Protein AF-A0A833YGB7-F1 (afdb_monomer_lite)

Radius of gyration: 32.44 Å; chains: 1; bounding box: 72×74×82 Å

Structure (mmCIF, N/CA/C/O backbone):
data_AF-A0A833YGB7-F1
#
_entry.id   AF-A0A833YGB7-F1
#
loop_
_atom_site.group_PDB
_atom_site.id
_atom_site.type_symbol
_atom_site.label_atom_id
_atom_site.label_alt_id
_atom_site.label_comp_id
_atom_site.label_asym_id
_atom_site.label_entity_id
_atom_site.label_seq_id
_atom_site.pdbx_PDB_ins_code
_atom_site.Cartn_x
_atom_site.Cartn_y
_atom_site.Cartn_z
_atom_site.occupancy
_atom_site.B_iso_or_equiv
_atom_site.auth_seq_id
_atom_site.auth_comp_id
_atom_site.auth_asym_id
_atom_site.auth_atom_id
_atom_site.pdbx_PDB_model_num
ATOM 1 N N . MET A 1 1 ? 35.677 1.170 -33.715 1.00 88.19 1 MET A N 1
ATOM 2 C CA . MET A 1 1 ? 34.571 0.664 -34.562 1.00 88.19 1 MET A CA 1
ATOM 3 C C . MET A 1 1 ? 34.203 1.699 -35.626 1.00 88.19 1 MET A C 1
ATOM 5 O O . MET A 1 1 ? 34.063 2.869 -35.282 1.00 88.19 1 MET A O 1
ATOM 9 N N . MET A 1 2 ? 34.052 1.288 -36.891 1.00 90.44 2 MET A N 1
ATOM 10 C CA . MET A 1 2 ? 33.703 2.171 -38.018 1.00 90.44 2 MET A CA 1
ATOM 11 C C . MET A 1 2 ? 32.276 1.904 -38.500 1.00 90.44 2 MET A C 1
ATOM 13 O O . MET A 1 2 ? 31.874 0.749 -38.634 1.00 90.44 2 MET A O 1
ATOM 17 N N . HIS A 1 3 ? 31.522 2.962 -38.796 1.00 90.81 3 HIS A N 1
ATOM 18 C CA . HIS A 1 3 ? 30.295 2.844 -39.571 1.00 90.81 3 HIS A CA 1
ATOM 19 C C . HIS A 1 3 ? 30.667 2.462 -41.005 1.00 90.81 3 HIS A C 1
ATOM 21 O O . HIS A 1 3 ? 31.604 3.021 -41.575 1.00 90.81 3 HIS A O 1
ATOM 27 N N . GLY A 1 4 ? 29.954 1.496 -41.583 1.00 90.81 4 GLY A N 1
ATOM 28 C CA . GLY A 1 4 ? 30.193 1.098 -42.967 1.00 90.81 4 GLY A CA 1
ATOM 29 C C . GLY A 1 4 ? 29.915 2.249 -43.943 1.00 90.81 4 GLY A C 1
ATOM 30 O O . GLY A 1 4 ? 29.100 3.120 -43.633 1.00 90.81 4 GLY A O 1
ATOM 31 N N . PRO A 1 5 ? 30.543 2.250 -45.133 1.00 91.88 5 PRO A N 1
ATOM 32 C CA . PRO A 1 5 ? 30.285 3.265 -46.149 1.00 91.88 5 PRO A CA 1
ATOM 33 C C . PRO A 1 5 ? 28.796 3.280 -46.513 1.00 91.88 5 PRO A C 1
ATOM 35 O O . PRO A 1 5 ? 28.200 2.228 -46.750 1.00 91.88 5 PRO A O 1
ATOM 38 N N . CYS A 1 6 ? 28.196 4.466 -46.537 1.00 93.31 6 CYS A N 1
ATOM 39 C CA . CYS A 1 6 ? 26.800 4.714 -46.897 1.00 93.31 6 CYS A CA 1
ATOM 40 C C . CYS A 1 6 ? 26.677 6.072 -47.603 1.00 93.31 6 CYS A C 1
ATOM 42 O O . CYS A 1 6 ? 27.679 6.750 -47.838 1.00 93.31 6 CYS A O 1
ATOM 44 N N . GLY A 1 7 ? 25.463 6.496 -47.945 1.00 89.06 7 GLY A N 1
ATOM 45 C CA . GLY A 1 7 ? 25.261 7.745 -48.676 1.00 89.06 7 GLY A CA 1
ATOM 46 C C . GLY A 1 7 ? 25.840 7.638 -50.079 1.00 89.06 7 GLY A C 1
ATOM 47 O O . GLY A 1 7 ? 25.690 6.614 -50.740 1.00 89.06 7 GLY A O 1
ATOM 48 N N . VAL A 1 8 ? 26.573 8.666 -50.496 1.00 87.62 8 VAL A N 1
ATOM 49 C CA . VAL A 1 8 ? 27.246 8.710 -51.804 1.00 87.62 8 VAL A CA 1
ATOM 50 C C . VAL A 1 8 ? 28.228 7.545 -51.987 1.00 87.62 8 VAL A C 1
ATOM 52 O O . VAL A 1 8 ? 28.394 7.043 -53.094 1.00 87.62 8 VAL A O 1
ATOM 55 N N . LEU A 1 9 ? 28.854 7.067 -50.904 1.00 89.50 9 LEU A N 1
ATOM 56 C CA . LEU A 1 9 ? 29.830 5.974 -50.976 1.00 89.50 9 LEU A CA 1
ATOM 57 C C . LEU A 1 9 ? 29.183 4.594 -51.160 1.00 89.50 9 LEU A C 1
ATOM 59 O O . LEU A 1 9 ? 29.862 3.676 -51.625 1.00 89.50 9 LEU A O 1
ATOM 63 N N . ASN A 1 10 ? 27.912 4.440 -50.769 1.00 90.44 10 ASN A N 1
ATOM 64 C CA . ASN A 1 10 ? 27.108 3.233 -50.976 1.00 90.44 10 ASN A CA 1
ATOM 65 C C . ASN A 1 10 ? 25.602 3.531 -50.764 1.00 90.44 10 ASN A C 1
ATOM 67 O O . ASN A 1 10 ? 25.117 3.452 -49.626 1.00 90.44 10 ASN A O 1
ATOM 71 N N . PRO A 1 11 ? 24.858 3.843 -51.840 1.00 89.75 11 PRO A N 1
ATOM 72 C CA . PRO A 1 11 ? 23.439 4.198 -51.761 1.00 89.75 11 PRO A CA 1
ATOM 73 C C . PRO A 1 11 ? 22.510 3.045 -51.355 1.00 89.75 11 PRO A C 1
ATOM 75 O O . PRO A 1 11 ? 21.409 3.293 -50.875 1.00 89.75 11 PRO A O 1
ATOM 78 N N . ASN A 1 12 ? 22.957 1.794 -51.498 1.00 89.19 12 ASN A N 1
ATOM 79 C CA . ASN A 1 12 ? 22.144 0.595 -51.255 1.00 89.19 12 ASN A CA 1
ATOM 80 C C . ASN A 1 12 ? 22.337 0.009 -49.845 1.00 89.19 12 ASN A C 1
ATOM 82 O O . ASN A 1 12 ? 21.929 -1.117 -49.569 1.00 89.19 12 ASN A O 1
ATOM 86 N N . ASN A 1 13 ? 23.015 0.726 -48.945 1.00 88.44 13 ASN A N 1
ATOM 87 C CA . ASN A 1 13 ? 23.265 0.229 -47.596 1.00 88.44 13 ASN A CA 1
ATOM 88 C C . ASN A 1 13 ? 21.974 0.227 -46.748 1.00 88.44 13 ASN A C 1
ATOM 90 O O . ASN A 1 13 ? 21.131 1.111 -46.872 1.00 88.44 13 ASN A O 1
ATOM 94 N N . VAL A 1 14 ? 21.846 -0.720 -45.816 1.00 90.50 14 VAL A N 1
ATOM 95 C CA . VAL A 1 14 ? 20.656 -0.911 -44.960 1.00 90.50 14 VAL A CA 1
ATOM 96 C C . VAL A 1 14 ? 20.320 0.297 -44.080 1.00 90.50 14 VAL A C 1
ATOM 98 O O . VAL A 1 14 ? 19.201 0.431 -43.594 1.00 90.50 14 VAL A O 1
ATOM 101 N N . CYS A 1 15 ? 21.291 1.181 -43.839 1.00 90.00 15 CYS A N 1
ATOM 102 C CA . CYS A 1 15 ? 21.087 2.395 -43.056 1.00 90.00 15 CYS A CA 1
ATOM 103 C C . CYS A 1 15 ? 20.484 3.555 -43.865 1.00 90.00 15 CYS A C 1
ATOM 105 O O . CYS A 1 15 ? 20.229 4.608 -43.282 1.00 90.00 15 CYS A O 1
ATOM 107 N N . MET A 1 16 ? 20.269 3.403 -45.172 1.00 94.44 16 MET A N 1
ATOM 108 C CA . MET A 1 16 ? 19.794 4.470 -46.050 1.00 94.44 16 MET A CA 1
ATOM 109 C C . MET A 1 16 ? 18.288 4.710 -45.904 1.00 94.44 16 MET A C 1
ATOM 111 O O . MET A 1 16 ? 17.487 3.780 -45.874 1.00 94.44 16 MET A O 1
ATOM 115 N N . LYS A 1 17 ? 17.897 5.982 -45.792 1.00 90.62 17 LYS A N 1
ATOM 116 C CA . LYS A 1 17 ? 16.502 6.435 -45.872 1.00 90.62 17 LYS A CA 1
ATOM 117 C C . LYS A 1 17 ? 16.114 6.656 -47.339 1.00 90.62 17 LYS A C 1
ATOM 119 O O . LYS A 1 17 ? 16.975 6.922 -48.173 1.00 90.62 17 LYS A O 1
ATOM 124 N N . ALA A 1 18 ? 14.810 6.654 -47.625 1.00 87.50 18 ALA A N 1
ATOM 125 C CA . ALA A 1 18 ? 14.269 6.895 -48.970 1.00 87.50 18 ALA A CA 1
ATOM 126 C C . ALA A 1 18 ? 14.705 8.242 -49.584 1.00 87.50 18 ALA A C 1
ATOM 128 O O . ALA A 1 18 ? 14.811 8.364 -50.796 1.00 87.50 18 ALA A O 1
ATOM 129 N N . ASN A 1 19 ? 15.016 9.241 -48.752 1.00 86.69 19 ASN A N 1
ATOM 130 C CA . ASN A 1 19 ? 15.526 10.542 -49.189 1.00 86.69 19 ASN A CA 1
ATOM 131 C C . ASN A 1 19 ? 17.044 10.561 -49.481 1.00 86.69 19 ASN A C 1
ATOM 133 O O . ASN A 1 19 ? 17.627 11.636 -49.580 1.00 86.69 19 ASN A O 1
ATOM 137 N N . GLY A 1 20 ? 17.710 9.402 -49.525 1.00 84.06 20 GLY A N 1
ATOM 138 C CA . GLY A 1 20 ? 19.146 9.297 -49.800 1.00 84.06 20 GLY A CA 1
ATOM 139 C C . GLY A 1 20 ? 20.061 9.701 -48.637 1.00 84.06 20 GLY A C 1
ATOM 140 O O . GLY A 1 20 ? 21.276 9.760 -48.812 1.00 84.06 20 GLY A O 1
ATOM 141 N N . SER A 1 21 ? 19.521 9.957 -47.440 1.00 88.75 21 SER A N 1
ATOM 142 C CA . SER A 1 21 ? 20.318 10.252 -46.239 1.00 88.75 21 SER A CA 1
ATOM 143 C C . SER A 1 21 ? 20.530 9.012 -45.366 1.00 88.75 21 SER A C 1
ATOM 145 O O . SER A 1 21 ? 19.670 8.135 -45.270 1.00 88.75 21 SER A O 1
ATOM 147 N N . CYS A 1 22 ? 21.667 8.935 -44.673 1.00 90.25 22 CYS A N 1
ATOM 148 C CA . CYS A 1 22 ? 21.886 7.891 -43.675 1.00 90.25 22 CYS A CA 1
ATOM 149 C C . CYS A 1 22 ? 20.963 8.114 -42.468 1.00 90.25 22 CYS A C 1
ATOM 151 O O . CYS A 1 22 ? 20.940 9.197 -41.879 1.00 90.25 22 CYS A O 1
ATOM 153 N N . LYS A 1 23 ? 20.254 7.069 -42.027 1.00 88.62 23 LYS A N 1
ATOM 154 C CA . LYS A 1 23 ? 19.398 7.081 -40.830 1.00 88.62 23 LYS A CA 1
ATOM 155 C C . LYS A 1 23 ? 20.138 7.559 -39.584 1.00 88.62 23 LYS A C 1
ATOM 157 O O . LYS A 1 23 ? 19.547 8.243 -38.752 1.00 88.62 23 LYS A O 1
ATOM 162 N N . ASN A 1 24 ? 21.428 7.245 -39.506 1.00 86.50 24 ASN A N 1
ATOM 163 C CA . ASN A 1 24 ? 22.303 7.582 -38.389 1.00 86.50 24 ASN A CA 1
ATOM 164 C C . ASN A 1 24 ? 23.132 8.854 -38.640 1.00 86.50 24 ASN A C 1
ATOM 166 O O . ASN A 1 24 ? 23.946 9.223 -37.793 1.00 86.50 24 ASN A O 1
ATOM 170 N N . HIS A 1 25 ? 22.890 9.556 -39.753 1.00 88.81 25 HIS A N 1
ATOM 171 C CA . HIS A 1 25 ? 23.523 10.826 -40.122 1.00 88.81 25 HIS A CA 1
ATOM 172 C C . HIS A 1 25 ? 25.053 10.719 -40.241 1.00 88.81 25 HIS A C 1
ATOM 174 O O . HIS A 1 25 ? 25.779 11.525 -39.663 1.00 88.81 25 HIS A O 1
ATOM 180 N N . PHE A 1 26 ? 25.532 9.677 -40.927 1.00 90.31 26 PHE A N 1
ATOM 181 C CA . PHE A 1 26 ? 26.933 9.541 -41.330 1.00 90.31 26 PHE A CA 1
ATOM 182 C C . PHE A 1 26 ? 27.140 10.010 -42.783 1.00 90.31 26 PHE A C 1
ATOM 184 O O . PHE A 1 26 ? 26.244 9.785 -43.604 1.00 90.31 26 PHE A O 1
ATOM 191 N N . PRO A 1 27 ? 28.302 10.610 -43.110 1.00 92.12 27 PRO A N 1
ATOM 192 C CA . PRO A 1 27 ? 29.375 11.005 -42.185 1.00 92.12 27 PRO A CA 1
ATOM 193 C C . PRO A 1 27 ? 28.942 12.125 -41.228 1.00 92.12 27 PRO A C 1
ATOM 195 O O . PRO A 1 27 ? 28.114 12.965 -41.573 1.00 92.12 27 PRO A O 1
ATOM 198 N N . LYS A 1 28 ? 29.494 12.133 -40.010 1.00 90.94 28 LYS A N 1
ATOM 199 C CA . LYS A 1 28 ? 29.284 13.229 -39.050 1.00 90.94 28 LYS A CA 1
ATOM 200 C C . LYS A 1 28 ? 30.093 14.466 -39.463 1.00 90.94 28 LYS A C 1
ATOM 202 O O . LYS A 1 28 ? 31.068 14.350 -40.194 1.00 90.94 28 LYS A O 1
ATOM 207 N N . GLY A 1 29 ? 29.722 15.648 -38.978 1.00 90.06 29 GLY A N 1
ATOM 208 C CA . GLY A 1 29 ? 30.554 16.846 -39.142 1.00 90.06 29 GLY A CA 1
ATOM 209 C C . GLY A 1 29 ? 31.844 16.766 -38.319 1.00 90.06 29 GLY A C 1
ATOM 210 O O . GLY A 1 29 ? 31.885 16.074 -37.298 1.00 90.06 29 GLY A O 1
ATOM 211 N N . PHE A 1 30 ? 32.885 17.483 -38.749 1.00 92.31 30 PHE A N 1
ATOM 212 C CA . PHE A 1 30 ? 34.040 17.753 -37.894 1.00 92.31 30 PHE A CA 1
ATOM 213 C C . PHE A 1 30 ? 33.643 18.742 -36.797 1.00 92.31 30 PHE A C 1
ATOM 215 O O . PHE A 1 30 ? 32.942 19.719 -37.055 1.00 92.31 30 PHE A O 1
ATOM 222 N N . VAL A 1 31 ? 34.080 18.472 -35.569 1.00 89.50 31 VAL A N 1
ATOM 223 C CA . VAL A 1 31 ? 33.765 19.287 -34.391 1.00 89.50 31 VAL A CA 1
ATOM 224 C C . VAL A 1 31 ? 35.025 19.391 -33.525 1.00 89.50 31 VAL A C 1
ATOM 226 O O . VAL A 1 31 ? 35.568 18.354 -33.136 1.00 89.50 31 VAL A O 1
ATOM 229 N N . PRO A 1 32 ? 35.521 20.598 -33.199 1.00 88.50 32 PRO A N 1
ATOM 230 C CA . PRO A 1 32 ? 36.794 20.760 -32.492 1.00 88.50 32 PRO A CA 1
ATOM 231 C C . PRO A 1 32 ? 36.740 20.333 -31.018 1.00 88.50 32 PRO A C 1
ATOM 233 O O . PRO A 1 32 ? 37.760 19.915 -30.473 1.00 88.50 32 PRO A O 1
ATOM 236 N N . ASN A 1 33 ? 35.566 20.393 -30.384 1.00 87.69 33 ASN A N 1
ATOM 237 C CA . ASN A 1 33 ? 35.345 20.035 -28.982 1.00 87.69 33 ASN A CA 1
ATOM 238 C C . ASN A 1 33 ? 34.055 19.227 -28.830 1.00 87.69 33 ASN A C 1
ATOM 240 O O . ASN A 1 33 ? 33.117 19.413 -29.599 1.00 87.69 33 ASN A O 1
ATOM 244 N N . THR A 1 34 ? 33.995 18.346 -27.830 1.00 87.00 34 THR A N 1
ATOM 245 C CA . THR A 1 34 ? 32.753 17.629 -27.519 1.00 87.00 34 THR A CA 1
ATOM 246 C C . THR A 1 34 ? 31.763 18.601 -26.889 1.00 87.00 34 THR A C 1
ATOM 248 O O . THR A 1 34 ? 32.078 19.202 -25.863 1.00 87.00 34 THR A O 1
ATOM 251 N N . THR A 1 35 ? 30.576 18.744 -27.472 1.00 83.25 35 THR A N 1
ATOM 252 C CA . THR A 1 35 ? 29.507 19.594 -26.935 1.00 83.25 35 THR A CA 1
ATOM 253 C C . THR A 1 35 ? 28.326 18.748 -26.474 1.00 83.25 35 THR A C 1
ATOM 255 O O . THR A 1 35 ? 27.944 17.754 -27.099 1.00 83.25 35 THR A O 1
ATOM 258 N N . VAL A 1 36 ? 27.754 19.144 -25.339 1.00 77.50 36 VAL A N 1
ATOM 259 C CA . VAL A 1 36 ? 26.569 18.528 -24.743 1.00 77.50 36 VAL A CA 1
ATOM 260 C C . VAL A 1 36 ? 25.547 19.643 -24.568 1.00 77.50 36 VAL A C 1
ATOM 262 O O . VAL A 1 36 ? 25.739 20.521 -23.733 1.00 77.50 36 VAL A O 1
ATOM 265 N N . GLY A 1 37 ? 24.507 19.662 -25.398 1.00 67.75 37 GLY A N 1
ATOM 266 C CA . GLY A 1 37 ? 23.430 20.643 -25.277 1.00 67.75 37 GLY A CA 1
ATOM 267 C C . GLY A 1 37 ? 22.274 20.132 -24.418 1.00 67.75 37 GLY A C 1
ATOM 268 O O . GLY A 1 37 ? 22.139 18.935 -24.156 1.00 67.75 37 GLY A O 1
ATOM 269 N N . ILE A 1 38 ? 21.419 21.060 -23.990 1.00 59.38 38 ILE A N 1
ATOM 270 C CA . ILE A 1 38 ? 20.152 20.746 -23.327 1.00 59.38 38 ILE A CA 1
ATOM 271 C C . ILE A 1 38 ? 19.228 20.131 -24.387 1.00 59.38 38 ILE A C 1
ATOM 273 O O . ILE A 1 38 ? 18.969 20.749 -25.415 1.00 59.38 38 ILE A O 1
ATOM 277 N N . ASP A 1 39 ? 18.761 18.903 -24.149 1.00 63.16 39 ASP A N 1
ATOM 278 C CA . ASP A 1 39 ? 17.855 18.153 -25.035 1.00 63.16 39 ASP A CA 1
ATOM 279 C C . ASP A 1 39 ? 18.395 17.761 -26.430 1.00 63.16 39 ASP A C 1
ATOM 281 O O . ASP A 1 39 ? 17.609 17.467 -27.333 1.00 63.16 39 ASP A O 1
ATOM 285 N N . CYS A 1 40 ? 19.716 17.659 -26.620 1.00 63.66 40 CYS A N 1
ATOM 286 C CA . CYS A 1 40 ? 20.298 17.124 -27.858 1.00 63.66 40 CYS A CA 1
ATOM 287 C C . CYS A 1 40 ? 21.265 15.953 -27.615 1.00 63.66 40 CYS A C 1
ATOM 289 O O . CYS A 1 40 ? 21.786 15.760 -26.516 1.00 63.66 40 CYS A O 1
ATOM 291 N N . PHE A 1 41 ? 21.490 15.139 -28.653 1.00 69.62 41 PHE A N 1
ATOM 292 C CA . PHE A 1 41 ? 22.539 14.117 -28.625 1.00 69.62 41 PHE A CA 1
ATOM 293 C C . PHE A 1 41 ? 23.918 14.787 -28.525 1.00 69.62 41 PHE A C 1
ATOM 295 O O . PHE A 1 41 ? 24.134 15.803 -29.194 1.00 69.62 41 PHE A O 1
ATOM 302 N N . PRO A 1 42 ? 24.866 14.222 -27.752 1.00 77.31 42 PRO A N 1
ATOM 303 C CA . PRO A 1 42 ? 26.208 14.780 -27.657 1.00 77.31 42 PRO A CA 1
ATOM 304 C C . PRO A 1 42 ? 26.881 14.790 -29.034 1.00 77.31 42 PRO A C 1
ATOM 306 O O . PRO A 1 42 ? 26.888 13.788 -29.757 1.00 77.31 42 PRO A O 1
ATOM 309 N N . GLN A 1 43 ? 27.480 15.922 -29.397 1.00 84.50 43 GLN A N 1
ATOM 310 C CA . GLN A 1 43 ? 28.332 16.013 -30.576 1.00 84.50 43 GLN A CA 1
ATOM 311 C C . GLN A 1 43 ? 29.772 15.788 -30.137 1.00 84.50 43 GLN A C 1
ATOM 313 O O . GLN A 1 43 ? 30.388 16.641 -29.508 1.00 84.50 43 GLN A O 1
ATOM 318 N N . TYR A 1 44 ? 30.302 14.606 -30.437 1.00 86.31 44 TYR A N 1
ATOM 319 C CA . TYR A 1 44 ? 31.672 14.249 -30.082 1.00 86.31 44 TYR A CA 1
ATOM 320 C C . TYR A 1 44 ? 32.699 15.019 -30.908 1.00 86.31 44 TYR A C 1
ATOM 322 O O . TYR A 1 44 ? 32.515 15.203 -32.113 1.00 86.31 44 TYR A O 1
ATOM 330 N N . LYS A 1 45 ? 33.817 15.373 -30.264 1.00 88.31 45 LYS A N 1
ATOM 331 C CA . LYS A 1 45 ? 35.007 15.907 -30.928 1.00 88.31 45 LYS A CA 1
ATOM 332 C C . LYS A 1 45 ? 35.447 14.990 -32.073 1.00 88.31 45 LYS A C 1
ATOM 334 O O . LYS A 1 45 ? 35.712 13.805 -31.872 1.00 88.31 45 LYS A O 1
ATOM 339 N N . ARG A 1 46 ? 35.554 15.565 -33.266 1.00 91.69 46 ARG A N 1
ATOM 340 C CA . ARG A 1 46 ? 36.056 14.951 -34.499 1.00 91.69 46 ARG A CA 1
ATOM 341 C C . ARG A 1 46 ? 36.951 15.981 -35.174 1.00 91.69 46 ARG A C 1
ATOM 343 O O . ARG A 1 46 ? 36.454 16.865 -35.862 1.00 91.69 46 ARG A O 1
ATOM 350 N N . CYS A 1 47 ? 38.252 15.919 -34.902 1.00 89.25 47 CYS A N 1
ATOM 351 C CA . CYS A 1 47 ? 39.228 16.825 -35.508 1.00 89.25 47 CYS A CA 1
ATOM 352 C C . CYS A 1 47 ? 39.534 16.398 -36.934 1.00 89.25 47 CYS A C 1
ATOM 354 O O . CYS A 1 47 ? 39.767 15.214 -37.164 1.00 89.25 47 CYS A O 1
ATOM 356 N N . ASP A 1 48 ? 39.612 17.344 -37.859 1.00 90.81 48 ASP A N 1
ATOM 357 C CA . ASP A 1 48 ? 40.208 17.049 -39.153 1.00 90.81 48 ASP A CA 1
ATOM 358 C C . ASP A 1 48 ? 41.724 16.911 -38.975 1.00 90.81 48 ASP A C 1
ATOM 360 O O . ASP A 1 48 ? 42.426 17.881 -38.699 1.00 90.81 48 ASP A O 1
ATOM 364 N N . ASN A 1 49 ? 42.206 15.672 -39.002 1.00 89.12 49 ASN A N 1
ATOM 365 C CA . ASN A 1 49 ? 43.614 15.325 -38.829 1.00 89.12 49 ASN A CA 1
ATOM 366 C C . ASN A 1 49 ? 44.201 14.661 -40.082 1.00 89.12 49 ASN A C 1
ATOM 368 O O . ASN A 1 49 ? 45.298 14.111 -40.013 1.00 89.12 49 ASN A O 1
ATOM 372 N N . GLY A 1 50 ? 43.459 14.653 -41.197 1.00 89.06 50 GLY A N 1
ATOM 373 C CA . GLY A 1 50 ? 43.869 14.035 -42.461 1.00 89.06 50 GLY A CA 1
ATOM 374 C C . GLY A 1 50 ? 44.010 12.506 -42.441 1.00 89.06 50 GLY A C 1
ATOM 375 O O . GLY A 1 50 ? 44.323 11.914 -43.472 1.00 89.06 50 GLY A O 1
ATOM 376 N N . MET A 1 51 ? 43.778 11.835 -41.306 1.00 91.00 51 MET A N 1
ATOM 377 C CA . MET A 1 51 ? 43.931 10.384 -41.207 1.00 91.00 51 MET A CA 1
ATOM 378 C C . MET A 1 51 ? 42.698 9.657 -41.746 1.00 91.00 51 MET A C 1
ATOM 380 O O . MET A 1 51 ? 41.565 9.928 -41.340 1.00 91.00 51 MET A O 1
ATOM 384 N N . THR A 1 52 ? 42.928 8.667 -42.607 1.00 92.88 52 THR A N 1
ATOM 385 C CA . THR A 1 52 ? 41.886 7.801 -43.170 1.00 92.88 52 THR A CA 1
ATOM 386 C C . THR A 1 52 ? 42.246 6.330 -42.996 1.00 92.88 52 THR A C 1
ATOM 388 O O . THR A 1 52 ? 43.414 5.964 -42.867 1.00 92.88 52 THR A O 1
ATOM 391 N N . VAL A 1 53 ? 41.230 5.469 -42.975 1.00 92.56 53 VAL A N 1
ATOM 392 C CA . VAL A 1 53 ? 41.392 4.015 -42.976 1.00 92.56 53 VAL A CA 1
ATOM 393 C C . VAL A 1 53 ? 40.511 3.405 -44.059 1.00 92.56 53 VAL A C 1
ATOM 395 O O . VAL A 1 53 ? 39.383 3.849 -44.287 1.00 92.56 53 VAL A O 1
ATOM 398 N N . LYS A 1 54 ? 41.008 2.361 -44.721 1.00 94.50 54 LYS A N 1
ATOM 399 C CA . LYS A 1 54 ? 40.270 1.683 -45.786 1.00 94.50 54 LYS A CA 1
ATOM 400 C C . LYS A 1 54 ? 39.275 0.689 -45.190 1.00 94.50 54 LYS A C 1
ATOM 402 O O . LYS A 1 54 ? 39.664 -0.320 -44.608 1.00 94.50 54 LYS A O 1
ATOM 407 N N . VAL A 1 55 ? 37.980 0.946 -45.358 1.00 91.38 55 VAL A N 1
ATOM 408 C CA . VAL A 1 55 ? 36.886 0.077 -44.903 1.00 91.38 55 VAL A CA 1
ATOM 409 C C . VAL A 1 55 ? 36.047 -0.324 -46.107 1.00 91.38 55 VAL A C 1
ATOM 411 O O . VAL A 1 55 ? 35.454 0.523 -46.771 1.00 91.38 55 VAL A O 1
ATOM 414 N N . ARG A 1 56 ? 35.982 -1.631 -46.395 1.00 90.50 56 ARG A N 1
ATOM 415 C CA . ARG A 1 56 ? 35.227 -2.183 -47.541 1.00 90.50 56 ARG A CA 1
ATOM 416 C C . ARG A 1 56 ? 35.563 -1.477 -48.869 1.00 90.50 56 ARG A C 1
ATOM 418 O O . ARG A 1 56 ? 34.675 -1.145 -49.648 1.00 90.50 56 ARG A O 1
ATOM 425 N N . GLY A 1 57 ? 36.851 -1.205 -49.093 1.00 90.31 57 GLY A N 1
ATOM 426 C CA . GLY A 1 57 ? 37.355 -0.569 -50.315 1.00 90.31 57 GLY A CA 1
ATOM 427 C C . GLY A 1 57 ? 37.108 0.940 -50.428 1.00 90.31 57 GLY A C 1
ATOM 428 O O . GLY A 1 57 ? 37.370 1.503 -51.487 1.00 90.31 57 GLY A O 1
ATOM 429 N N . LYS A 1 58 ? 36.612 1.600 -49.374 1.00 92.44 58 LYS A N 1
ATOM 430 C CA . LYS A 1 58 ? 36.428 3.057 -49.313 1.00 92.44 58 LYS A CA 1
ATOM 431 C C . LYS A 1 58 ? 37.288 3.650 -48.203 1.00 92.44 58 LYS A C 1
ATOM 433 O O . LYS A 1 58 ? 37.381 3.059 -47.128 1.00 92.44 58 LYS A O 1
ATOM 438 N N . ASP A 1 59 ? 37.880 4.811 -48.452 1.00 93.69 59 ASP A N 1
ATOM 439 C CA . ASP A 1 59 ? 38.689 5.512 -47.456 1.00 93.69 59 ASP A CA 1
ATOM 440 C C . ASP A 1 59 ? 37.778 6.351 -46.555 1.00 93.69 59 ASP A C 1
ATOM 442 O O . ASP A 1 59 ? 37.040 7.221 -47.022 1.00 93.69 59 ASP A O 1
ATOM 446 N N . LEU A 1 60 ? 37.784 6.035 -45.260 1.00 94.44 60 LEU A N 1
ATOM 447 C CA . LEU A 1 60 ? 36.939 6.664 -44.252 1.00 94.44 60 LEU A CA 1
ATOM 448 C C . LEU A 1 60 ? 37.808 7.362 -43.207 1.00 94.44 60 LEU A C 1
ATOM 450 O O . LEU A 1 60 ? 38.722 6.759 -42.648 1.00 94.44 60 LEU A O 1
ATOM 454 N N . ASP A 1 61 ? 37.494 8.616 -42.908 1.00 93.88 61 ASP A N 1
ATOM 455 C CA . ASP A 1 61 ? 38.110 9.372 -41.816 1.00 93.88 61 ASP A CA 1
ATOM 456 C C . ASP A 1 61 ? 37.333 9.215 -40.497 1.00 93.88 61 ASP A C 1
ATOM 458 O O . ASP A 1 61 ? 36.365 8.448 -40.370 1.00 93.88 61 ASP A O 1
ATOM 462 N N . ASN A 1 62 ? 37.732 9.982 -39.482 1.00 93.00 62 ASN A N 1
ATOM 463 C CA . ASN A 1 62 ? 37.106 9.918 -38.169 1.00 93.00 62 ASN A CA 1
ATOM 464 C C . ASN A 1 62 ? 35.630 10.363 -38.142 1.00 93.00 62 ASN A C 1
ATOM 466 O O . ASN A 1 62 ? 34.970 10.127 -37.131 1.00 93.00 62 ASN A O 1
ATOM 470 N N . ARG A 1 63 ? 35.058 10.925 -39.218 1.00 92.75 63 ARG A N 1
ATOM 471 C CA . ARG A 1 63 ? 33.621 11.249 -39.316 1.00 92.75 63 ARG A CA 1
ATOM 472 C C . ARG A 1 63 ? 32.741 10.007 -39.355 1.00 92.75 63 ARG A C 1
ATOM 474 O O . ARG A 1 63 ? 31.544 10.097 -39.079 1.00 92.75 63 ARG A O 1
ATOM 481 N N . TRP A 1 64 ? 33.339 8.853 -39.641 1.00 93.12 64 TRP A N 1
ATOM 482 C CA . TRP A 1 64 ? 32.686 7.547 -39.726 1.00 93.12 64 TRP A CA 1
ATOM 483 C C . TRP A 1 64 ? 32.836 6.704 -38.456 1.00 93.12 64 TRP A C 1
ATOM 485 O O . TRP A 1 64 ? 32.250 5.628 -38.360 1.00 93.12 64 TRP A O 1
ATOM 495 N N . VAL A 1 65 ? 33.581 7.176 -37.453 1.00 91.44 65 VAL A N 1
ATOM 496 C CA . VAL A 1 65 ? 33.778 6.438 -36.196 1.00 91.44 65 VAL A CA 1
ATOM 497 C C . VAL A 1 65 ? 32.482 6.408 -35.383 1.00 91.44 65 VAL A C 1
ATOM 499 O O . VAL A 1 65 ? 31.884 7.457 -35.108 1.00 91.44 65 VAL A O 1
ATOM 502 N N . VAL A 1 66 ? 32.071 5.208 -34.969 1.00 90.50 66 VAL A N 1
ATOM 503 C CA . VAL A 1 66 ? 30.951 4.992 -34.041 1.00 90.50 66 VAL A CA 1
ATOM 504 C C . VAL A 1 66 ? 31.478 5.121 -32.605 1.00 90.50 66 VAL A C 1
ATOM 506 O O . VAL A 1 66 ? 32.514 4.516 -32.305 1.00 90.50 66 VAL A O 1
ATOM 509 N N . PRO A 1 67 ? 30.827 5.897 -31.720 1.00 88.44 67 PRO A N 1
ATOM 510 C CA . PRO A 1 67 ? 31.174 5.945 -30.300 1.00 88.44 67 PRO A CA 1
ATOM 511 C C . PRO A 1 67 ? 31.190 4.543 -29.679 1.00 88.44 67 PRO A C 1
ATOM 513 O O . PRO A 1 67 ? 30.247 3.772 -29.823 1.00 88.44 67 PRO A O 1
ATOM 516 N N . HIS A 1 68 ? 32.283 4.168 -29.025 1.00 89.06 68 HIS A N 1
ATOM 517 C CA . HIS A 1 68 ? 32.426 2.842 -28.430 1.00 89.06 68 HIS A CA 1
ATOM 518 C C . HIS A 1 68 ? 33.390 2.886 -27.250 1.00 89.06 68 HIS A C 1
ATOM 520 O O . HIS A 1 68 ? 34.216 3.792 -27.139 1.00 89.06 68 HIS A O 1
ATOM 526 N N . ASN A 1 69 ? 33.301 1.875 -26.392 1.00 87.94 69 ASN A N 1
ATOM 527 C CA . ASN A 1 69 ? 34.258 1.639 -25.323 1.00 87.94 69 ASN A CA 1
ATOM 528 C C . ASN A 1 69 ? 35.052 0.358 -25.653 1.00 87.94 69 ASN A C 1
ATOM 530 O O . ASN A 1 69 ? 34.439 -0.712 -25.704 1.00 87.94 69 ASN A O 1
ATOM 534 N N . PRO A 1 70 ? 36.379 0.435 -25.876 1.00 88.56 70 PRO A N 1
ATOM 535 C CA . PRO A 1 70 ? 37.194 -0.730 -26.227 1.00 88.56 70 PRO A CA 1
ATOM 536 C C . PRO A 1 70 ? 37.106 -1.882 -25.218 1.00 88.56 70 PRO A C 1
ATOM 538 O O . PRO A 1 70 ? 37.034 -3.037 -25.626 1.00 88.56 70 PRO A O 1
ATOM 541 N N . TYR A 1 71 ? 37.039 -1.576 -23.918 1.00 90.88 71 TYR A N 1
ATOM 542 C CA . TYR A 1 71 ? 36.889 -2.587 -22.872 1.00 90.88 71 TYR A CA 1
ATOM 543 C C . TYR A 1 71 ? 35.547 -3.319 -22.982 1.00 90.88 71 TYR A C 1
ATOM 545 O O . TYR A 1 71 ? 35.514 -4.541 -22.894 1.00 90.88 71 TYR A O 1
ATOM 553 N N . LEU A 1 72 ? 34.442 -2.601 -23.220 1.00 88.12 72 LEU A N 1
ATOM 554 C CA . LEU A 1 72 ? 33.126 -3.237 -23.363 1.00 88.12 72 LEU A CA 1
ATOM 555 C C . LEU A 1 72 ? 33.037 -4.099 -24.626 1.00 88.12 72 LEU A C 1
ATOM 557 O O . LEU A 1 72 ? 32.479 -5.190 -24.562 1.00 88.12 72 LEU A O 1
ATOM 561 N N . LEU A 1 73 ? 33.614 -3.643 -25.745 1.00 88.25 73 LEU A N 1
ATOM 562 C CA . LEU A 1 73 ? 33.684 -4.451 -26.967 1.00 88.25 73 LEU A CA 1
ATOM 563 C C . LEU A 1 73 ? 34.444 -5.757 -26.732 1.00 88.25 73 LEU A C 1
ATOM 565 O O . LEU A 1 73 ? 33.956 -6.810 -27.121 1.00 88.25 73 LEU A O 1
ATOM 569 N N . ALA A 1 74 ? 35.598 -5.690 -26.061 1.00 88.56 74 ALA A N 1
ATOM 570 C CA . ALA A 1 74 ? 36.396 -6.872 -25.746 1.00 88.56 74 ALA A CA 1
ATOM 571 C C . ALA A 1 74 ? 35.701 -7.797 -24.732 1.00 88.56 74 ALA A C 1
ATOM 573 O O . ALA A 1 74 ? 35.762 -9.012 -24.864 1.00 88.56 74 ALA A O 1
ATOM 574 N N . LYS A 1 75 ? 35.018 -7.234 -23.727 1.00 87.62 75 LYS A N 1
ATOM 575 C CA . LYS A 1 75 ? 34.346 -8.003 -22.670 1.00 87.62 75 LYS A CA 1
ATOM 576 C C . LYS A 1 75 ? 33.161 -8.822 -23.180 1.00 87.62 75 LYS A C 1
ATOM 578 O O . LYS A 1 75 ? 32.931 -9.917 -22.679 1.00 87.62 75 LYS A O 1
ATOM 583 N N . PHE A 1 76 ? 32.382 -8.266 -24.104 1.00 86.81 76 PHE A N 1
ATOM 584 C CA . PHE A 1 76 ? 31.139 -8.881 -24.582 1.00 86.81 76 PHE A CA 1
ATOM 585 C C . PHE A 1 76 ? 31.240 -9.463 -25.994 1.00 86.81 76 PHE A C 1
ATOM 587 O O . PHE A 1 76 ? 30.231 -9.944 -26.499 1.00 86.81 76 PHE A O 1
ATOM 594 N N . ASP A 1 77 ? 32.411 -9.366 -26.629 1.00 87.31 77 ASP A N 1
ATOM 595 C CA . ASP A 1 77 ? 32.701 -9.859 -27.981 1.00 87.31 77 ASP A CA 1
ATOM 596 C C . ASP A 1 77 ? 31.593 -9.551 -29.010 1.00 87.31 77 ASP A C 1
ATOM 598 O O . ASP A 1 77 ? 31.146 -10.388 -29.792 1.00 87.31 77 ASP A O 1
ATOM 602 N N . CYS A 1 78 ? 31.068 -8.323 -28.969 1.00 82.88 78 CYS A N 1
ATOM 603 C CA . CYS A 1 78 ? 29.988 -7.897 -29.853 1.00 82.88 78 CYS A CA 1
ATOM 604 C C . CYS A 1 78 ? 30.062 -6.405 -30.187 1.00 82.88 78 CYS A C 1
ATOM 606 O O . CYS A 1 78 ? 30.768 -5.613 -29.558 1.00 82.88 78 CYS A O 1
ATOM 608 N N . HIS A 1 79 ? 29.313 -5.999 -31.215 1.00 81.81 79 HIS A N 1
ATOM 609 C CA . HIS A 1 79 ? 29.254 -4.607 -31.643 1.00 81.81 79 HIS A CA 1
ATOM 610 C C . HIS A 1 79 ? 28.397 -3.758 -30.692 1.00 81.81 79 HIS A C 1
ATOM 612 O O . HIS A 1 79 ? 27.174 -3.722 -30.807 1.00 81.81 79 HIS A O 1
ATOM 618 N N . LEU A 1 80 ? 29.056 -3.021 -29.794 1.00 81.62 80 LEU A N 1
ATOM 619 C CA . LEU A 1 80 ? 28.422 -2.091 -28.857 1.00 81.62 80 LEU A CA 1
ATOM 620 C C . LEU A 1 80 ? 28.679 -0.627 -29.243 1.00 81.62 80 LEU A C 1
ATOM 622 O O . LEU A 1 80 ? 29.820 -0.161 -29.260 1.00 81.62 80 LEU A O 1
ATOM 626 N N . ASN A 1 81 ? 27.600 0.112 -29.501 1.00 84.25 81 ASN A N 1
ATOM 627 C CA . ASN A 1 81 ? 27.618 1.574 -29.560 1.00 84.25 81 ASN A CA 1
ATOM 628 C C . ASN A 1 81 ? 27.457 2.125 -28.136 1.00 84.25 81 ASN A C 1
ATOM 630 O O . ASN A 1 81 ? 26.544 1.710 -27.422 1.00 84.25 81 ASN A O 1
ATOM 634 N N . VAL A 1 82 ? 28.328 3.044 -27.721 1.00 80.31 82 VAL A N 1
ATOM 635 C CA . VAL A 1 82 ? 28.308 3.633 -26.374 1.00 80.31 82 VAL A CA 1
ATOM 636 C C . VAL A 1 82 ? 28.090 5.132 -26.490 1.00 80.31 82 VAL A C 1
ATOM 638 O O . VAL A 1 82 ? 28.975 5.856 -26.937 1.00 80.31 82 VAL A O 1
ATOM 641 N N . GLU A 1 83 ? 26.927 5.600 -26.048 1.00 75.88 83 GLU A N 1
ATOM 642 C CA . GLU A 1 83 ? 26.559 7.015 -26.083 1.00 75.88 83 GLU A CA 1
ATOM 643 C C . GLU A 1 83 ? 26.463 7.598 -24.670 1.00 75.88 83 GLU A C 1
ATOM 645 O O . GLU A 1 83 ? 26.009 6.941 -23.732 1.00 75.88 83 GLU A O 1
ATOM 650 N N . ILE A 1 84 ? 26.895 8.852 -24.514 1.00 72.38 84 ILE A N 1
ATOM 651 C CA . ILE A 1 84 ? 26.785 9.584 -23.251 1.00 72.38 84 ILE A CA 1
ATOM 652 C C . ILE A 1 84 ? 25.365 10.132 -23.147 1.00 72.38 84 ILE A C 1
ATOM 654 O O . ILE A 1 84 ? 24.922 10.941 -23.959 1.00 72.38 84 ILE A O 1
ATOM 658 N N . CYS A 1 85 ? 24.669 9.695 -22.109 1.00 65.12 85 CYS A N 1
ATOM 659 C CA . CYS A 1 85 ? 23.318 10.106 -21.775 1.00 65.12 85 CYS A CA 1
ATOM 660 C C . CYS A 1 85 ? 23.382 11.102 -20.605 1.00 65.12 85 CYS A C 1
ATOM 662 O O . CYS A 1 85 ? 23.527 10.697 -19.455 1.00 65.12 85 CYS A O 1
ATOM 664 N N . SER A 1 86 ? 23.297 12.404 -20.888 1.00 63.84 86 SER A N 1
ATOM 665 C CA . SER A 1 86 ? 23.422 13.470 -19.875 1.00 63.84 86 SER A CA 1
ATOM 666 C C . SER A 1 86 ? 22.088 14.070 -19.410 1.00 63.84 86 SER A C 1
ATOM 668 O O . SER A 1 86 ? 22.077 14.878 -18.487 1.00 63.84 86 SER A O 1
ATOM 670 N N . THR A 1 87 ? 20.953 13.702 -20.019 1.00 64.31 87 THR A N 1
ATOM 671 C CA . THR A 1 87 ? 19.645 14.303 -19.701 1.00 64.31 87 THR A CA 1
ATOM 672 C C . THR A 1 87 ? 18.760 13.377 -18.864 1.00 64.31 87 THR A C 1
ATOM 674 O O . THR A 1 87 ? 18.716 12.161 -19.069 1.00 64.31 87 THR A O 1
ATOM 677 N N . ILE A 1 88 ? 17.948 13.962 -17.974 1.00 63.72 88 ILE A N 1
ATOM 678 C CA . ILE A 1 88 ? 16.940 13.224 -17.190 1.00 63.72 88 ILE A CA 1
ATOM 679 C C . ILE A 1 88 ? 15.905 12.523 -18.088 1.00 63.72 88 ILE A C 1
ATOM 681 O O . ILE A 1 88 ? 15.332 11.502 -17.709 1.00 63.72 88 ILE A O 1
ATOM 685 N N . LYS A 1 89 ? 15.696 13.027 -19.316 1.00 60.91 89 LYS A N 1
ATOM 686 C CA . LYS A 1 89 ? 14.838 12.401 -20.330 1.00 60.91 89 LYS A CA 1
ATOM 687 C C . LYS A 1 89 ? 15.373 11.054 -20.779 1.00 60.91 89 LYS A C 1
ATOM 689 O O . LYS A 1 89 ? 14.563 10.172 -21.030 1.00 60.91 89 LYS A O 1
ATOM 694 N N . ALA A 1 90 ? 16.688 10.884 -20.865 1.00 61.38 90 ALA A N 1
ATOM 695 C CA . ALA A 1 90 ? 17.301 9.640 -21.294 1.00 61.38 90 ALA A CA 1
ATOM 696 C C . ALA A 1 90 ? 17.412 8.619 -20.143 1.00 61.38 90 ALA A C 1
ATOM 698 O O . ALA A 1 90 ? 17.197 7.436 -20.388 1.00 61.38 90 ALA A O 1
ATOM 699 N N . VAL A 1 91 ? 17.524 9.062 -18.881 1.00 62.09 91 VAL A N 1
ATOM 700 C CA . VAL A 1 91 ? 17.224 8.215 -17.705 1.00 62.09 91 VAL A CA 1
ATOM 701 C C . VAL A 1 91 ? 15.759 7.772 -17.743 1.00 62.09 91 VAL A C 1
ATOM 703 O O . VAL A 1 91 ? 15.473 6.580 -17.745 1.00 62.09 91 VAL A O 1
ATOM 706 N N . LYS A 1 92 ? 14.811 8.702 -17.905 1.00 62.81 92 LYS A N 1
ATOM 707 C CA . LYS A 1 92 ? 13.390 8.370 -18.094 1.00 62.81 92 LYS A CA 1
ATOM 708 C C . LYS A 1 92 ? 13.171 7.444 -19.292 1.00 62.81 92 LYS A C 1
ATOM 710 O O . LYS A 1 92 ? 12.279 6.612 -19.235 1.00 62.81 92 LYS A O 1
ATOM 715 N N . TYR A 1 93 ? 13.964 7.560 -20.357 1.00 57.03 93 TYR A N 1
ATOM 716 C CA . TYR A 1 93 ? 13.914 6.676 -21.521 1.00 57.03 93 TYR A CA 1
ATOM 717 C C . TYR A 1 93 ? 14.432 5.278 -21.168 1.00 57.03 93 TYR A C 1
ATOM 719 O O . TYR A 1 93 ? 13.735 4.311 -21.426 1.00 57.03 93 TYR A O 1
ATOM 727 N N . LEU A 1 94 ? 15.581 5.151 -20.505 1.00 59.34 94 LEU A N 1
ATOM 728 C CA . LEU A 1 94 ? 16.127 3.872 -20.047 1.00 59.34 94 LEU A CA 1
ATOM 729 C C . LEU A 1 94 ? 15.124 3.144 -19.143 1.00 59.34 94 LEU A C 1
ATOM 731 O O . LEU A 1 94 ? 14.740 2.013 -19.429 1.00 59.34 94 LEU A O 1
ATOM 735 N N . TYR A 1 95 ? 14.611 3.839 -18.125 1.00 59.41 95 TYR A N 1
ATOM 736 C CA . TYR A 1 95 ? 13.553 3.324 -17.262 1.00 59.41 95 TYR A CA 1
ATOM 737 C C . TYR A 1 95 ? 12.277 3.046 -18.070 1.00 59.41 95 TYR A C 1
ATOM 739 O O . TYR A 1 95 ? 11.662 2.008 -17.898 1.00 59.41 95 TYR A O 1
ATOM 747 N N . LYS A 1 96 ? 11.903 3.875 -19.047 1.00 57.19 96 LYS A N 1
ATOM 748 C CA . LYS A 1 96 ? 10.769 3.586 -19.935 1.00 57.19 96 LYS A CA 1
ATOM 749 C C . LYS A 1 96 ? 10.958 2.312 -20.754 1.00 57.19 96 LYS A C 1
ATOM 751 O O . LYS A 1 96 ? 9.940 1.752 -21.101 1.00 57.19 96 LYS A O 1
ATOM 756 N N . TYR A 1 97 ? 12.166 1.871 -21.113 1.00 53.81 97 TYR A N 1
ATOM 757 C CA . TYR A 1 97 ? 12.368 0.621 -21.872 1.00 53.81 97 TYR A CA 1
ATOM 758 C C . TYR A 1 97 ? 12.606 -0.596 -20.977 1.00 53.81 97 TYR A C 1
ATOM 760 O O . TYR A 1 97 ? 12.188 -1.685 -21.344 1.00 53.81 97 TYR A O 1
ATOM 768 N N . ILE A 1 98 ? 13.203 -0.406 -19.798 1.00 56.56 98 ILE A N 1
ATOM 769 C CA . ILE A 1 98 ? 13.303 -1.441 -18.757 1.00 56.56 98 ILE A CA 1
ATOM 770 C C . ILE A 1 98 ? 11.919 -1.737 -18.157 1.00 56.56 98 ILE A C 1
ATOM 772 O O . ILE A 1 98 ? 11.593 -2.888 -17.896 1.00 56.56 98 ILE A O 1
ATOM 776 N N . TYR A 1 99 ? 11.098 -0.700 -17.972 1.00 53.53 99 TYR A N 1
ATOM 777 C CA . TYR A 1 99 ? 9.750 -0.767 -17.398 1.00 53.53 99 TYR A CA 1
ATOM 778 C C . TYR A 1 99 ? 8.637 -0.555 -18.430 1.00 53.53 99 TYR A C 1
ATOM 780 O O . TYR A 1 99 ? 7.468 -0.479 -18.052 1.00 53.53 99 TYR A O 1
ATOM 788 N N . LYS A 1 100 ? 8.953 -0.453 -19.731 1.00 56.81 100 LYS A N 1
ATOM 789 C CA . LYS A 1 100 ? 7.929 -0.681 -20.759 1.00 56.81 100 LYS A CA 1
ATOM 790 C C . LYS A 1 100 ? 7.595 -2.144 -20.598 1.00 56.81 100 LYS A C 1
ATOM 792 O O . LYS A 1 100 ? 8.436 -2.990 -20.900 1.00 56.81 100 LYS A O 1
ATOM 797 N N . GLY A 1 101 ? 6.402 -2.417 -20.094 1.00 55.28 101 GLY A N 1
ATOM 798 C CA . GLY A 1 101 ? 5.887 -3.766 -20.070 1.00 55.28 101 GLY A CA 1
ATOM 799 C C . GLY A 1 101 ? 5.925 -4.372 -21.469 1.00 55.28 101 GLY A C 1
ATOM 800 O O . GLY A 1 101 ? 6.105 -3.693 -22.491 1.00 55.28 101 GLY A O 1
ATOM 801 N N . HIS A 1 102 ? 5.756 -5.682 -21.505 1.00 54.06 102 HIS A N 1
ATOM 802 C CA . HIS A 1 102 ? 5.544 -6.465 -22.712 1.00 54.06 102 HIS A CA 1
ATOM 803 C C . HIS A 1 102 ? 4.140 -6.150 -23.272 1.00 54.06 102 HIS A C 1
ATOM 805 O O . HIS A 1 102 ? 3.285 -7.018 -23.391 1.00 54.06 102 HIS A O 1
ATOM 811 N N . ASP A 1 103 ? 3.848 -4.881 -23.541 1.00 56.41 103 ASP A N 1
ATOM 812 C CA . ASP A 1 103 ? 2.469 -4.417 -23.551 1.00 56.41 103 ASP A CA 1
ATOM 813 C C . ASP A 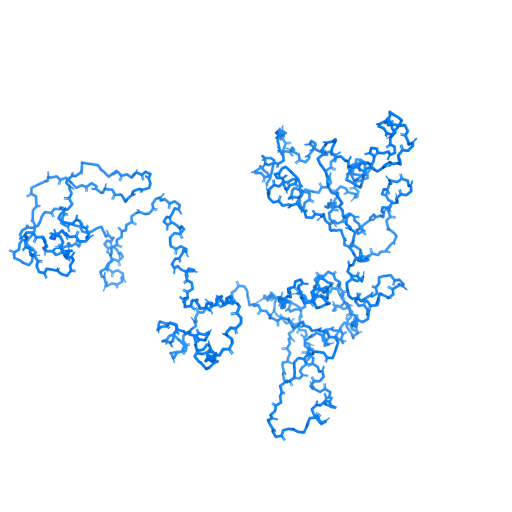1 103 ? 1.867 -4.469 -24.955 1.00 56.41 103 ASP A C 1
ATOM 815 O O . ASP A 1 103 ? 2.116 -3.610 -25.806 1.00 56.41 103 ASP A O 1
ATOM 819 N N . ARG A 1 104 ? 0.978 -5.446 -25.154 1.00 51.62 104 ARG A N 1
ATOM 820 C CA . ARG A 1 104 ? -0.223 -5.267 -25.970 1.00 51.62 104 ARG A CA 1
ATOM 821 C C . ARG A 1 104 ? -1.344 -4.842 -25.024 1.00 51.62 104 ARG A C 1
ATOM 823 O O . ARG A 1 104 ? -1.939 -5.671 -24.349 1.00 51.62 104 ARG A O 1
ATOM 830 N N . VAL A 1 105 ? -1.634 -3.547 -24.966 1.00 49.50 105 VAL A N 1
ATOM 831 C CA . VAL A 1 105 ? -2.823 -3.047 -24.268 1.00 49.50 105 VAL A CA 1
ATOM 832 C C . VAL A 1 105 ? -3.975 -3.011 -25.267 1.00 49.50 105 VAL A C 1
ATOM 834 O O . VAL A 1 105 ? -3.919 -2.272 -26.248 1.00 49.50 105 VAL A O 1
ATOM 837 N N . ALA A 1 106 ? -4.999 -3.831 -25.037 1.00 52.81 106 ALA A N 1
ATOM 838 C CA . ALA A 1 106 ? -6.245 -3.814 -25.794 1.00 52.81 106 ALA A CA 1
ATOM 839 C C . ALA A 1 106 ? -7.383 -3.408 -24.852 1.00 52.81 106 ALA A C 1
ATOM 841 O O . ALA A 1 106 ? -7.768 -4.168 -23.969 1.00 52.81 106 ALA A O 1
ATOM 842 N N . PHE A 1 107 ? -7.913 -2.205 -25.038 1.00 52.03 107 PHE A N 1
ATOM 843 C CA . PHE A 1 107 ? -9.209 -1.809 -24.501 1.00 52.03 107 PHE A CA 1
ATOM 844 C C . PHE A 1 107 ? -10.031 -1.239 -25.651 1.00 52.03 107 PHE A C 1
ATOM 846 O O . PHE A 1 107 ? -9.518 -0.464 -26.457 1.00 52.03 107 PHE A O 1
ATOM 853 N N . ASN A 1 108 ? -11.291 -1.651 -25.743 1.00 53.34 108 ASN A N 1
ATOM 854 C CA . ASN A 1 108 ? -12.235 -1.138 -26.724 1.00 53.34 108 ASN A CA 1
ATOM 855 C C . ASN A 1 108 ? -13.357 -0.443 -25.948 1.00 53.34 108 ASN A C 1
ATOM 857 O O . ASN A 1 108 ? -14.072 -1.091 -25.186 1.00 53.34 108 ASN A O 1
ATOM 861 N N . LEU A 1 109 ? -13.466 0.881 -26.070 1.00 50.25 109 LEU A N 1
ATOM 862 C CA . LEU A 1 109 ? -14.577 1.640 -25.496 1.00 50.25 109 LEU A CA 1
ATOM 863 C C . LEU A 1 109 ? -15.675 1.688 -26.555 1.00 50.25 109 LEU A C 1
ATOM 865 O O . LEU A 1 109 ? -15.543 2.426 -27.527 1.00 50.25 109 LEU A O 1
ATOM 869 N N . ILE A 1 110 ? -16.724 0.881 -26.393 1.00 60.47 110 ILE A N 1
ATOM 870 C CA . ILE A 1 110 ? -17.864 0.859 -27.317 1.00 60.47 110 ILE A CA 1
ATOM 871 C C . ILE A 1 110 ? -18.959 1.769 -26.741 1.00 60.47 110 ILE A C 1
ATOM 873 O O . ILE A 1 110 ? -19.532 1.439 -25.700 1.00 60.47 110 ILE A O 1
ATOM 877 N N . PRO A 1 111 ? -19.264 2.918 -27.368 1.00 48.69 111 PRO A N 1
ATOM 878 C CA . PRO A 1 111 ? -20.387 3.744 -26.966 1.00 48.69 111 PRO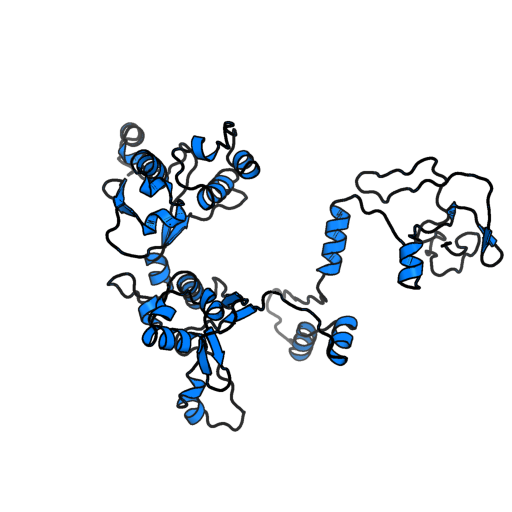 A CA 1
ATOM 879 C C . PRO A 1 111 ? -21.676 3.193 -27.589 1.00 48.69 111 PRO A C 1
ATOM 881 O O . PRO A 1 111 ? -21.827 3.220 -28.803 1.00 48.69 111 PRO A O 1
ATOM 884 N N . GLY A 1 112 ? -22.615 2.742 -26.753 1.00 54.34 112 GLY A N 1
ATOM 885 C CA . GLY A 1 112 ? -24.025 2.559 -27.124 1.00 54.34 112 GLY A CA 1
ATOM 886 C C . GLY A 1 112 ? -24.375 1.357 -28.022 1.00 54.34 112 GLY A C 1
ATOM 887 O O . GLY A 1 112 ? -23.964 1.252 -29.169 1.00 54.34 112 GLY A O 1
ATOM 888 N N . GLN A 1 113 ? -25.245 0.496 -27.489 1.00 54.03 113 GLN A N 1
ATOM 889 C CA . GLN A 1 113 ? -26.267 -0.322 -28.173 1.00 54.03 113 GLN A CA 1
ATOM 890 C C . GLN A 1 113 ? -25.907 -1.361 -29.256 1.00 54.03 113 GLN A C 1
ATOM 892 O O . GLN A 1 113 ? -26.804 -2.116 -29.613 1.00 54.03 113 GLN A O 1
ATOM 897 N N . ASN A 1 114 ? -24.657 -1.538 -29.687 1.00 53.69 114 ASN A N 1
ATOM 898 C CA . ASN A 1 114 ? -24.275 -2.697 -30.515 1.00 53.69 114 ASN A CA 1
ATOM 899 C C . ASN A 1 114 ? -23.367 -3.663 -29.742 1.00 53.69 114 ASN A C 1
ATOM 901 O O . ASN A 1 114 ? -22.156 -3.706 -29.940 1.00 53.69 114 ASN A O 1
ATOM 905 N N . ILE A 1 115 ? -23.974 -4.440 -28.840 1.00 59.31 115 ILE A N 1
ATOM 906 C CA . ILE A 1 115 ? -23.359 -5.640 -28.254 1.00 59.31 115 ILE A CA 1
ATOM 907 C C . ILE A 1 115 ? -23.652 -6.798 -29.213 1.00 59.31 115 ILE A C 1
ATOM 909 O O . ILE A 1 115 ? -24.557 -7.591 -28.972 1.00 59.31 115 ILE A O 1
ATOM 913 N N . GLN A 1 116 ? -22.946 -6.871 -30.337 1.00 61.34 116 GLN A N 1
ATOM 914 C CA . GLN A 1 116 ? -22.911 -8.103 -31.123 1.00 61.34 116 GLN A CA 1
ATOM 915 C C . GLN A 1 116 ? -21.459 -8.467 -31.425 1.00 61.34 116 GLN A C 1
ATOM 917 O O . GLN A 1 116 ? -20.672 -7.629 -31.858 1.00 61.34 116 GLN A O 1
ATOM 922 N N . ASP A 1 117 ? -21.152 -9.722 -31.097 1.00 64.06 117 ASP A N 1
ATOM 923 C CA . ASP A 1 117 ? -19.910 -10.467 -31.298 1.00 64.06 117 ASP A CA 1
ATOM 924 C C . ASP A 1 117 ? -18.660 -9.933 -30.585 1.00 64.06 117 ASP A C 1
ATOM 926 O O . ASP A 1 117 ? -17.695 -9.451 -31.179 1.00 64.06 117 ASP A O 1
ATOM 930 N N . ILE A 1 118 ? -18.652 -10.099 -29.259 1.00 69.25 118 ILE A N 1
ATOM 931 C CA . ILE A 1 118 ? -17.416 -10.082 -28.474 1.00 69.25 118 ILE A CA 1
ATOM 932 C C . ILE A 1 118 ? -16.737 -11.448 -28.632 1.00 69.25 118 ILE A C 1
ATOM 934 O O . ILE A 1 118 ? -17.206 -12.444 -28.088 1.00 69.25 118 ILE A O 1
ATOM 938 N N . ASP A 1 119 ? -15.608 -11.494 -29.341 1.00 74.62 119 ASP A N 1
ATOM 939 C CA . ASP A 1 119 ? -14.743 -12.679 -29.380 1.00 74.62 119 ASP A CA 1
ATOM 940 C C . ASP A 1 119 ? -13.974 -12.810 -28.053 1.00 74.62 119 ASP A C 1
ATOM 942 O O . ASP A 1 119 ? -12.850 -12.318 -27.881 1.00 74.62 119 ASP A O 1
ATOM 946 N N . GLU A 1 120 ? -14.617 -13.455 -27.079 1.00 71.00 120 GLU A N 1
ATOM 947 C CA . GLU A 1 120 ? -14.052 -13.719 -25.755 1.00 71.00 120 GLU A CA 1
ATOM 948 C C . GLU A 1 120 ? -12.734 -14.505 -25.832 1.00 71.00 120 GLU A C 1
ATOM 950 O O . GLU A 1 120 ? -11.826 -14.265 -25.032 1.00 71.00 120 GLU A O 1
ATOM 955 N N . ILE A 1 121 ? -12.586 -15.403 -26.816 1.00 76.19 121 ILE A N 1
ATOM 956 C CA . ILE A 1 121 ? -11.389 -16.236 -26.987 1.00 76.19 121 ILE A CA 1
ATOM 957 C C . ILE A 1 121 ? -10.208 -15.357 -27.390 1.00 76.19 121 ILE A C 1
ATOM 959 O O . ILE A 1 121 ? -9.136 -15.426 -26.779 1.00 76.19 121 ILE A O 1
ATOM 963 N N . GLN A 1 122 ? -10.394 -14.490 -28.383 1.00 75.44 122 GLN A N 1
ATOM 964 C CA . GLN A 1 122 ? -9.351 -13.574 -28.825 1.00 75.44 122 GLN A CA 1
ATOM 965 C C . GLN A 1 122 ? -8.984 -12.567 -27.730 1.00 75.44 122 GLN A C 1
ATOM 967 O O . GLN A 1 122 ? -7.799 -12.255 -27.553 1.00 75.44 122 GLN A O 1
ATOM 972 N N . GLN A 1 123 ? -9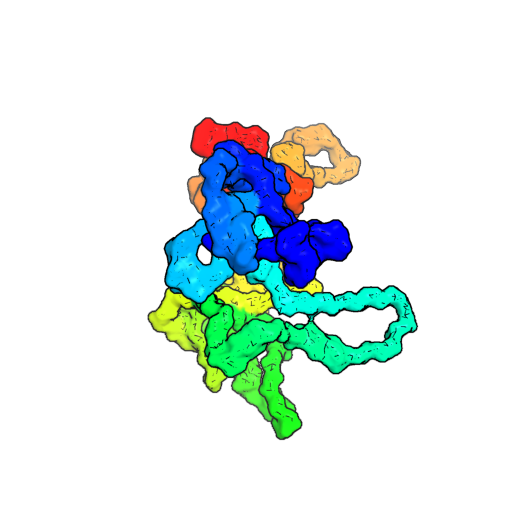.962 -12.073 -26.965 1.00 72.31 123 GLN A N 1
ATOM 973 C CA . GLN A 1 123 ? -9.701 -11.181 -25.833 1.00 72.31 123 GLN A CA 1
ATOM 974 C C . GLN A 1 123 ? -8.914 -11.884 -24.728 1.00 72.31 123 GLN A C 1
ATOM 976 O O . GLN A 1 123 ? -7.914 -11.345 -24.249 1.00 72.31 123 GLN A O 1
ATOM 981 N N . PHE A 1 124 ? -9.293 -13.114 -24.382 1.00 70.75 124 PHE A N 1
ATOM 982 C CA . PHE A 1 124 ? -8.591 -13.924 -23.395 1.00 70.75 124 PHE A CA 1
ATOM 983 C C . PHE A 1 124 ? -7.142 -14.209 -23.807 1.00 70.75 124 PHE A C 1
ATOM 985 O O . PHE A 1 124 ? -6.222 -14.043 -23.005 1.00 70.75 124 PHE A O 1
ATOM 992 N N . GLN A 1 125 ? -6.909 -14.582 -25.068 1.00 74.12 125 GLN A N 1
ATOM 993 C CA . GLN A 1 125 ? -5.560 -14.793 -25.600 1.00 74.12 125 GLN A CA 1
ATOM 994 C C . GLN A 1 125 ? -4.742 -13.496 -25.622 1.00 74.12 125 GLN A C 1
ATOM 996 O O . GLN A 1 125 ? -3.564 -13.498 -25.267 1.00 74.12 125 GLN A O 1
ATOM 1001 N N . SER A 1 126 ? -5.365 -12.374 -25.991 1.00 71.69 126 SER A N 1
ATOM 1002 C CA . SER A 1 126 ? -4.702 -11.066 -26.035 1.00 71.69 126 SER A CA 1
ATOM 1003 C C . SER A 1 126 ? -4.304 -10.574 -24.641 1.00 71.69 126 SER A C 1
ATOM 1005 O O . SER A 1 126 ? -3.220 -10.017 -24.491 1.00 71.69 126 SER A O 1
ATOM 1007 N N . ALA A 1 127 ? -5.130 -10.827 -23.621 1.00 64.62 127 ALA A N 1
ATOM 1008 C CA . ALA A 1 127 ? -4.849 -10.476 -22.228 1.00 64.62 127 ALA A CA 1
ATOM 1009 C C . ALA A 1 127 ? -3.737 -11.329 -21.589 1.00 64.62 127 ALA A C 1
ATOM 1011 O O . ALA A 1 127 ? -3.133 -10.917 -20.601 1.00 64.62 127 ALA A O 1
ATOM 1012 N N . ARG A 1 128 ? -3.458 -12.518 -22.140 1.00 64.69 128 ARG A N 1
ATOM 1013 C CA . ARG A 1 128 ? -2.418 -13.448 -21.658 1.00 64.69 128 ARG A CA 1
ATOM 1014 C C . ARG A 1 128 ? -1.183 -13.482 -22.561 1.00 64.69 128 ARG A C 1
ATOM 1016 O O . ARG A 1 128 ? -0.401 -14.428 -22.487 1.00 64.69 128 ARG A O 1
ATOM 1023 N N . TRP A 1 129 ? -1.021 -12.479 -23.424 1.00 70.62 129 TRP A N 1
ATOM 1024 C CA . TRP A 1 129 ? 0.114 -12.380 -24.334 1.00 70.62 129 TRP A CA 1
ATOM 1025 C C . TRP A 1 129 ? 1.442 -12.286 -23.571 1.00 70.62 129 TRP A C 1
ATOM 1027 O O . TRP A 1 129 ? 1.552 -11.577 -22.574 1.00 70.62 129 TRP A O 1
ATOM 1037 N N . ILE A 1 130 ? 2.455 -12.999 -24.065 1.00 72.25 130 ILE A N 1
ATOM 1038 C CA . ILE A 1 130 ? 3.821 -13.017 -23.533 1.00 72.25 130 ILE A CA 1
ATOM 1039 C C . ILE A 1 130 ? 4.756 -12.679 -24.697 1.00 72.25 130 ILE A C 1
ATOM 1041 O O . ILE A 1 130 ? 4.625 -13.250 -25.783 1.00 72.25 130 ILE A O 1
ATOM 1045 N N . ALA A 1 131 ? 5.703 -11.760 -24.496 1.00 73.44 131 ALA A N 1
ATOM 1046 C CA . ALA A 1 131 ? 6.638 -11.383 -25.555 1.00 73.44 131 ALA A CA 1
ATOM 1047 C C . ALA A 1 131 ? 7.605 -12.532 -25.899 1.00 73.44 131 ALA A C 1
ATOM 1049 O O . ALA A 1 131 ? 7.971 -13.297 -25.005 1.00 73.44 131 ALA A O 1
ATOM 1050 N N . PRO A 1 132 ? 8.116 -12.623 -27.145 1.00 76.31 132 PRO A N 1
ATOM 1051 C CA . PRO A 1 132 ? 9.051 -13.680 -27.538 1.00 76.31 132 PRO A CA 1
ATOM 1052 C C . PRO A 1 132 ? 10.263 -13.869 -26.599 1.00 76.31 132 PRO A C 1
ATOM 1054 O O . PRO A 1 132 ? 10.576 -15.018 -26.291 1.00 76.31 132 PRO A O 1
ATOM 1057 N N . PRO A 1 133 ? 10.915 -12.808 -26.068 1.00 74.94 133 PRO A N 1
ATOM 1058 C CA . PRO A 1 133 ? 12.006 -12.978 -25.104 1.00 74.94 133 PRO A CA 1
ATOM 1059 C C . PRO A 1 133 ? 11.550 -13.591 -23.772 1.00 74.94 133 PRO A C 1
ATOM 1061 O O . PRO A 1 133 ? 12.226 -14.464 -23.235 1.00 74.94 133 PRO A O 1
ATOM 1064 N N . GLU A 1 134 ? 10.388 -13.176 -23.256 1.00 72.31 134 GLU A N 1
ATOM 1065 C CA . GLU A 1 134 ? 9.830 -13.709 -22.007 1.00 72.31 134 GLU A CA 1
ATOM 1066 C C . GLU A 1 134 ? 9.369 -15.163 -22.189 1.00 72.31 134 GLU A C 1
ATOM 1068 O O . GLU A 1 134 ? 9.636 -16.008 -21.337 1.00 72.31 134 GLU A O 1
ATOM 1073 N N . ALA A 1 135 ? 8.743 -15.483 -23.325 1.00 80.62 135 ALA A N 1
ATOM 1074 C CA . ALA A 1 135 ? 8.354 -16.845 -23.676 1.00 80.62 135 ALA A CA 1
ATOM 1075 C C . ALA A 1 135 ? 9.579 -17.766 -23.747 1.00 80.62 135 ALA A C 1
ATOM 1077 O O . ALA A 1 135 ? 9.562 -18.854 -23.177 1.00 80.62 135 ALA A O 1
ATOM 1078 N N . MET A 1 136 ? 10.664 -17.301 -24.373 1.00 82.94 136 MET A N 1
ATOM 1079 C CA . MET A 1 136 ? 11.924 -18.037 -24.436 1.00 82.94 136 MET A CA 1
ATOM 1080 C C . MET A 1 136 ? 12.511 -18.275 -23.038 1.00 82.94 136 MET A C 1
ATOM 1082 O O . MET A 1 136 ? 12.903 -19.396 -22.727 1.00 82.94 136 MET A O 1
ATOM 1086 N N . TRP A 1 137 ? 12.501 -17.264 -22.163 1.00 79.75 137 TRP A N 1
ATOM 1087 C CA . TRP A 1 137 ? 12.970 -17.406 -20.779 1.00 79.75 137 TRP A CA 1
ATOM 1088 C C . TRP A 1 137 ? 12.137 -18.414 -19.983 1.00 79.75 137 TRP A C 1
ATOM 1090 O O . TRP A 1 137 ? 12.703 -19.222 -19.250 1.00 79.75 137 TRP A O 1
ATOM 1100 N N . ARG A 1 138 ? 10.809 -18.409 -20.160 1.00 80.12 138 ARG A N 1
ATOM 1101 C CA . ARG A 1 138 ? 9.907 -19.387 -19.531 1.00 80.12 138 ARG A CA 1
ATOM 1102 C C . ARG A 1 138 ? 10.152 -20.808 -20.040 1.00 80.12 138 ARG A C 1
ATOM 1104 O O . ARG A 1 138 ? 10.209 -21.719 -19.224 1.00 80.12 138 ARG A O 1
ATOM 1111 N N . ILE A 1 139 ? 10.319 -20.998 -21.354 1.00 85.94 139 ILE A N 1
ATOM 1112 C CA . ILE A 1 139 ? 10.578 -22.315 -21.970 1.00 85.94 139 ILE A CA 1
ATOM 1113 C C . ILE A 1 139 ? 11.875 -22.926 -21.433 1.00 85.94 139 ILE A C 1
ATOM 1115 O O . ILE A 1 139 ? 11.902 -24.107 -21.098 1.00 85.94 139 ILE A O 1
ATOM 1119 N N . TYR A 1 140 ? 12.931 -22.123 -21.305 1.00 86.75 140 TYR A N 1
ATOM 1120 C CA . TYR A 1 140 ? 14.213 -22.584 -20.770 1.00 86.75 140 TYR A CA 1
ATOM 1121 C C . TYR A 1 140 ? 14.269 -22.632 -19.235 1.00 86.75 140 TYR A C 1
ATOM 1123 O O . TYR A 1 140 ? 15.299 -23.001 -18.676 1.00 86.75 140 TYR A O 1
ATOM 1131 N N . GLY A 1 141 ? 13.184 -22.274 -18.538 1.00 82.50 141 GLY A N 1
ATOM 1132 C CA . GLY A 1 141 ? 13.127 -22.290 -17.075 1.00 82.50 141 GLY A CA 1
ATOM 1133 C C . GLY A 1 141 ? 14.064 -21.281 -16.405 1.00 82.50 141 GLY A C 1
ATOM 1134 O O . GLY A 1 141 ? 14.444 -21.471 -15.250 1.00 82.50 141 GLY A O 1
ATOM 1135 N N . PHE A 1 142 ? 14.458 -20.215 -17.107 1.00 81.50 142 PHE A N 1
ATOM 1136 C CA . PHE A 1 142 ? 15.291 -19.170 -16.523 1.00 81.50 142 PHE A CA 1
ATOM 1137 C C . PHE A 1 142 ? 14.497 -18.353 -15.506 1.00 81.50 142 PHE A C 1
ATOM 1139 O O . PHE A 1 142 ? 13.319 -18.040 -15.699 1.00 81.50 142 PHE A O 1
ATOM 1146 N N . ILE A 1 143 ? 15.167 -17.964 -14.421 1.00 75.19 143 ILE A N 1
ATOM 1147 C CA . ILE A 1 143 ? 14.593 -17.074 -13.413 1.00 75.19 143 ILE A CA 1
ATOM 1148 C C . ILE A 1 143 ? 14.357 -15.709 -14.074 1.00 75.19 143 ILE A C 1
ATOM 1150 O O . ILE A 1 143 ? 15.300 -14.987 -14.389 1.00 75.19 143 ILE A O 1
ATOM 1154 N N . LEU A 1 144 ? 13.087 -15.374 -14.317 1.00 68.62 144 LEU A N 1
ATOM 1155 C CA . LEU A 1 144 ? 12.675 -14.096 -14.913 1.00 68.62 144 LEU A CA 1
ATOM 1156 C C . LEU A 1 144 ? 12.929 -12.920 -13.971 1.00 68.62 144 LEU A C 1
ATOM 1158 O O . LEU A 1 144 ? 13.272 -11.822 -14.402 1.00 68.62 144 LEU A O 1
ATOM 1162 N N . ASN A 1 145 ? 12.725 -13.151 -12.680 1.00 68.62 145 ASN A N 1
ATOM 1163 C CA . ASN A 1 145 ? 12.948 -12.186 -11.627 1.00 68.62 145 ASN A CA 1
ATOM 1164 C C . ASN A 1 145 ? 13.272 -12.907 -10.320 1.00 68.62 145 ASN A C 1
ATOM 1166 O O . ASN A 1 145 ? 12.751 -13.979 -10.020 1.00 68.62 145 ASN A O 1
ATOM 1170 N N . GLU A 1 146 ? 14.119 -12.281 -9.518 1.00 66.75 146 GLU A N 1
ATOM 1171 C CA . GLU A 1 146 ? 14.314 -12.650 -8.127 1.00 66.75 146 GLU A CA 1
ATOM 1172 C C . GLU A 1 146 ? 13.890 -11.449 -7.284 1.00 66.75 146 GLU A C 1
ATOM 1174 O O . GLU A 1 146 ? 14.336 -10.323 -7.511 1.00 66.75 146 GLU A O 1
ATOM 1179 N N . MET A 1 147 ? 12.959 -11.662 -6.355 1.00 67.25 147 MET A N 1
ATOM 1180 C CA . MET A 1 147 ? 12.502 -10.622 -5.435 1.00 67.25 147 MET A CA 1
ATOM 1181 C C . MET A 1 147 ? 13.144 -10.862 -4.075 1.00 67.25 147 MET A C 1
ATOM 1183 O O . MET A 1 147 ? 12.827 -11.843 -3.402 1.00 67.25 147 MET A O 1
ATOM 1187 N N . HIS A 1 148 ? 14.028 -9.951 -3.672 1.00 76.12 148 HIS A N 1
ATOM 1188 C CA . HIS A 1 148 ? 14.615 -9.940 -2.340 1.00 76.12 148 HIS A CA 1
ATOM 1189 C C . HIS A 1 148 ? 14.185 -8.669 -1.586 1.00 76.12 148 HIS A C 1
ATOM 1191 O O . HIS A 1 148 ? 14.495 -7.566 -2.042 1.00 76.12 148 HIS A O 1
ATOM 1197 N N . PRO A 1 149 ? 13.510 -8.789 -0.427 1.00 82.12 149 PRO A N 1
ATOM 1198 C CA . PRO A 1 149 ? 13.067 -10.027 0.223 1.00 82.12 149 PRO A CA 1
ATOM 1199 C C . PRO A 1 149 ? 11.871 -10.679 -0.498 1.00 82.12 149 PRO A C 1
ATOM 1201 O O . PRO A 1 149 ? 11.143 -10.019 -1.240 1.00 82.12 149 PRO A O 1
ATOM 1204 N N . SER A 1 150 ? 11.637 -11.970 -0.245 1.00 83.44 150 SER A N 1
ATOM 1205 C CA . SER A 1 150 ? 10.467 -12.677 -0.786 1.00 83.44 150 SER A CA 1
ATOM 1206 C C . SER A 1 150 ? 9.163 -12.071 -0.248 1.00 83.44 150 SER A C 1
ATOM 1208 O O . SER A 1 150 ? 9.107 -11.621 0.900 1.00 83.44 150 SER A O 1
ATOM 1210 N N . VAL A 1 151 ? 8.105 -12.066 -1.066 1.00 86.31 151 VAL A N 1
ATOM 1211 C CA . VAL A 1 151 ? 6.803 -11.476 -0.724 1.00 86.31 151 VAL A CA 1
ATOM 1212 C C . VAL A 1 151 ? 5.718 -12.552 -0.687 1.00 86.31 151 VAL A C 1
ATOM 1214 O O . VAL A 1 151 ? 5.504 -13.255 -1.671 1.00 86.31 151 VAL A O 1
ATOM 1217 N N . TYR A 1 152 ? 4.994 -12.650 0.429 1.00 88.94 152 TYR A N 1
ATOM 1218 C CA . TYR A 1 152 ? 3.805 -13.495 0.566 1.00 88.94 152 TYR A CA 1
ATOM 1219 C C . TYR A 1 152 ? 2.554 -12.715 0.168 1.00 88.94 152 TYR A C 1
ATOM 1221 O O . TYR A 1 152 ? 2.258 -11.680 0.764 1.00 88.94 152 TYR A O 1
ATOM 1229 N N . SER A 1 153 ? 1.791 -13.222 -0.800 1.00 92.12 153 SER A N 1
ATOM 1230 C CA . SER A 1 153 ? 0.464 -12.682 -1.107 1.00 92.12 153 SER A CA 1
ATOM 1231 C C . SER A 1 153 ? -0.557 -13.250 -0.121 1.00 92.12 153 SER A C 1
ATOM 1233 O O . SER A 1 153 ? -0.864 -14.437 -0.152 1.00 92.12 153 SER A O 1
ATOM 1235 N N . LEU A 1 154 ? -1.038 -12.410 0.792 1.00 95.44 154 LEU A N 1
ATOM 1236 C CA . LEU A 1 154 ? -1.975 -12.794 1.843 1.00 95.44 154 LEU A CA 1
ATOM 1237 C C . LEU A 1 154 ? -3.417 -12.659 1.356 1.00 95.44 154 LEU A C 1
ATOM 1239 O O . LEU A 1 154 ? -3.811 -11.602 0.849 1.00 95.44 154 LEU A O 1
ATOM 1243 N N . HIS A 1 155 ? -4.200 -13.723 1.539 1.00 94.81 155 HIS A N 1
ATOM 1244 C CA . HIS A 1 155 ? -5.592 -13.779 1.104 1.00 94.81 155 HIS A CA 1
ATOM 1245 C C . HIS A 1 155 ? -6.459 -12.721 1.790 1.00 94.81 155 HIS A C 1
ATOM 1247 O O . HIS A 1 155 ? -6.323 -12.436 2.975 1.00 94.81 155 HIS A O 1
ATOM 1253 N N . LEU A 1 156 ? -7.396 -12.169 1.028 1.00 95.81 156 LEU A N 1
ATOM 1254 C CA . LEU A 1 156 ? -8.388 -11.219 1.506 1.00 95.81 156 LEU A CA 1
ATOM 1255 C C . LEU A 1 156 ? -9.741 -11.626 0.932 1.00 95.81 156 LEU A C 1
ATOM 1257 O O . LEU A 1 156 ? -9.892 -11.702 -0.286 1.00 95.81 156 LEU A O 1
ATOM 1261 N N . HIS A 1 157 ? -10.701 -11.890 1.805 1.00 95.44 157 HIS A N 1
ATOM 1262 C CA . HIS A 1 157 ? -12.072 -12.246 1.460 1.00 95.44 157 HIS A CA 1
ATOM 1263 C C . HIS A 1 157 ? -12.983 -11.924 2.646 1.00 95.44 157 HIS A C 1
ATOM 1265 O O . HIS A 1 157 ? -12.502 -11.800 3.773 1.00 95.44 157 HIS A O 1
ATOM 1271 N N . LEU A 1 158 ? -14.280 -11.776 2.386 1.00 94.94 158 LEU A N 1
ATOM 1272 C CA . LEU A 1 158 ? -15.286 -11.711 3.444 1.00 94.94 158 LEU A CA 1
ATOM 1273 C C . LEU A 1 158 ? -15.529 -13.112 4.020 1.00 94.94 158 LEU A C 1
ATOM 1275 O O . LEU A 1 158 ? -15.057 -14.112 3.468 1.00 94.94 158 LEU A O 1
ATOM 1279 N N . GLU A 1 159 ? -16.245 -13.170 5.137 1.00 92.50 159 GLU A N 1
ATOM 1280 C CA . GLU A 1 159 ? -16.682 -14.426 5.745 1.00 92.50 159 GLU A CA 1
ATOM 1281 C C . GLU A 1 159 ? -17.423 -15.285 4.710 1.00 92.50 159 GLU A C 1
ATOM 1283 O O . GLU A 1 159 ? -18.214 -14.766 3.923 1.00 92.50 159 GLU A O 1
ATOM 1288 N N . ASP A 1 160 ? -17.049 -16.564 4.631 1.00 88.94 160 ASP A N 1
ATOM 1289 C CA . ASP A 1 160 ? -17.567 -17.558 3.678 1.00 88.94 160 ASP A CA 1
ATOM 1290 C C . ASP A 1 160 ? -17.419 -17.223 2.178 1.00 88.94 160 ASP A C 1
ATOM 1292 O O . ASP A 1 160 ? -18.030 -17.862 1.324 1.00 88.94 160 ASP A O 1
ATOM 1296 N N . GLN A 1 161 ? -16.569 -16.250 1.825 1.00 91.44 161 GLN A N 1
ATOM 1297 C CA . GLN A 1 161 ? -16.313 -15.837 0.435 1.00 91.44 161 GLN A CA 1
ATOM 1298 C C . GLN A 1 161 ? -14.880 -16.123 -0.042 1.00 91.44 161 GLN A C 1
ATOM 1300 O O . GLN A 1 161 ? -14.385 -15.475 -0.972 1.00 91.44 161 GLN A O 1
ATOM 1305 N N . HIS A 1 162 ? -14.156 -17.050 0.593 1.00 90.75 162 HIS A N 1
ATOM 1306 C CA . HIS A 1 162 ? -12.859 -17.482 0.065 1.00 90.75 162 HIS A CA 1
ATOM 1307 C C . HIS A 1 162 ? -13.018 -18.412 -1.131 1.00 90.75 162 HIS A C 1
ATOM 1309 O O . HIS A 1 162 ? -13.981 -19.160 -1.265 1.00 90.75 162 HIS A O 1
ATOM 1315 N N . LEU A 1 163 ? -12.016 -18.384 -2.004 1.00 87.44 163 LEU A N 1
ATOM 1316 C CA . LEU A 1 163 ? -11.989 -19.231 -3.184 1.00 87.44 163 LEU A CA 1
ATOM 1317 C C . LEU A 1 163 ? -11.590 -20.662 -2.798 1.00 87.44 163 LEU A C 1
ATOM 1319 O O . LEU A 1 163 ? -10.539 -20.878 -2.189 1.00 87.44 163 LEU A O 1
ATOM 1323 N N . VAL A 1 164 ? -12.411 -21.633 -3.197 1.00 87.94 164 VAL A N 1
ATOM 1324 C CA . VAL A 1 164 ? -12.147 -23.070 -3.053 1.00 87.94 164 VAL A CA 1
ATOM 1325 C C . VAL A 1 164 ? -11.975 -23.672 -4.445 1.00 87.94 164 VAL A C 1
ATOM 1327 O O . VAL A 1 164 ? -12.853 -23.544 -5.293 1.00 87.94 164 VAL A O 1
ATOM 1330 N N . ALA A 1 165 ? -10.834 -24.316 -4.684 1.00 85.62 165 ALA A N 1
ATOM 1331 C CA . ALA A 1 165 ? -10.597 -25.085 -5.900 1.00 85.62 165 ALA A CA 1
ATOM 1332 C C . ALA A 1 165 ? -11.055 -26.533 -5.687 1.00 85.62 165 ALA A C 1
ATOM 1334 O O . ALA A 1 165 ? -10.742 -27.129 -4.657 1.00 85.62 165 ALA A O 1
ATOM 1335 N N . PHE A 1 166 ? -11.773 -27.080 -6.662 1.00 88.19 166 PHE A N 1
ATOM 1336 C CA . PHE A 1 166 ? -12.259 -28.458 -6.680 1.00 88.19 166 PHE A CA 1
ATOM 1337 C C . PHE A 1 166 ? -12.233 -28.988 -8.119 1.00 88.19 166 PHE A C 1
ATOM 1339 O O . PHE A 1 166 ? -12.169 -28.215 -9.080 1.00 88.19 166 PHE A O 1
ATOM 1346 N N . HIS A 1 167 ? -12.246 -30.305 -8.277 1.00 89.12 167 HIS A N 1
ATOM 1347 C CA . HIS A 1 167 ? -12.304 -30.962 -9.574 1.00 89.12 167 HIS A CA 1
ATOM 1348 C C . HIS A 1 167 ? -13.749 -31.109 -10.057 1.00 89.12 167 HIS A C 1
ATOM 1350 O O . HIS A 1 167 ? -14.677 -31.223 -9.266 1.00 89.12 167 HIS A O 1
ATOM 1356 N N . ALA A 1 168 ? -13.954 -31.174 -11.375 1.00 90.62 168 ALA A N 1
ATOM 1357 C CA . ALA A 1 168 ? -15.295 -31.269 -11.966 1.00 90.62 168 ALA A CA 1
ATOM 1358 C C . ALA A 1 168 ? -16.109 -32.499 -11.505 1.00 90.62 168 ALA A C 1
ATOM 1360 O O . ALA A 1 168 ? -17.331 -32.492 -11.601 1.00 90.62 168 ALA A O 1
ATOM 1361 N N . HIS A 1 169 ? -15.436 -33.546 -11.023 1.00 92.88 169 HIS A N 1
ATOM 1362 C CA . HIS A 1 169 ? -16.046 -34.776 -10.516 1.00 92.88 169 HIS A CA 1
ATOM 1363 C C . HIS A 1 169 ? -16.191 -34.798 -8.984 1.00 92.88 169 HIS A C 1
ATOM 1365 O O . HIS A 1 169 ? -16.706 -35.776 -8.440 1.00 92.88 169 HIS A O 1
ATOM 1371 N N . ASP A 1 170 ? -15.762 -33.745 -8.283 1.00 90.12 170 ASP A N 1
ATOM 1372 C CA . ASP A 1 170 ? -15.904 -33.661 -6.833 1.00 90.12 170 ASP A CA 1
ATOM 1373 C C . ASP A 1 170 ? -17.359 -33.388 -6.444 1.00 90.12 170 ASP A C 1
ATOM 1375 O O . ASP A 1 170 ? -18.065 -32.576 -7.046 1.00 90.12 170 ASP A O 1
ATOM 1379 N N . ASN A 1 171 ? -17.815 -34.037 -5.373 1.00 91.31 171 ASN A N 1
ATOM 1380 C CA . ASN A 1 171 ? -19.128 -33.754 -4.812 1.00 91.31 171 ASN A CA 1
ATOM 1381 C C . ASN A 1 171 ? -19.093 -32.436 -4.024 1.00 91.31 171 ASN A C 1
ATOM 1383 O O . ASN A 1 171 ? -18.452 -32.353 -2.974 1.00 91.31 171 ASN A O 1
ATOM 1387 N N . LEU A 1 172 ? -19.841 -31.432 -4.489 1.00 88.56 172 LEU A N 1
ATOM 1388 C CA . LEU A 1 172 ? -19.886 -30.102 -3.874 1.00 88.56 172 LEU A CA 1
ATOM 1389 C C . LEU A 1 172 ? -20.277 -30.123 -2.388 1.00 88.56 172 LEU A C 1
ATOM 1391 O O . LEU A 1 172 ? -19.714 -29.362 -1.608 1.00 88.56 172 LEU A O 1
ATOM 1395 N N . ASN A 1 173 ? -21.174 -31.015 -1.957 1.00 90.62 173 ASN A N 1
ATOM 1396 C CA . ASN A 1 173 ? -21.554 -31.106 -0.543 1.00 90.62 173 ASN A CA 1
ATOM 1397 C C . ASN A 1 173 ? -20.391 -31.596 0.326 1.00 90.62 173 ASN A C 1
ATOM 1399 O O . ASN A 1 173 ? -20.219 -31.122 1.447 1.00 90.62 173 ASN A O 1
ATOM 1403 N N . ASN A 1 174 ? -19.574 -32.517 -0.189 1.00 89.06 174 ASN A N 1
ATOM 1404 C CA . ASN A 1 174 ? -18.384 -32.991 0.517 1.00 89.06 174 ASN A CA 1
ATOM 1405 C C . ASN A 1 174 ? -17.298 -31.912 0.545 1.00 89.06 174 ASN A C 1
ATOM 1407 O O . ASN A 1 174 ? -16.641 -31.733 1.567 1.00 89.06 174 ASN A O 1
ATOM 1411 N N . VAL A 1 175 ? -17.148 -31.163 -0.552 1.00 87.81 175 VAL A N 1
ATOM 1412 C CA . VAL A 1 175 ? -16.232 -30.019 -0.629 1.00 87.81 175 VAL A CA 1
ATOM 1413 C C . VAL A 1 175 ? -16.635 -28.946 0.379 1.00 87.81 175 VAL A C 1
ATOM 1415 O O . VAL A 1 175 ? -15.768 -28.461 1.091 1.00 87.81 175 VAL A O 1
ATOM 1418 N N . LEU A 1 176 ? -17.920 -28.606 0.504 1.00 85.38 176 LEU A N 1
ATOM 1419 C CA . LEU A 1 176 ? -18.398 -27.598 1.461 1.00 85.38 176 LEU A CA 1
ATOM 1420 C C . LEU A 1 176 ? -18.283 -28.050 2.923 1.00 85.38 176 LEU A C 1
ATOM 1422 O O . LEU A 1 176 ? -18.032 -27.229 3.797 1.00 85.38 176 LEU A O 1
ATOM 1426 N N . ARG A 1 177 ? -18.449 -29.350 3.197 1.00 86.44 177 ARG A N 1
ATOM 1427 C CA . ARG A 1 177 ? -18.339 -29.924 4.551 1.00 86.44 177 ARG A CA 1
ATOM 1428 C C . ARG A 1 177 ? -16.905 -30.233 4.979 1.00 86.44 177 ARG A C 1
ATOM 1430 O O . ARG A 1 177 ? -16.693 -30.675 6.102 1.00 86.44 177 ARG A O 1
ATOM 1437 N N . SER A 1 178 ? -15.929 -30.075 4.089 1.00 87.00 178 SER A N 1
ATOM 1438 C CA . SER A 1 178 ? -14.541 -30.381 4.408 1.00 87.00 178 SER A CA 1
ATOM 1439 C C . SER A 1 178 ? -13.926 -29.272 5.262 1.00 87.00 178 SER A C 1
ATOM 1441 O O . SER A 1 178 ? -13.736 -28.147 4.805 1.00 87.00 178 SER A O 1
ATOM 1443 N N . ASP A 1 179 ? -13.489 -29.613 6.474 1.00 86.69 179 ASP A N 1
ATOM 1444 C CA . ASP A 1 179 ? -12.719 -28.691 7.321 1.00 86.69 179 ASP A CA 1
ATOM 1445 C C . ASP A 1 179 ? -11.463 -28.171 6.611 1.00 86.69 179 ASP A C 1
ATOM 1447 O O . ASP A 1 179 ? -10.998 -27.060 6.857 1.00 86.69 179 ASP A O 1
ATOM 1451 N N . PHE A 1 180 ? -10.896 -28.962 5.699 1.00 88.38 180 PHE A N 1
ATOM 1452 C CA . PHE A 1 180 ? -9.727 -28.554 4.936 1.00 88.38 180 PHE A CA 1
ATOM 1453 C C . PHE A 1 180 ? -10.055 -27.437 3.938 1.00 88.38 180 PHE A C 1
ATOM 1455 O O . PHE A 1 180 ? -9.280 -26.493 3.783 1.00 88.38 180 PHE A O 1
ATOM 1462 N N . THR A 1 181 ? -11.182 -27.500 3.234 1.00 86.19 181 THR A N 1
ATOM 1463 C CA . THR A 1 181 ? -11.558 -26.488 2.229 1.00 86.19 181 THR A CA 1
ATOM 1464 C C . THR A 1 181 ? -12.036 -25.192 2.880 1.00 86.19 181 THR A C 1
ATOM 1466 O O . THR A 1 181 ? -11.788 -24.124 2.320 1.00 86.19 181 THR A O 1
ATOM 1469 N N . ALA A 1 182 ? -12.602 -25.266 4.089 1.00 86.75 182 ALA A N 1
ATOM 1470 C CA . ALA A 1 182 ? -12.987 -24.111 4.901 1.00 86.75 182 ALA A CA 1
ATOM 1471 C C . ALA A 1 182 ? -11.786 -23.241 5.326 1.00 86.75 182 ALA A C 1
ATOM 1473 O O . ALA A 1 182 ? -11.936 -22.051 5.600 1.00 86.75 182 ALA A O 1
ATOM 1474 N N . LYS A 1 183 ? -10.573 -23.807 5.345 1.00 92.25 183 LYS A N 1
ATOM 1475 C CA . LYS A 1 183 ? -9.361 -23.100 5.770 1.00 92.25 183 LYS A CA 1
ATOM 1476 C C . LYS A 1 183 ? -8.745 -22.248 4.666 1.00 92.25 183 LYS A C 1
ATOM 1478 O O . LYS A 1 183 ? -8.430 -22.728 3.568 1.00 92.25 183 LYS A O 1
ATOM 1483 N N . SER A 1 184 ? -8.460 -21.000 5.015 1.00 94.12 184 SER A N 1
ATOM 1484 C CA . SER A 1 184 ? -7.676 -20.042 4.245 1.00 94.12 184 SER A CA 1
ATOM 1485 C C . SER A 1 184 ? -6.555 -19.455 5.116 1.00 94.12 184 SER A C 1
ATOM 1487 O O . SER A 1 184 ? -6.562 -19.574 6.339 1.00 94.12 184 SER A O 1
ATOM 1489 N N . MET A 1 185 ? -5.595 -18.762 4.495 1.00 95.44 185 MET A N 1
ATOM 1490 C CA . MET A 1 185 ? -4.573 -18.005 5.229 1.00 95.44 185 MET A CA 1
ATOM 1491 C C . MET A 1 185 ? -5.167 -17.008 6.237 1.00 95.44 185 MET A C 1
ATOM 1493 O O . MET A 1 185 ? -4.521 -16.723 7.243 1.00 95.44 185 MET A O 1
ATOM 1497 N N . LEU A 1 186 ? -6.339 -16.432 5.943 1.00 96.38 186 LEU A N 1
ATOM 1498 C CA . LEU A 1 186 ? -6.985 -15.423 6.783 1.00 96.38 186 LEU A CA 1
ATOM 1499 C C . LEU A 1 186 ? -7.756 -16.068 7.942 1.00 96.38 186 LEU A C 1
ATOM 1501 O O . LEU A 1 186 ? -7.627 -15.613 9.075 1.00 96.38 186 LEU A O 1
ATOM 1505 N N . THR A 1 187 ? -8.493 -17.153 7.693 1.00 95.50 187 THR A N 1
ATOM 1506 C CA . THR A 1 187 ? -9.209 -17.863 8.766 1.00 95.50 187 THR A CA 1
ATOM 1507 C C . THR A 1 187 ? -8.225 -18.492 9.750 1.00 95.50 187 THR A C 1
ATOM 1509 O O . THR A 1 187 ? -8.365 -18.332 10.957 1.00 95.50 187 THR A O 1
ATOM 1512 N N . GLU A 1 188 ? -7.149 -19.099 9.248 1.00 96.25 188 GLU A N 1
ATOM 1513 C CA . GLU A 1 188 ? -6.110 -19.691 10.093 1.00 96.25 188 GLU A CA 1
ATOM 1514 C C . GLU A 1 188 ? -5.264 -18.640 10.816 1.00 96.25 188 GLU A C 1
ATOM 1516 O O . GLU A 1 188 ? -4.699 -18.927 11.869 1.00 96.25 188 GLU A O 1
ATOM 1521 N N . PHE A 1 189 ? -5.178 -17.410 10.300 1.00 96.62 189 PHE A N 1
ATOM 1522 C CA . PHE A 1 189 ? -4.593 -16.298 11.051 1.00 96.62 189 PHE A CA 1
ATOM 1523 C C . PHE A 1 189 ? -5.412 -16.009 12.317 1.00 96.62 189 PHE A C 1
ATOM 1525 O O . PHE A 1 189 ? -4.836 -15.889 13.397 1.00 96.62 189 PHE A O 1
ATOM 1532 N N . PHE A 1 190 ? -6.744 -15.994 12.216 1.00 96.44 190 PHE A N 1
ATOM 1533 C CA . PHE A 1 190 ? -7.625 -15.850 13.378 1.00 96.44 190 PHE A CA 1
ATOM 1534 C C . PHE A 1 190 ? -7.487 -17.020 14.353 1.00 96.44 190 PHE A C 1
ATOM 1536 O O . PHE A 1 190 ? -7.262 -16.792 15.542 1.00 96.44 190 PHE A O 1
ATOM 1543 N N . SER A 1 191 ? -7.525 -18.260 13.859 1.00 95.38 191 SER A N 1
ATOM 1544 C CA . SER A 1 191 ? -7.336 -19.460 14.687 1.00 95.38 191 SER A CA 1
ATOM 1545 C C . SER A 1 191 ? -5.977 -19.461 15.397 1.00 95.38 191 SER A C 1
ATOM 1547 O O . SER A 1 191 ? -5.885 -19.784 16.581 1.00 95.38 191 SER A O 1
ATOM 1549 N N . THR A 1 192 ? -4.915 -19.019 14.718 1.00 95.75 192 THR A N 1
ATOM 1550 C CA . THR A 1 192 ? -3.581 -18.909 15.326 1.00 95.75 192 THR A CA 1
ATOM 1551 C C . THR A 1 192 ? -3.544 -17.823 16.402 1.00 95.75 192 THR A C 1
ATOM 1553 O O . THR A 1 192 ? -2.950 -18.038 17.456 1.00 95.75 192 THR A O 1
ATOM 1556 N N . ASN A 1 193 ? -4.210 -16.684 16.191 1.00 95.75 193 ASN A N 1
ATOM 1557 C CA . ASN A 1 193 ? -4.320 -15.634 17.208 1.00 95.75 193 ASN A CA 1
ATOM 1558 C C . ASN A 1 193 ? -5.129 -16.090 18.430 1.00 95.75 193 ASN A C 1
ATOM 1560 O O . ASN A 1 193 ? -4.830 -15.674 19.549 1.00 95.75 193 ASN A O 1
ATOM 1564 N N . GLN A 1 194 ? -6.130 -16.957 18.253 1.00 94.38 194 GLN A N 1
ATOM 1565 C CA . GLN A 1 194 ? -6.850 -17.562 19.376 1.00 94.38 194 GLN A CA 1
ATOM 1566 C C . GLN A 1 194 ? -5.916 -18.446 20.210 1.00 94.38 194 GLN A C 1
ATOM 1568 O O . GLN A 1 194 ? -5.868 -18.287 21.430 1.00 94.38 194 GLN A O 1
ATOM 1573 N N . ALA A 1 195 ? -5.128 -19.304 19.558 1.00 93.00 195 ALA A N 1
ATOM 1574 C CA . ALA A 1 195 ? -4.279 -20.292 20.221 1.00 93.00 195 ALA A CA 1
ATOM 1575 C C . ALA A 1 195 ? -2.942 -19.748 20.762 1.00 93.00 195 ALA A C 1
ATOM 1577 O O . ALA A 1 195 ? -2.385 -20.323 21.693 1.00 93.00 195 ALA A O 1
ATOM 1578 N N . ASN A 1 196 ? -2.393 -18.675 20.183 1.00 91.50 196 ASN A N 1
ATOM 1579 C CA . ASN A 1 196 ? -1.039 -18.203 20.478 1.00 91.50 196 ASN A CA 1
ATOM 1580 C C . ASN A 1 196 ? -1.011 -16.707 20.820 1.00 91.50 196 ASN A C 1
ATOM 1582 O O . ASN A 1 196 ? -1.278 -15.855 19.975 1.00 91.50 196 ASN A O 1
ATOM 1586 N N . GLU A 1 197 ? -0.603 -16.368 22.043 1.00 89.38 197 GLU A N 1
ATOM 1587 C CA . GLU A 1 197 ? -0.516 -14.974 22.496 1.00 89.38 197 GLU A CA 1
ATOM 1588 C C . GLU A 1 197 ? 0.520 -14.151 21.726 1.00 89.38 197 GLU A C 1
ATOM 1590 O O . GLU A 1 197 ? 0.283 -12.980 21.436 1.00 89.38 197 GLU A O 1
ATOM 1595 N N . ASN A 1 198 ? 1.631 -14.762 21.305 1.00 87.25 198 ASN A N 1
ATOM 1596 C CA . ASN A 1 198 ? 2.647 -14.062 20.518 1.00 87.25 198 ASN A CA 1
ATOM 1597 C C . ASN A 1 198 ? 2.119 -13.666 19.134 1.00 87.25 198 ASN A C 1
ATOM 1599 O O . ASN A 1 198 ? 2.506 -12.626 18.603 1.00 87.25 198 ASN A O 1
ATOM 1603 N N . ALA A 1 199 ? 1.211 -14.464 18.565 1.00 90.25 199 ALA A N 1
ATOM 1604 C CA . ALA A 1 199 ? 0.552 -14.154 17.300 1.00 90.25 199 ALA A CA 1
ATOM 1605 C C . ALA A 1 199 ? -0.342 -12.906 17.422 1.00 90.25 199 ALA A C 1
ATOM 1607 O O . ALA A 1 199 ? -0.396 -12.095 16.495 1.00 90.25 199 ALA A O 1
ATOM 1608 N N . ARG A 1 200 ? -0.938 -12.672 18.605 1.00 91.62 200 ARG A N 1
ATOM 1609 C CA . ARG A 1 200 ? -1.808 -11.512 18.866 1.00 91.62 200 ARG A CA 1
ATOM 1610 C C . ARG A 1 200 ? -1.082 -10.168 18.789 1.00 91.62 200 ARG A C 1
ATOM 1612 O O . ARG A 1 200 ? -1.716 -9.136 18.588 1.00 91.62 200 ARG A O 1
ATOM 1619 N N . ASN A 1 201 ? 0.244 -10.176 18.898 1.00 89.06 201 ASN A N 1
ATOM 1620 C CA . ASN A 1 201 ? 1.056 -8.970 18.787 1.00 89.06 201 ASN A CA 1
ATOM 1621 C C . ASN A 1 201 ? 1.332 -8.559 17.337 1.00 89.06 201 ASN A C 1
ATOM 1623 O O . ASN A 1 201 ? 1.935 -7.511 17.134 1.00 89.06 201 ASN A O 1
ATOM 1627 N N . LEU A 1 202 ? 0.914 -9.332 16.329 1.00 90.94 202 LEU A N 1
ATOM 1628 C CA . LEU A 1 202 ? 1.242 -9.090 14.921 1.00 90.94 202 LEU A CA 1
ATOM 1629 C C . LEU A 1 202 ? 0.047 -8.555 14.125 1.00 90.94 202 LEU A C 1
ATOM 1631 O O . LEU A 1 202 ? -1.106 -8.928 14.356 1.00 90.94 202 LEU A O 1
ATOM 1635 N N . LEU A 1 203 ? 0.337 -7.696 13.145 1.00 92.69 203 LEU A N 1
ATOM 1636 C CA . LEU A 1 203 ? -0.600 -7.365 12.071 1.00 92.69 203 LEU A CA 1
ATOM 1637 C C . LEU A 1 203 ? -0.639 -8.494 11.043 1.00 92.69 203 LEU A C 1
ATOM 1639 O O . LEU A 1 203 ? 0.344 -9.211 10.854 1.00 92.69 203 LEU A O 1
ATOM 1643 N N . TYR A 1 204 ? -1.728 -8.587 10.279 1.00 95.69 204 TYR A N 1
ATOM 1644 C CA . TYR A 1 204 ? -1.835 -9.628 9.257 1.00 95.69 204 TYR A CA 1
ATOM 1645 C C . TYR A 1 204 ? -0.702 -9.543 8.215 1.00 95.69 204 TYR A C 1
ATOM 1647 O O . TYR A 1 204 ? -0.113 -10.557 7.854 1.00 95.69 204 TYR A O 1
ATOM 1655 N N . LYS A 1 205 ? -0.306 -8.327 7.806 1.00 93.44 205 LYS A N 1
ATOM 1656 C CA . LYS A 1 205 ? 0.830 -8.095 6.888 1.00 93.44 205 LYS A CA 1
ATOM 1657 C C . LYS A 1 205 ? 2.205 -8.475 7.467 1.00 93.44 205 LYS A C 1
ATOM 1659 O O . LYS A 1 205 ? 3.105 -8.797 6.703 1.00 93.44 205 LYS A O 1
ATOM 1664 N N . GLU A 1 206 ? 2.357 -8.429 8.789 1.00 93.00 206 GLU A N 1
ATOM 1665 C CA . GLU A 1 206 ? 3.596 -8.784 9.503 1.00 93.00 206 GLU A CA 1
ATOM 1666 C C . GLU A 1 206 ? 3.633 -10.289 9.812 1.00 93.00 206 GLU A C 1
ATOM 1668 O O . GLU A 1 206 ? 4.678 -10.849 10.125 1.00 93.00 206 GLU A O 1
ATOM 1673 N N . PHE A 1 207 ? 2.494 -10.980 9.709 1.00 94.00 207 PHE A N 1
ATOM 1674 C CA . PHE A 1 207 ? 2.369 -12.385 10.081 1.00 94.00 207 PHE A CA 1
ATOM 1675 C C . PHE A 1 207 ? 3.383 -13.302 9.377 1.00 94.00 207 PHE A C 1
ATOM 1677 O O . PHE A 1 207 ? 4.016 -14.115 10.057 1.00 94.00 207 PHE A O 1
ATOM 1684 N N . PRO A 1 208 ? 3.646 -13.147 8.061 1.00 93.88 208 PRO A N 1
ATOM 1685 C CA . PRO A 1 208 ? 4.663 -13.934 7.368 1.00 93.88 208 PRO A CA 1
ATOM 1686 C C . PRO A 1 208 ? 6.098 -13.705 7.851 1.00 93.88 208 PRO A C 1
ATOM 1688 O O . PRO A 1 208 ? 6.956 -14.522 7.532 1.00 93.88 208 PRO A O 1
ATOM 1691 N N . GLU A 1 209 ? 6.389 -12.646 8.610 1.00 91.81 209 GLU A N 1
ATOM 1692 C CA . GLU A 1 209 ? 7.715 -12.408 9.203 1.00 91.81 209 GLU A CA 1
ATOM 1693 C C . GLU A 1 209 ? 7.991 -13.344 10.387 1.00 91.81 209 GLU A C 1
ATOM 1695 O O . GLU A 1 209 ? 9.149 -13.652 10.681 1.00 91.81 209 GLU A O 1
ATOM 1700 N N . ALA A 1 210 ? 6.933 -13.822 11.049 1.00 91.62 210 ALA A N 1
ATOM 1701 C CA . ALA A 1 210 ? 7.008 -14.691 12.221 1.00 91.62 210 ALA A CA 1
ATOM 1702 C C . ALA A 1 210 ? 6.454 -16.101 11.974 1.00 91.62 210 ALA A C 1
ATOM 1704 O O . ALA A 1 210 ? 6.837 -17.029 12.684 1.00 91.62 210 ALA A O 1
ATOM 1705 N N . PHE A 1 211 ? 5.608 -16.286 10.959 1.00 93.75 211 PHE A N 1
ATOM 1706 C CA . PHE A 1 211 ? 4.978 -17.562 10.630 1.00 93.75 211 PHE A CA 1
ATOM 1707 C C . PHE A 1 211 ? 5.189 -17.953 9.156 1.00 93.75 211 PHE A C 1
ATOM 1709 O O . PHE A 1 211 ? 5.448 -17.127 8.276 1.00 93.75 211 PHE A O 1
ATOM 1716 N N . VAL A 1 212 ? 5.117 -19.254 8.885 1.00 93.56 212 VAL A N 1
ATOM 1717 C CA . VAL A 1 212 ? 5.190 -19.870 7.556 1.00 93.56 212 VAL A CA 1
ATOM 1718 C C . VAL A 1 212 ? 3.876 -20.591 7.296 1.00 93.56 212 VAL A C 1
ATOM 1720 O O . VAL A 1 212 ? 3.439 -21.403 8.114 1.00 93.56 212 VAL A O 1
ATOM 1723 N N . TRP A 1 213 ? 3.257 -20.303 6.154 1.00 94.31 213 TRP A N 1
ATOM 1724 C CA . TRP A 1 213 ? 2.063 -21.011 5.712 1.00 94.31 213 TRP A CA 1
ATOM 1725 C C . TRP A 1 213 ? 2.445 -22.391 5.183 1.00 94.31 213 TRP A C 1
ATOM 1727 O O . TRP A 1 213 ? 3.221 -22.503 4.232 1.00 94.31 213 TRP A O 1
ATOM 1737 N N . ASN A 1 214 ? 1.891 -23.441 5.782 1.00 93.06 214 ASN A N 1
ATOM 1738 C CA . ASN A 1 214 ? 1.988 -24.792 5.256 1.00 93.06 214 ASN A CA 1
ATOM 1739 C C . ASN A 1 214 ? 0.759 -25.072 4.383 1.00 93.06 214 ASN A C 1
ATOM 1741 O O . ASN A 1 214 ? -0.328 -25.301 4.903 1.00 93.06 214 ASN A O 1
ATOM 1745 N N . GLN A 1 215 ? 0.940 -25.078 3.060 1.00 89.88 215 GLN A N 1
ATOM 1746 C CA . GLN A 1 215 ? -0.145 -25.313 2.101 1.00 89.88 215 GLN A CA 1
ATOM 1747 C C . GLN A 1 215 ? -0.741 -26.728 2.202 1.00 89.88 215 GLN A C 1
ATOM 1749 O O . GLN A 1 215 ? -1.934 -26.893 1.969 1.00 89.88 215 GLN A O 1
ATOM 1754 N N . GLN A 1 216 ? 0.064 -27.738 2.552 1.00 89.00 216 GLN A N 1
ATOM 1755 C CA . GLN A 1 216 ? -0.377 -29.138 2.617 1.00 89.00 216 GLN A CA 1
ATOM 1756 C C . GLN A 1 216 ? -1.317 -29.389 3.795 1.00 89.00 216 GLN A C 1
ATOM 1758 O O . GLN A 1 216 ? -2.280 -30.133 3.665 1.00 89.00 216 GLN A O 1
ATOM 1763 N N . HIS A 1 217 ? -1.057 -28.745 4.933 1.00 90.00 217 HIS A N 1
ATOM 1764 C CA . HIS A 1 217 ? -1.886 -28.877 6.134 1.00 90.00 217 HIS A CA 1
ATOM 1765 C C . HIS A 1 217 ? -2.833 -27.691 6.352 1.00 90.00 217 HIS A C 1
ATOM 1767 O O . HIS A 1 217 ? -3.677 -27.751 7.240 1.00 90.00 217 HIS A O 1
ATOM 1773 N N . LYS A 1 218 ? -2.697 -26.628 5.546 1.00 92.25 218 LYS A N 1
ATOM 1774 C CA . LYS A 1 218 ? -3.383 -25.339 5.696 1.00 92.25 218 LYS A CA 1
ATOM 1775 C C . LYS A 1 218 ? -3.313 -24.808 7.128 1.00 92.25 218 LYS A C 1
ATOM 1777 O O . LYS A 1 218 ? -4.336 -24.571 7.756 1.00 92.25 218 LYS A O 1
ATOM 1782 N N . ILE A 1 219 ? -2.093 -24.649 7.635 1.00 94.44 219 ILE A N 1
ATOM 1783 C CA . ILE A 1 219 ? -1.822 -24.107 8.973 1.00 94.44 219 ILE A CA 1
ATOM 1784 C C . ILE A 1 219 ? -0.651 -23.130 8.935 1.00 94.44 219 ILE A C 1
ATOM 1786 O O . ILE A 1 219 ? 0.249 -23.238 8.096 1.00 94.44 219 ILE A O 1
ATOM 1790 N N . TRP A 1 220 ? -0.623 -22.212 9.895 1.00 95.06 220 TRP A N 1
ATOM 1791 C CA . TRP A 1 220 ? 0.537 -21.369 10.156 1.00 95.06 220 TRP A CA 1
ATOM 1792 C C . TRP A 1 220 ? 1.471 -22.030 11.169 1.00 95.06 220 TRP A C 1
ATOM 1794 O O . TRP A 1 220 ? 1.050 -22.470 12.234 1.00 95.06 220 TRP A O 1
ATOM 1804 N N . THR A 1 221 ? 2.764 -22.081 10.852 1.00 94.12 221 THR A N 1
ATOM 1805 C CA . THR A 1 221 ? 3.802 -22.641 11.734 1.00 94.12 221 THR A CA 1
ATOM 1806 C C . THR A 1 221 ? 4.861 -21.588 12.064 1.00 94.12 221 THR A C 1
ATOM 1808 O O . THR A 1 221 ? 5.132 -20.734 11.218 1.00 94.12 221 THR A O 1
ATOM 1811 N N . PRO A 1 222 ? 5.475 -21.592 13.263 1.00 92.88 222 PRO A N 1
ATOM 1812 C CA . PRO A 1 222 ? 6.509 -20.619 13.609 1.00 92.88 222 PRO A CA 1
ATOM 1813 C C . PRO A 1 222 ? 7.694 -20.644 12.638 1.00 92.88 222 PRO A C 1
ATOM 1815 O O . PRO A 1 222 ? 8.246 -21.694 12.299 1.00 92.88 222 PRO A O 1
ATOM 1818 N N . ARG A 1 223 ? 8.114 -19.461 12.200 1.00 90.81 223 ARG A N 1
ATOM 1819 C CA . ARG A 1 223 ? 9.221 -19.268 11.266 1.00 90.81 223 ARG A CA 1
ATOM 1820 C C . ARG A 1 223 ? 10.566 -19.333 11.979 1.00 90.81 223 ARG A C 1
ATOM 1822 O O . ARG A 1 223 ? 10.762 -18.719 13.021 1.00 90.81 223 ARG A O 1
ATOM 1829 N N . LYS A 1 224 ? 11.539 -19.992 11.342 1.00 88.12 224 LYS A N 1
ATOM 1830 C CA . LYS A 1 224 ? 12.918 -20.113 11.853 1.00 88.12 224 LYS A CA 1
ATOM 1831 C C . LYS A 1 224 ? 13.893 -19.037 11.338 1.00 88.12 224 LYS A C 1
ATOM 1833 O O . LYS A 1 224 ? 14.873 -18.751 12.011 1.00 88.12 224 LYS A O 1
ATOM 1838 N N . LYS A 1 225 ? 13.657 -18.440 10.157 1.00 81.19 225 LYS A N 1
ATOM 1839 C CA . LYS A 1 225 ? 14.528 -17.415 9.526 1.00 81.19 225 LYS A CA 1
ATOM 1840 C C . LYS A 1 225 ? 13.716 -16.211 9.039 1.00 81.19 225 LYS A C 1
ATOM 1842 O O . LYS A 1 225 ? 12.750 -16.419 8.310 1.00 81.19 225 LYS A O 1
ATOM 1847 N N . LYS A 1 226 ? 14.112 -14.984 9.401 1.00 68.81 226 LYS A N 1
ATOM 1848 C CA . LYS A 1 226 ? 13.322 -13.748 9.219 1.00 68.81 226 LYS A CA 1
ATOM 1849 C C . LYS A 1 226 ? 13.797 -12.878 8.043 1.00 68.81 226 LYS A C 1
ATOM 1851 O O . LYS A 1 226 ? 14.610 -11.995 8.273 1.00 68.81 226 LYS A O 1
ATOM 1856 N N . ILE A 1 227 ? 13.296 -13.104 6.820 1.00 76.44 227 ILE A N 1
ATOM 1857 C CA . ILE A 1 227 ? 13.443 -12.181 5.662 1.00 76.44 227 ILE A CA 1
ATOM 1858 C C . ILE A 1 227 ? 12.276 -12.396 4.665 1.00 76.44 227 ILE A C 1
ATOM 1860 O O . ILE A 1 227 ? 12.478 -12.932 3.579 1.00 76.44 227 ILE A O 1
ATOM 1864 N N . ILE A 1 228 ? 11.031 -12.066 5.034 1.00 84.94 228 ILE A N 1
ATOM 1865 C CA . ILE A 1 228 ? 9.859 -12.119 4.127 1.00 84.94 228 ILE A CA 1
ATOM 1866 C C . ILE A 1 228 ? 8.925 -10.953 4.434 1.00 84.94 228 ILE A C 1
ATOM 1868 O O . ILE A 1 228 ? 8.746 -10.622 5.597 1.00 84.94 228 ILE A O 1
ATOM 1872 N N . ILE A 1 229 ? 8.298 -10.376 3.409 1.00 87.25 229 ILE A N 1
ATOM 1873 C CA . ILE A 1 229 ? 7.270 -9.339 3.557 1.00 87.25 229 ILE A CA 1
ATOM 1874 C C . ILE A 1 229 ? 5.893 -9.937 3.259 1.00 87.25 229 ILE A C 1
ATOM 1876 O O . ILE A 1 229 ? 5.691 -10.552 2.212 1.00 87.25 229 ILE A O 1
ATOM 1880 N N . GLY A 1 230 ? 4.915 -9.737 4.142 1.00 91.12 230 GLY A N 1
ATOM 1881 C CA . GLY A 1 230 ? 3.518 -10.036 3.836 1.00 91.12 230 GLY A CA 1
ATOM 1882 C C . GLY A 1 230 ? 2.843 -8.884 3.094 1.00 91.12 230 GLY A C 1
ATOM 1883 O O . GLY A 1 230 ? 2.926 -7.722 3.490 1.00 91.12 230 GLY A O 1
ATOM 1884 N N . ARG A 1 231 ? 2.132 -9.198 2.011 1.00 92.44 231 ARG A N 1
ATOM 1885 C CA . ARG A 1 231 ? 1.346 -8.237 1.236 1.00 92.44 231 ARG A CA 1
ATOM 1886 C C . ARG A 1 231 ? -0.087 -8.727 1.105 1.00 92.44 231 ARG A C 1
ATOM 1888 O O . ARG A 1 231 ? -0.367 -9.665 0.367 1.00 92.44 231 ARG A O 1
ATOM 1895 N N . ILE A 1 232 ? -1.001 -8.047 1.791 1.00 94.56 232 ILE A N 1
ATOM 1896 C CA . ILE A 1 232 ? -2.443 -8.282 1.654 1.00 94.56 232 ILE A CA 1
ATOM 1897 C C . ILE A 1 232 ? -2.867 -7.908 0.235 1.00 94.56 232 ILE A C 1
ATOM 1899 O O . ILE A 1 232 ? -2.548 -6.804 -0.232 1.00 94.56 232 ILE A O 1
ATOM 1903 N N . VAL A 1 233 ? -3.578 -8.822 -0.432 1.00 91.62 233 VAL A N 1
ATOM 1904 C CA . VAL A 1 233 ? -4.140 -8.608 -1.772 1.00 91.62 233 VAL A CA 1
ATOM 1905 C C . VAL A 1 233 ? -4.872 -7.265 -1.825 1.00 91.62 233 VAL A C 1
ATOM 1907 O O . VAL A 1 233 ? -5.530 -6.839 -0.873 1.00 91.62 233 VAL A O 1
ATOM 1910 N N . THR A 1 234 ? -4.690 -6.541 -2.926 1.00 85.12 234 THR A N 1
ATOM 1911 C CA . THR A 1 234 ? -5.332 -5.245 -3.138 1.00 85.12 234 THR A CA 1
ATOM 1912 C C . THR A 1 234 ? -6.846 -5.397 -3.173 1.00 85.12 234 THR A C 1
ATOM 1914 O O . THR A 1 234 ? -7.361 -6.345 -3.754 1.00 85.12 234 THR A O 1
ATOM 1917 N N . ALA A 1 235 ? -7.532 -4.430 -2.575 1.00 87.56 235 ALA A N 1
ATOM 1918 C CA . ALA A 1 235 ? -8.962 -4.236 -2.743 1.00 87.56 235 ALA A CA 1
ATOM 1919 C C . ALA A 1 235 ? -9.192 -2.790 -3.181 1.00 87.56 235 ALA A C 1
ATOM 1921 O O . ALA A 1 235 ? -8.572 -1.870 -2.633 1.00 87.56 235 ALA A O 1
ATOM 1922 N N . SER A 1 236 ? -10.035 -2.609 -4.186 1.00 79.69 236 SER A N 1
ATOM 1923 C CA . SER A 1 236 ? -10.506 -1.329 -4.696 1.00 79.69 236 SER A CA 1
ATOM 1924 C C . SER A 1 236 ? -11.571 -0.745 -3.764 1.00 79.69 236 SER A C 1
ATOM 1926 O O . SER A 1 236 ? -12.383 -1.507 -3.246 1.00 79.69 236 SER A O 1
ATOM 1928 N N . PRO A 1 237 ? -11.657 0.588 -3.584 1.00 79.25 237 PRO A N 1
ATOM 1929 C CA . PRO A 1 237 ? -12.762 1.216 -2.853 1.00 79.25 237 PRO A CA 1
ATOM 1930 C C . PRO A 1 237 ? -14.160 0.818 -3.359 1.00 79.25 237 PRO A C 1
ATOM 1932 O O . PRO A 1 237 ? -15.110 0.824 -2.582 1.00 79.25 237 PRO A O 1
ATOM 1935 N N . PHE A 1 238 ? -14.284 0.430 -4.635 1.00 78.06 238 PHE A N 1
ATOM 1936 C CA . PHE A 1 238 ? -15.536 -0.063 -5.222 1.00 78.06 238 PHE A CA 1
ATOM 1937 C C . PHE A 1 238 ? -15.943 -1.463 -4.726 1.00 78.06 238 PHE A C 1
ATOM 1939 O O . PHE A 1 238 ? -17.108 -1.823 -4.830 1.00 78.06 238 PHE A O 1
ATOM 1946 N N . GLU A 1 239 ? -15.022 -2.233 -4.134 1.00 83.38 239 GLU A N 1
ATOM 1947 C CA . GLU A 1 239 ? -15.309 -3.536 -3.506 1.00 83.38 239 GLU A CA 1
ATOM 1948 C C . GLU A 1 239 ? -15.873 -3.396 -2.075 1.00 83.38 239 GLU A C 1
ATOM 1950 O O . GLU A 1 239 ? -16.007 -4.390 -1.359 1.00 83.38 239 GLU A O 1
ATOM 1955 N N . SER A 1 240 ? -16.200 -2.169 -1.644 1.00 91.50 240 SER A N 1
ATOM 1956 C CA . SER A 1 240 ? -16.933 -1.856 -0.410 1.00 91.50 240 SER A CA 1
ATOM 1957 C C . SER A 1 240 ? -16.368 -2.572 0.831 1.00 91.50 240 SER A C 1
ATOM 1959 O O . SER A 1 240 ? -15.251 -2.282 1.264 1.00 91.50 240 SER A O 1
ATOM 1961 N N . GLU A 1 241 ? -17.097 -3.527 1.407 1.00 94.69 241 GLU A N 1
ATOM 1962 C CA . GLU A 1 241 ? -16.748 -4.227 2.646 1.00 94.69 241 GLU A CA 1
ATOM 1963 C C . GLU A 1 241 ? -15.373 -4.901 2.594 1.00 94.69 241 GLU A C 1
ATOM 1965 O O . GLU A 1 241 ? -14.616 -4.842 3.565 1.00 94.69 241 GLU A O 1
ATOM 1970 N N . ARG A 1 242 ? -14.980 -5.462 1.443 1.00 93.88 242 ARG A N 1
ATOM 1971 C CA . ARG A 1 242 ? -13.658 -6.084 1.275 1.00 93.88 242 ARG A CA 1
ATOM 1972 C C . ARG A 1 242 ? -12.530 -5.052 1.376 1.00 93.88 242 ARG A C 1
ATOM 1974 O O . ARG A 1 242 ? -11.462 -5.346 1.919 1.00 93.88 242 ARG A O 1
ATOM 1981 N N . TYR A 1 243 ? -12.765 -3.830 0.898 1.00 91.88 243 TYR A N 1
ATOM 1982 C CA . TYR A 1 243 ? -11.828 -2.716 1.042 1.00 91.88 243 TYR A CA 1
ATOM 1983 C C . TYR A 1 243 ? -11.690 -2.268 2.497 1.00 91.88 243 TYR A C 1
ATOM 1985 O O . TYR A 1 243 ? -10.568 -2.085 2.977 1.00 91.88 243 TYR A O 1
ATOM 1993 N N . TYR A 1 244 ? -12.802 -2.144 3.222 1.00 91.25 244 TYR A N 1
ATOM 1994 C CA . TYR A 1 244 ? -12.767 -1.768 4.636 1.00 91.25 244 TYR A CA 1
ATOM 1995 C C . TYR A 1 244 ? -12.129 -2.853 5.506 1.00 91.25 244 TYR A C 1
ATOM 1997 O O . TYR A 1 244 ? -11.281 -2.533 6.337 1.00 91.25 244 TYR A O 1
ATOM 2005 N N . LEU A 1 245 ? -12.411 -4.132 5.244 1.00 94.88 245 LEU A N 1
ATOM 2006 C CA . LEU A 1 245 ? -11.718 -5.249 5.885 1.00 94.88 245 LEU A CA 1
ATOM 2007 C C . LEU A 1 245 ? -10.201 -5.169 5.664 1.00 94.88 245 LEU A C 1
ATOM 2009 O O . LEU A 1 245 ? -9.426 -5.329 6.607 1.00 94.88 245 LEU A O 1
ATOM 2013 N N . ARG A 1 246 ? -9.754 -4.857 4.440 1.00 93.50 246 ARG A N 1
ATOM 2014 C CA . ARG A 1 246 ? -8.328 -4.656 4.151 1.00 93.50 246 ARG A CA 1
ATOM 2015 C C . ARG A 1 246 ? -7.732 -3.527 4.982 1.00 93.50 246 ARG A C 1
ATOM 2017 O O . ARG A 1 246 ? -6.610 -3.677 5.460 1.00 93.50 246 ARG A O 1
ATOM 2024 N N . ILE A 1 247 ? -8.431 -2.401 5.127 1.00 88.88 247 ILE A N 1
ATOM 2025 C CA . ILE A 1 247 ? -7.975 -1.301 5.989 1.00 88.88 247 ILE A CA 1
ATOM 2026 C C . ILE A 1 247 ? -7.806 -1.820 7.416 1.00 88.88 247 ILE A C 1
ATOM 2028 O O . ILE A 1 247 ? -6.722 -1.701 7.976 1.00 88.88 247 ILE A O 1
ATOM 2032 N N . LEU A 1 248 ? -8.833 -2.457 7.973 1.00 91.31 248 LEU A N 1
ATOM 2033 C CA . LEU A 1 248 ? -8.809 -2.952 9.346 1.00 91.31 248 LEU A CA 1
ATOM 2034 C C . LEU A 1 248 ? -7.678 -3.965 9.584 1.00 91.31 248 LEU A C 1
ATOM 2036 O O . LEU A 1 248 ? -6.914 -3.809 10.530 1.00 91.31 248 LEU A O 1
ATOM 2040 N N . LEU A 1 249 ? -7.471 -4.929 8.683 1.00 93.31 249 LEU A N 1
ATOM 2041 C CA . LEU A 1 249 ? -6.380 -5.916 8.770 1.00 93.31 249 LEU A CA 1
ATOM 2042 C C . LEU A 1 249 ? -4.971 -5.305 8.686 1.00 93.31 249 LEU A C 1
ATOM 2044 O O . LEU A 1 249 ? -3.997 -5.930 9.112 1.00 93.31 249 LEU A O 1
ATOM 2048 N N . ASN A 1 250 ? -4.836 -4.095 8.135 1.00 89.38 250 ASN A N 1
ATOM 2049 C CA . ASN A 1 250 ? -3.565 -3.370 8.127 1.00 89.38 250 ASN A CA 1
ATOM 2050 C C . ASN A 1 250 ? -3.251 -2.678 9.460 1.00 89.38 250 ASN A C 1
ATOM 2052 O O . ASN A 1 250 ? -2.121 -2.209 9.617 1.00 89.38 250 ASN A O 1
ATOM 2056 N N . HIS A 1 251 ? -4.213 -2.601 10.385 1.00 83.38 251 HIS A N 1
ATOM 2057 C CA . HIS A 1 251 ? -4.093 -1.799 11.602 1.00 83.38 251 HIS A CA 1
ATOM 2058 C C . HIS A 1 251 ? -4.487 -2.523 12.897 1.00 83.38 251 HIS A C 1
ATOM 2060 O O . HIS A 1 251 ? -3.968 -2.177 13.955 1.00 83.38 251 HIS A O 1
ATOM 2066 N N . ILE A 1 252 ? -5.355 -3.533 12.838 1.00 85.25 252 ILE A N 1
ATOM 2067 C CA . ILE A 1 252 ? -5.755 -4.324 14.003 1.00 85.25 252 ILE A CA 1
ATOM 2068 C C . ILE A 1 252 ? -4.761 -5.471 14.196 1.00 85.25 252 ILE A C 1
ATOM 2070 O O . ILE A 1 252 ? -4.586 -6.317 13.315 1.00 85.25 252 ILE A O 1
ATOM 2074 N N . ARG A 1 253 ? -4.113 -5.496 15.364 1.00 89.31 253 ARG A N 1
ATOM 2075 C CA . ARG A 1 253 ? -3.225 -6.583 15.795 1.00 89.31 253 ARG A CA 1
ATOM 2076 C C . ARG A 1 253 ? -4.041 -7.704 16.429 1.00 89.31 253 ARG A C 1
ATOM 2078 O O . ARG A 1 253 ? -4.976 -7.436 17.180 1.00 89.31 253 ARG A O 1
ATOM 2085 N N . GLY A 1 254 ? -3.689 -8.945 16.111 1.00 90.00 254 GLY A N 1
ATOM 2086 C CA . GLY A 1 254 ? -4.256 -10.121 16.769 1.00 90.00 254 GLY A CA 1
ATOM 2087 C C . GLY A 1 254 ? -5.778 -10.308 16.726 1.00 90.00 254 GLY A C 1
ATOM 2088 O O . GLY A 1 254 ? -6.322 -10.782 17.727 1.00 90.00 254 GLY A O 1
ATOM 2089 N N . PRO A 1 255 ? -6.502 -9.959 15.642 1.00 93.56 255 PRO A N 1
ATOM 2090 C CA . PRO A 1 255 ? -7.931 -10.239 15.579 1.00 93.56 255 PRO A CA 1
ATOM 2091 C C . PRO A 1 255 ? -8.205 -11.743 15.706 1.00 93.56 255 PRO A C 1
ATOM 2093 O O . PRO A 1 255 ? -7.433 -12.573 15.224 1.00 93.56 255 PRO A O 1
ATOM 2096 N N . LEU A 1 256 ? -9.323 -12.083 16.347 1.00 93.62 256 LEU A N 1
ATOM 2097 C CA . LEU A 1 256 ? -9.677 -13.463 16.704 1.00 93.62 256 LEU A CA 1
ATOM 2098 C C . LEU A 1 256 ? -10.768 -14.039 15.796 1.00 93.62 256 LEU A C 1
ATOM 2100 O O . LEU A 1 256 ? -10.994 -15.241 15.816 1.00 93.62 256 LEU A O 1
ATOM 2104 N N . SER A 1 257 ? -11.456 -13.193 15.034 1.00 95.12 257 SER A N 1
ATOM 2105 C CA . SER A 1 257 ? -12.515 -13.551 14.089 1.00 95.12 257 SER A CA 1
ATOM 2106 C C . SER A 1 257 ? -12.856 -12.334 13.222 1.00 95.12 257 SER A C 1
ATOM 2108 O O . SER A 1 257 ? -12.383 -11.220 13.489 1.00 95.12 257 SER A O 1
ATOM 2110 N N . PHE A 1 258 ? -13.714 -12.526 12.217 1.00 94.75 258 PHE A N 1
ATOM 2111 C CA . PHE A 1 258 ? -14.307 -11.425 11.454 1.00 94.75 258 PHE A CA 1
ATOM 2112 C C . PHE A 1 258 ? -15.117 -10.477 12.349 1.00 94.75 258 PHE A C 1
ATOM 2114 O O . PHE A 1 258 ? -15.000 -9.259 12.216 1.00 94.75 258 PHE A O 1
ATOM 2121 N N . ASP A 1 259 ? -15.868 -11.011 13.313 1.00 93.31 259 ASP A N 1
ATOM 2122 C CA . ASP A 1 259 ? -16.604 -10.197 14.284 1.00 93.31 259 ASP A CA 1
ATOM 2123 C C . ASP A 1 259 ? -15.683 -9.401 15.204 1.00 93.31 259 ASP A C 1
ATOM 2125 O O . ASP A 1 259 ? -15.924 -8.214 15.410 1.00 93.31 259 ASP A O 1
ATOM 2129 N N . HIS A 1 260 ? -14.579 -9.990 15.677 1.00 91.00 260 HIS A N 1
ATOM 2130 C CA . HIS A 1 260 ? -13.628 -9.267 16.524 1.00 91.00 260 HIS A CA 1
ATOM 2131 C C . HIS A 1 260 ? -13.018 -8.060 15.791 1.00 91.00 260 HIS A C 1
ATOM 2133 O O . HIS A 1 260 ? -12.794 -7.017 16.398 1.00 91.00 260 HIS A O 1
ATOM 2139 N N . ILE A 1 261 ? -12.808 -8.161 14.473 1.00 90.94 261 ILE A N 1
ATOM 2140 C CA . ILE A 1 261 ? -12.373 -7.028 13.640 1.00 90.94 261 ILE A CA 1
ATOM 2141 C C . ILE A 1 261 ? -13.418 -5.905 13.611 1.00 90.94 261 ILE A C 1
ATOM 2143 O O . ILE A 1 261 ? -13.052 -4.728 13.566 1.00 90.94 261 ILE A O 1
ATOM 2147 N N . LYS A 1 262 ? -14.710 -6.251 13.633 1.00 90.12 262 LYS A N 1
ATOM 2148 C CA . LYS A 1 262 ? -15.812 -5.280 13.649 1.00 90.12 262 LYS A CA 1
ATOM 2149 C C . LYS A 1 262 ? -16.039 -4.651 15.027 1.00 90.12 262 LYS A C 1
ATOM 2151 O O . LYS A 1 262 ? -16.741 -3.645 15.130 1.00 90.12 262 LYS A O 1
ATOM 2156 N N . THR A 1 263 ? -15.460 -5.214 16.085 1.00 84.50 263 THR A N 1
ATOM 2157 C CA . THR A 1 263 ? -15.616 -4.710 17.451 1.00 84.50 263 THR A CA 1
ATOM 2158 C C . THR A 1 263 ? -14.656 -3.558 17.748 1.00 84.50 263 THR A C 1
ATOM 2160 O O . THR A 1 263 ? -13.439 -3.665 17.596 1.00 84.50 263 THR A O 1
ATOM 2163 N N . VAL A 1 264 ? -15.208 -2.435 18.217 1.00 74.19 264 VAL A N 1
ATOM 2164 C CA . VAL A 1 264 ? -14.461 -1.259 18.685 1.00 74.19 264 VAL A CA 1
ATOM 2165 C C . VAL A 1 264 ? -14.793 -1.028 20.159 1.00 74.19 264 VAL A C 1
ATOM 2167 O O . VAL A 1 264 ? -15.836 -0.480 20.522 1.00 74.19 264 VAL A O 1
ATOM 2170 N N . GLY A 1 265 ? -13.905 -1.463 21.054 1.00 70.44 265 GLY A N 1
ATOM 2171 C CA . GLY A 1 265 ? -14.187 -1.456 22.492 1.00 70.44 265 GLY A CA 1
ATOM 2172 C C . GLY A 1 265 ? -15.278 -2.469 22.848 1.00 70.44 265 GLY A C 1
ATOM 2173 O O . GLY A 1 265 ? -15.036 -3.662 22.740 1.00 70.44 265 GLY A O 1
ATOM 2174 N N . ASN A 1 266 ? -16.457 -1.991 23.260 1.00 74.25 266 ASN A N 1
ATOM 2175 C CA . ASN A 1 266 ? -17.591 -2.845 23.652 1.00 74.25 266 ASN A CA 1
ATOM 2176 C C . ASN A 1 266 ? -18.722 -2.852 22.609 1.00 74.25 266 ASN A C 1
ATOM 2178 O O . ASN A 1 266 ? -19.785 -3.406 22.869 1.00 74.25 266 ASN A O 1
ATOM 2182 N N . VAL A 1 267 ? -18.527 -2.197 21.460 1.00 77.44 267 VAL A N 1
ATOM 2183 C CA . VAL A 1 267 ? -19.543 -2.091 20.408 1.00 77.44 267 VAL A CA 1
ATOM 2184 C C . VAL A 1 267 ? -19.070 -2.874 19.195 1.00 77.44 267 VAL A C 1
ATOM 2186 O O . VAL A 1 267 ? -18.017 -2.569 18.635 1.00 77.44 267 VAL A O 1
ATOM 2189 N N . THR A 1 268 ? -19.849 -3.870 18.786 1.00 88.00 268 THR A N 1
ATOM 2190 C CA . THR A 1 268 ? -19.640 -4.583 17.523 1.00 88.00 268 THR A CA 1
ATOM 2191 C C . THR A 1 268 ? -20.420 -3.875 16.431 1.00 88.00 268 THR A C 1
ATOM 2193 O O . THR A 1 268 ? -21.645 -3.793 16.498 1.00 88.00 268 THR A O 1
ATOM 2196 N N . ALA A 1 269 ? -19.708 -3.329 15.447 1.00 87.19 269 ALA A N 1
ATOM 2197 C CA . ALA A 1 269 ? -20.343 -2.691 14.306 1.00 87.19 269 ALA A CA 1
ATOM 2198 C C . ALA A 1 269 ? -20.974 -3.746 13.373 1.00 87.19 269 ALA A C 1
ATOM 2200 O O . ALA A 1 269 ? -20.425 -4.843 13.229 1.00 87.19 269 ALA A O 1
ATOM 2201 N N . PRO A 1 270 ? -22.090 -3.431 12.697 1.00 90.81 270 PRO A N 1
ATOM 2202 C CA . PRO A 1 270 ? -22.725 -4.340 11.745 1.00 90.81 270 PRO A CA 1
ATOM 2203 C C . PRO A 1 270 ? -21.871 -4.566 10.488 1.00 90.81 270 PRO A C 1
ATOM 2205 O O . PRO A 1 270 ? -21.890 -5.657 9.923 1.00 90.81 270 PRO A O 1
ATOM 2208 N N . THR A 1 271 ? -21.098 -3.561 10.063 1.00 92.88 271 THR A N 1
ATOM 2209 C CA . THR A 1 271 ? -20.297 -3.588 8.829 1.00 92.88 271 THR A CA 1
ATOM 2210 C C . THR A 1 271 ? -18.826 -3.273 9.097 1.00 92.88 271 THR A C 1
ATOM 2212 O O . THR A 1 271 ? -18.480 -2.567 10.052 1.00 92.88 271 THR A O 1
ATOM 2215 N N . PHE A 1 272 ? -17.934 -3.751 8.227 1.00 92.00 272 PHE A N 1
ATOM 2216 C CA . PHE A 1 272 ? -16.521 -3.375 8.254 1.00 92.00 272 PHE A CA 1
ATOM 2217 C C . PHE A 1 272 ? -16.340 -1.889 7.956 1.00 92.00 272 PHE A C 1
ATOM 2219 O O . PHE A 1 272 ? -15.423 -1.272 8.498 1.00 92.00 272 PHE A O 1
ATOM 2226 N N . ARG A 1 273 ? -17.211 -1.285 7.136 1.00 89.25 273 ARG A N 1
ATOM 2227 C CA . ARG A 1 273 ? -17.215 0.163 6.902 1.00 89.25 273 ARG A CA 1
ATOM 2228 C C . ARG A 1 273 ? -17.423 0.958 8.186 1.00 89.25 273 ARG A C 1
ATOM 2230 O O . ARG A 1 273 ? -16.665 1.893 8.458 1.00 89.25 273 ARG A O 1
ATOM 2237 N N . GLU A 1 274 ? -18.436 0.605 8.967 1.00 85.25 274 GLU A N 1
ATOM 2238 C CA . GLU A 1 274 ? -18.721 1.276 10.235 1.00 85.25 274 GLU A CA 1
ATOM 2239 C C . GLU A 1 274 ? -17.617 1.018 11.252 1.00 85.25 274 GLU A C 1
ATOM 2241 O O . GLU A 1 274 ? -17.117 1.969 11.849 1.00 85.25 274 GLU A O 1
ATOM 2246 N N . ALA A 1 275 ? -17.145 -0.227 11.368 1.00 86.12 275 ALA A N 1
ATOM 2247 C CA . ALA A 1 275 ? -16.005 -0.558 12.216 1.00 86.12 275 ALA A CA 1
ATOM 2248 C C . ALA A 1 275 ? -14.766 0.273 11.855 1.00 86.12 275 ALA A C 1
ATOM 2250 O O . ALA A 1 275 ? -14.134 0.855 12.731 1.00 86.12 275 ALA A O 1
ATOM 2251 N N . ALA A 1 276 ? -14.440 0.392 10.564 1.00 83.62 276 ALA A N 1
ATOM 2252 C CA . ALA A 1 276 ? -13.337 1.219 10.081 1.00 83.62 276 ALA A CA 1
ATOM 2253 C C . ALA A 1 276 ? -13.545 2.702 10.392 1.00 83.62 276 ALA A C 1
ATOM 2255 O O . ALA A 1 276 ? -12.581 3.396 10.690 1.00 83.62 276 ALA A O 1
ATOM 2256 N N . THR A 1 277 ? -14.782 3.188 10.361 1.00 77.44 277 THR A N 1
ATOM 2257 C CA . THR A 1 277 ? -15.096 4.579 10.708 1.00 77.44 277 THR A CA 1
ATOM 2258 C C . THR A 1 277 ? -14.952 4.823 12.212 1.00 77.44 277 THR A C 1
ATOM 2260 O O . THR A 1 277 ? -14.403 5.842 12.616 1.00 77.44 277 THR A O 1
ATOM 2263 N N . LEU A 1 278 ? -15.363 3.864 13.045 1.00 72.75 278 LEU A N 1
ATOM 2264 C CA . LEU A 1 278 ? -15.213 3.913 14.502 1.00 72.75 278 LEU A CA 1
ATOM 2265 C C . LEU A 1 278 ? -13.752 3.753 14.956 1.00 72.75 278 LEU A C 1
ATOM 2267 O O . LEU A 1 278 ? -13.337 4.369 15.937 1.00 72.75 278 LEU A O 1
ATOM 2271 N N . HIS A 1 279 ? -12.964 2.949 14.239 1.00 67.00 279 HIS A N 1
ATOM 2272 C CA . HIS A 1 279 ? -11.532 2.746 14.489 1.00 67.00 279 HIS A CA 1
ATOM 2273 C C . HIS A 1 279 ? -10.652 3.898 13.978 1.00 67.00 279 HIS A C 1
ATOM 2275 O O . HIS A 1 279 ? -9.468 3.939 14.313 1.00 67.00 279 HIS A O 1
ATOM 2281 N N . VAL A 1 280 ? -11.194 4.833 13.186 1.00 63.81 280 VAL A N 1
ATOM 2282 C CA . VAL A 1 280 ? -10.436 5.926 12.558 1.00 63.81 280 VAL A CA 1
ATOM 2283 C C . VAL A 1 280 ? -10.886 7.293 13.089 1.00 63.81 280 VAL A C 1
ATOM 2285 O O . VAL A 1 280 ? -11.909 7.837 12.677 1.00 63.81 280 VAL A O 1
ATOM 2288 N N . TYR A 1 281 ? -10.062 7.920 13.934 1.00 68.50 281 TYR A N 1
ATOM 2289 C CA . TYR A 1 281 ? -10.187 9.352 14.228 1.00 68.50 281 TYR A CA 1
ATOM 2290 C C . TYR A 1 281 ? -9.748 10.154 13.004 1.00 68.50 281 TYR A C 1
ATOM 2292 O O . TYR A 1 281 ? -8.568 10.171 12.646 1.00 68.50 281 TYR A O 1
ATOM 2300 N N . SER A 1 282 ? -10.694 10.844 12.368 1.00 72.56 282 SER A N 1
ATOM 2301 C CA . SER A 1 282 ? -10.396 11.758 11.262 1.00 72.56 282 SER A CA 1
ATOM 2302 C C . SER A 1 282 ? -9.772 13.047 11.792 1.00 72.56 282 SER A C 1
ATOM 2304 O O . SER A 1 282 ? -10.460 13.967 12.236 1.00 72.56 282 SER A O 1
ATOM 2306 N N . LEU A 1 283 ? -8.447 13.109 11.731 1.00 82.00 283 LEU A N 1
ATOM 2307 C CA . LEU A 1 283 ? -7.650 14.252 12.143 1.00 82.00 283 LEU A CA 1
ATOM 2308 C C . LEU A 1 283 ? -7.666 15.301 11.037 1.00 82.00 283 LEU A C 1
ATOM 2310 O O . LEU A 1 283 ? -6.995 15.181 10.007 1.00 82.00 283 LEU A O 1
ATOM 2314 N N . HIS A 1 284 ? -8.475 16.330 11.247 1.00 83.38 284 HIS A N 1
ATOM 2315 C CA . HIS A 1 284 ? -8.573 17.443 10.321 1.00 83.38 284 HIS A CA 1
ATOM 2316 C C . HIS A 1 284 ? -7.288 18.273 10.366 1.00 83.38 284 HIS A C 1
ATOM 2318 O O . HIS A 1 284 ? -6.674 18.438 11.424 1.00 83.38 284 HIS A O 1
ATOM 2324 N N . LEU A 1 285 ? -6.897 18.792 9.203 1.00 88.12 285 LEU A N 1
ATOM 2325 C CA . LEU A 1 285 ? -5.843 19.789 9.077 1.00 88.12 285 LEU A CA 1
ATOM 2326 C C . LEU A 1 285 ? -6.360 21.020 8.335 1.00 88.12 285 LEU A C 1
ATOM 2328 O O . LEU A 1 285 ? -7.219 20.917 7.449 1.00 88.12 285 LEU A O 1
ATOM 2332 N N . HIS A 1 286 ? -5.788 22.160 8.682 1.00 90.19 286 HIS A N 1
ATOM 2333 C CA . HIS A 1 286 ? -5.997 23.460 8.065 1.00 90.19 286 HIS A CA 1
ATOM 2334 C C . HIS A 1 286 ? -4.673 24.229 8.120 1.00 90.19 286 HIS A C 1
ATOM 2336 O O . HIS A 1 286 ? -3.790 23.870 8.900 1.00 90.19 286 HIS A O 1
ATOM 2342 N N . LEU A 1 287 ? -4.533 25.252 7.281 1.00 88.56 287 LEU A N 1
ATOM 2343 C CA . LEU A 1 287 ? -3.430 26.202 7.403 1.00 88.56 287 LEU A CA 1
ATOM 2344 C C . LEU A 1 287 ? -3.682 27.142 8.587 1.00 88.56 287 LEU A C 1
ATOM 2346 O O . LEU A 1 287 ? -4.783 27.165 9.152 1.00 88.56 287 LEU A O 1
ATOM 2350 N N . GLU A 1 288 ? -2.657 27.902 8.952 1.00 85.06 288 GLU A N 1
ATOM 2351 C CA . GLU A 1 288 ? -2.778 28.996 9.912 1.00 85.06 288 GLU A CA 1
ATOM 2352 C C . GLU A 1 288 ? -3.931 29.923 9.490 1.00 85.06 288 GLU A C 1
ATOM 2354 O O . GLU A 1 288 ? -4.107 30.205 8.304 1.00 85.06 288 GLU A O 1
ATOM 2359 N N . ASP A 1 289 ? -4.804 30.249 10.442 1.00 80.69 289 ASP A N 1
ATOM 2360 C CA . ASP A 1 289 ? -6.016 31.067 10.263 1.00 80.69 289 ASP A CA 1
ATOM 2361 C C . ASP A 1 289 ? -7.075 30.560 9.263 1.00 80.69 289 ASP A C 1
ATOM 2363 O O . ASP A 1 289 ? -8.077 31.226 9.016 1.00 80.69 289 ASP A O 1
ATOM 2367 N N . GLN A 1 290 ? -6.930 29.344 8.728 1.00 85.31 290 GLN A N 1
ATOM 2368 C CA . GLN A 1 290 ? -7.913 28.722 7.826 1.00 85.31 290 GLN A CA 1
ATOM 2369 C C . GLN A 1 290 ? -8.764 27.644 8.514 1.00 85.31 290 GLN A C 1
ATOM 2371 O O . GLN A 1 290 ? -9.274 26.721 7.869 1.00 85.31 290 GLN A O 1
ATOM 2376 N N . HIS A 1 291 ? -8.898 27.712 9.840 1.00 84.44 291 HIS A N 1
ATOM 2377 C CA . HIS A 1 291 ? -9.772 26.802 10.572 1.00 84.44 291 HIS A CA 1
ATOM 2378 C C . HIS A 1 291 ? -11.242 27.110 10.261 1.00 84.44 291 HIS A C 1
ATOM 2380 O O . HIS A 1 291 ? -11.724 28.212 10.506 1.00 84.44 291 HIS A O 1
ATOM 2386 N N . LEU A 1 292 ? -11.974 26.123 9.740 1.00 77.44 292 LEU A N 1
ATOM 2387 C CA . LEU A 1 292 ? -13.410 26.258 9.514 1.00 77.44 292 LEU A CA 1
ATOM 2388 C C . LEU A 1 292 ? -14.160 26.248 10.850 1.00 77.44 292 LEU A C 1
ATOM 2390 O O . LEU A 1 292 ? -14.164 25.239 11.557 1.00 77.44 292 LEU A O 1
ATOM 2394 N N . VAL A 1 293 ? -14.837 27.355 11.150 1.00 78.00 293 VAL A N 1
ATOM 2395 C CA . VAL A 1 293 ? -15.713 27.505 12.314 1.00 78.00 293 VAL A CA 1
ATOM 2396 C C . VAL A 1 293 ? -17.164 27.371 11.861 1.00 78.00 293 VAL A C 1
ATOM 2398 O O . VAL A 1 293 ? -17.622 28.117 10.999 1.00 78.00 293 VAL A O 1
ATOM 2401 N N . ALA A 1 294 ? -17.892 26.418 12.441 1.00 71.62 294 ALA A N 1
ATOM 2402 C CA . ALA A 1 294 ? -19.336 26.315 12.262 1.00 71.62 294 ALA A CA 1
ATOM 2403 C C . ALA A 1 294 ? -20.046 27.241 13.260 1.00 71.62 294 ALA A C 1
ATOM 2405 O O . ALA A 1 294 ? -19.712 27.237 14.444 1.00 71.62 294 ALA A O 1
ATOM 2406 N N . PHE A 1 295 ? -21.019 28.009 12.779 1.00 77.81 295 PHE A N 1
ATOM 2407 C CA . PHE A 1 295 ? -21.870 28.887 13.580 1.00 77.81 295 PHE A CA 1
ATOM 2408 C C . PHE A 1 295 ? -23.301 28.846 13.034 1.00 77.81 295 PHE A C 1
ATOM 2410 O O . PHE A 1 295 ? -23.527 28.493 11.872 1.00 77.81 295 PHE A O 1
ATOM 2417 N N . HIS A 1 296 ? -24.278 29.166 13.874 1.00 79.12 296 HIS A N 1
ATOM 2418 C CA . HIS A 1 296 ? -25.676 29.258 13.475 1.00 79.12 296 HIS A CA 1
ATOM 2419 C C . HIS A 1 296 ? -25.959 30.605 12.807 1.00 79.12 296 HIS A C 1
ATOM 2421 O O . HIS A 1 296 ? -25.321 31.609 13.105 1.00 79.12 296 HIS A O 1
ATOM 2427 N N . ALA A 1 297 ? -26.968 30.654 11.935 1.00 79.75 297 ALA A N 1
ATOM 2428 C CA . ALA A 1 297 ? -27.323 31.869 11.192 1.00 79.75 297 ALA A CA 1
ATOM 2429 C C . ALA A 1 297 ? -27.658 33.083 12.086 1.00 79.75 297 ALA A C 1
ATOM 2431 O O . ALA A 1 297 ? -27.610 34.217 11.617 1.00 79.75 297 ALA A O 1
ATOM 2432 N N . HIS A 1 298 ? -27.996 32.852 13.357 1.00 83.00 298 HIS A N 1
ATOM 2433 C CA . HIS A 1 298 ? -28.334 33.891 14.331 1.00 83.00 298 HIS A CA 1
ATOM 2434 C C . HIS A 1 298 ? -27.169 34.275 15.259 1.00 83.00 298 HIS A C 1
ATOM 2436 O O . HIS A 1 298 ? -27.329 35.170 16.088 1.00 83.00 298 HIS A O 1
ATOM 2442 N N . ASP A 1 299 ? -26.008 33.626 15.136 1.00 80.31 299 ASP A N 1
ATOM 2443 C CA . ASP A 1 299 ? -24.854 33.913 15.985 1.00 80.31 299 ASP A CA 1
ATOM 2444 C C . ASP A 1 299 ? -24.192 35.240 15.585 1.00 80.31 299 ASP A C 1
ATOM 2446 O O . ASP A 1 299 ? -24.039 35.570 14.407 1.00 80.31 299 ASP A O 1
ATOM 2450 N N . ASN A 1 300 ? -23.744 36.014 16.578 1.00 84.00 300 ASN A N 1
ATOM 2451 C CA . ASN A 1 300 ? -22.998 37.241 16.318 1.00 84.00 300 ASN A CA 1
ATOM 2452 C C . ASN A 1 300 ? -21.572 36.906 15.860 1.00 84.00 300 ASN A C 1
ATOM 2454 O O . ASN A 1 300 ? -20.754 36.436 16.654 1.00 8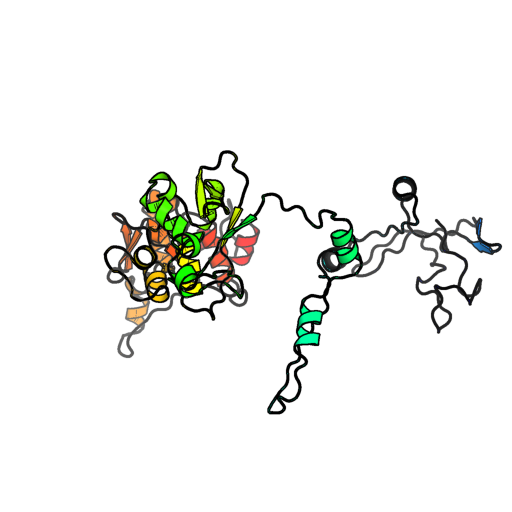4.00 300 ASN A O 1
ATOM 2458 N N . LEU A 1 301 ? -21.255 37.214 14.601 1.00 78.38 301 LEU A N 1
ATOM 2459 C CA . LEU A 1 301 ? -19.972 36.871 13.986 1.00 78.38 301 LEU A CA 1
ATOM 2460 C C . LEU A 1 301 ? -18.757 37.433 14.747 1.00 78.38 301 LEU A C 1
ATOM 2462 O O . LEU A 1 301 ? -17.754 36.742 14.876 1.00 78.38 301 LEU A O 1
ATOM 2466 N N . ASN A 1 302 ? -18.841 38.640 15.319 1.00 78.62 302 ASN A N 1
ATOM 2467 C CA . ASN A 1 302 ? -17.731 39.215 16.091 1.00 78.62 302 ASN A CA 1
ATOM 2468 C C . ASN A 1 302 ? -17.476 38.445 17.391 1.00 78.62 302 ASN A C 1
ATOM 2470 O O . ASN A 1 302 ? -16.326 38.294 17.798 1.00 78.62 302 ASN A O 1
ATOM 2474 N N . ASN A 1 303 ? -18.530 37.931 18.026 1.00 77.94 303 ASN A N 1
ATOM 2475 C CA . ASN A 1 303 ? -18.400 37.094 19.218 1.00 77.94 303 ASN A CA 1
ATOM 2476 C C . ASN A 1 303 ? -17.870 35.701 18.858 1.00 77.94 303 ASN A C 1
ATOM 2478 O O . ASN A 1 303 ? -17.051 35.153 19.590 1.00 77.94 303 ASN A O 1
ATOM 2482 N N . VAL A 1 304 ? -18.289 35.157 17.711 1.00 76.25 304 VAL A N 1
ATOM 2483 C CA . VAL A 1 304 ? -17.781 33.886 17.177 1.00 76.25 304 VAL A CA 1
ATOM 2484 C C . VAL A 1 304 ? -16.294 33.993 16.846 1.00 76.25 304 VAL A C 1
ATOM 2486 O O . VAL A 1 304 ? -15.543 33.099 17.212 1.00 76.25 304 VAL A O 1
ATOM 2489 N N . LEU A 1 305 ? -15.841 35.078 16.213 1.00 72.50 305 LEU A N 1
ATOM 2490 C CA . LEU A 1 305 ? -14.432 35.274 15.848 1.00 72.50 305 LEU A CA 1
ATOM 2491 C C . LEU A 1 305 ? -13.523 35.565 17.052 1.00 72.50 305 LEU A C 1
ATOM 2493 O O . LEU A 1 305 ? -12.345 35.231 17.018 1.00 72.50 305 LEU A O 1
ATOM 2497 N N . ARG A 1 306 ? -14.055 36.182 18.114 1.00 71.94 306 ARG A N 1
ATOM 2498 C CA . ARG A 1 306 ? -13.304 36.503 19.344 1.00 71.94 306 ARG A CA 1
ATOM 2499 C C . ARG A 1 306 ? -13.331 35.395 20.395 1.00 71.94 306 ARG A C 1
ATOM 2501 O O . ARG A 1 306 ? -12.739 35.554 21.456 1.00 71.94 306 ARG A O 1
ATOM 2508 N N . SER A 1 307 ? -14.056 34.309 20.150 1.00 77.38 307 SER A N 1
ATOM 2509 C CA . SER A 1 307 ? -14.165 33.217 21.108 1.00 77.38 307 SER A CA 1
ATOM 2510 C C . SER A 1 307 ? -12.927 32.320 21.053 1.00 77.38 307 SER A C 1
ATOM 2512 O O . SER A 1 307 ? -12.675 31.651 20.055 1.00 77.38 307 SER A O 1
ATOM 2514 N N . ASP A 1 308 ? -12.206 32.199 22.168 1.00 72.19 308 ASP A N 1
ATOM 2515 C CA . ASP A 1 308 ? -11.109 31.225 22.294 1.00 72.19 308 ASP A CA 1
ATOM 2516 C C . ASP A 1 308 ? -11.577 29.785 22.026 1.00 72.19 308 ASP A C 1
ATOM 2518 O O . ASP A 1 308 ? -10.815 28.930 21.573 1.00 72.19 308 ASP A O 1
ATOM 2522 N N . PHE A 1 309 ? -12.859 29.502 22.271 1.00 76.12 309 PHE A N 1
ATOM 2523 C CA . PHE A 1 309 ? -13.447 28.199 22.000 1.00 76.12 309 PHE A CA 1
ATOM 2524 C C . PHE A 1 309 ? -13.535 27.908 20.498 1.00 76.12 309 PHE A C 1
ATOM 2526 O O . PHE A 1 309 ? -13.278 26.783 20.071 1.00 76.12 309 PHE A O 1
ATOM 2533 N N . THR A 1 310 ? -13.883 28.881 19.656 1.00 72.12 310 THR A N 1
ATOM 2534 C CA . THR A 1 310 ? -13.993 28.656 18.204 1.00 72.12 310 THR A CA 1
ATOM 2535 C C . THR A 1 310 ? -12.630 28.547 17.532 1.00 72.12 310 THR A C 1
ATOM 2537 O O . THR A 1 310 ? -12.502 27.746 16.608 1.00 72.12 310 THR A O 1
ATOM 2540 N N . ALA A 1 311 ? -11.608 29.227 18.059 1.00 73.75 311 ALA A N 1
ATOM 2541 C CA . ALA A 1 311 ? -10.230 29.151 17.575 1.00 73.75 311 ALA A CA 1
ATOM 2542 C C . ALA A 1 311 ? -9.578 27.768 17.778 1.00 73.75 311 ALA A C 1
ATOM 2544 O O . ALA A 1 311 ? -8.680 27.382 17.028 1.00 73.75 311 ALA A O 1
ATOM 2545 N N . LYS A 1 312 ? -10.036 26.988 18.769 1.00 84.88 312 LYS A N 1
ATOM 2546 C CA . LYS A 1 312 ? -9.489 25.654 19.045 1.00 84.88 312 LYS A CA 1
ATOM 2547 C C . LYS A 1 312 ? -9.959 24.600 18.041 1.00 84.88 312 LYS A C 1
ATOM 2549 O O . LYS A 1 312 ? -11.157 24.344 17.884 1.00 84.88 312 LYS A O 1
ATOM 2554 N N . SER A 1 313 ? -8.993 23.908 17.447 1.00 89.44 313 SER A N 1
ATOM 2555 C CA . SER A 1 313 ? -9.161 22.716 16.619 1.00 89.44 313 SER A CA 1
ATOM 2556 C C . SER A 1 313 ? -8.354 21.542 17.185 1.00 89.44 313 SER A C 1
ATOM 2558 O O . SER A 1 313 ? -7.506 21.714 18.060 1.00 89.44 313 SER A O 1
ATOM 2560 N N . MET A 1 314 ? -8.568 20.332 16.655 1.00 89.62 314 MET A N 1
ATOM 2561 C CA . MET A 1 314 ? -7.733 19.170 17.001 1.00 89.62 314 MET A CA 1
ATOM 2562 C C . MET A 1 314 ? -6.240 19.417 16.742 1.00 89.62 314 MET A C 1
ATOM 2564 O O . MET A 1 314 ? -5.413 18.902 17.492 1.00 89.62 314 MET A O 1
ATOM 2568 N N . LEU A 1 315 ? -5.904 20.189 15.699 1.00 92.44 315 LEU A N 1
ATOM 2569 C CA . LEU A 1 315 ? -4.526 20.468 15.298 1.00 92.44 315 LEU A CA 1
ATOM 2570 C C . LEU A 1 315 ? -3.887 21.545 16.183 1.00 92.44 315 LEU A C 1
ATOM 2572 O O . LEU A 1 315 ? -2.758 21.369 16.631 1.00 92.44 315 LEU A O 1
ATOM 2576 N N . THR A 1 316 ? -4.604 22.631 16.479 1.00 91.94 316 THR A N 1
ATOM 2577 C CA . THR A 1 316 ? -4.068 23.690 17.348 1.00 91.94 316 THR A CA 1
ATOM 2578 C C . THR A 1 316 ? -3.920 23.193 18.782 1.00 91.94 316 THR A C 1
ATOM 2580 O O . THR A 1 316 ? -2.899 23.432 19.417 1.00 91.94 316 THR A O 1
ATOM 2583 N N . GLU A 1 317 ? -4.886 22.419 19.277 1.00 93.44 317 GLU A N 1
ATOM 2584 C CA . GLU A 1 317 ? -4.798 21.832 20.612 1.00 93.44 317 GLU A CA 1
ATOM 2585 C C . GLU A 1 317 ? -3.748 20.710 20.676 1.00 93.44 317 GLU A C 1
ATOM 2587 O O . GLU A 1 317 ? -3.153 20.491 21.728 1.00 93.44 317 GLU A O 1
ATOM 2592 N N . PHE A 1 318 ? -3.461 20.013 19.569 1.00 93.81 318 PHE A N 1
ATOM 2593 C CA . PHE A 1 318 ? -2.308 19.106 19.489 1.00 93.81 318 PHE A CA 1
ATOM 2594 C C . PHE A 1 318 ? -0.999 19.865 19.755 1.00 93.81 318 PHE A C 1
ATOM 2596 O O . PHE A 1 318 ? -0.195 19.414 20.569 1.00 93.81 318 PHE A O 1
ATOM 2603 N N . PHE A 1 319 ? -0.820 21.053 19.167 1.00 94.38 319 PHE A N 1
ATOM 2604 C CA . PHE A 1 319 ? 0.332 21.913 19.454 1.00 94.38 319 PHE A CA 1
ATOM 2605 C C . PHE A 1 319 ? 0.371 22.362 20.918 1.00 94.38 319 PHE A C 1
ATOM 2607 O O . PHE A 1 319 ? 1.399 22.200 21.575 1.00 94.38 319 PHE A O 1
ATOM 2614 N N . SER A 1 320 ? -0.749 22.848 21.460 1.00 93.06 320 SER A N 1
ATOM 2615 C CA . SER A 1 320 ? -0.847 23.244 22.873 1.00 93.06 320 SER A CA 1
ATOM 2616 C C . SER A 1 320 ? -0.549 22.079 23.825 1.00 93.06 320 SER A C 1
ATOM 2618 O O . SER A 1 320 ? 0.152 22.246 24.821 1.00 93.06 320 SER A O 1
ATOM 2620 N N . THR A 1 321 ? -1.002 20.868 23.492 1.00 93.19 321 THR A N 1
ATOM 2621 C CA . THR A 1 321 ? -0.722 19.667 24.291 1.00 93.19 321 THR A CA 1
ATOM 2622 C C . THR A 1 321 ? 0.757 19.290 24.222 1.00 93.19 321 THR A C 1
ATOM 2624 O O . THR A 1 321 ? 1.337 18.937 25.246 1.00 93.19 321 THR A O 1
ATOM 2627 N N . ASN A 1 322 ? 1.401 19.416 23.057 1.00 93.88 322 ASN A N 1
ATOM 2628 C CA . ASN A 1 322 ? 2.844 19.194 22.916 1.00 93.88 322 ASN A CA 1
ATOM 2629 C C . ASN A 1 322 ? 3.667 20.228 23.697 1.00 93.88 322 ASN A C 1
ATOM 2631 O O . ASN A 1 322 ? 4.727 19.894 24.227 1.00 93.88 322 ASN A O 1
ATOM 2635 N N . GLN A 1 323 ? 3.194 21.473 23.808 1.00 92.69 323 GLN A N 1
ATOM 2636 C CA . GLN A 1 323 ? 3.834 22.483 24.656 1.00 92.69 323 GLN A CA 1
ATOM 2637 C C . GLN A 1 323 ? 3.775 22.075 26.134 1.00 92.69 323 GLN A C 1
ATOM 2639 O O . GLN A 1 323 ? 4.804 22.117 26.809 1.00 92.69 323 GLN A O 1
ATOM 2644 N N . ALA A 1 324 ? 2.613 21.612 26.604 1.00 90.69 324 ALA A N 1
ATOM 2645 C CA . ALA A 1 324 ? 2.363 21.308 28.013 1.00 90.69 324 ALA A CA 1
ATOM 2646 C C . ALA A 1 324 ? 2.830 19.915 28.485 1.00 90.69 324 ALA A C 1
ATOM 2648 O O . ALA A 1 324 ? 3.049 19.726 29.680 1.00 90.69 324 ALA A O 1
ATOM 2649 N N . ASN A 1 325 ? 2.955 18.926 27.594 1.00 90.12 325 ASN A N 1
ATOM 2650 C CA . ASN A 1 325 ? 3.203 17.529 27.963 1.00 90.12 325 ASN A CA 1
ATOM 2651 C C . ASN A 1 325 ? 4.362 16.917 27.160 1.00 90.12 325 ASN A C 1
ATOM 2653 O O . ASN A 1 325 ? 4.285 16.774 25.942 1.00 90.12 325 ASN A O 1
ATOM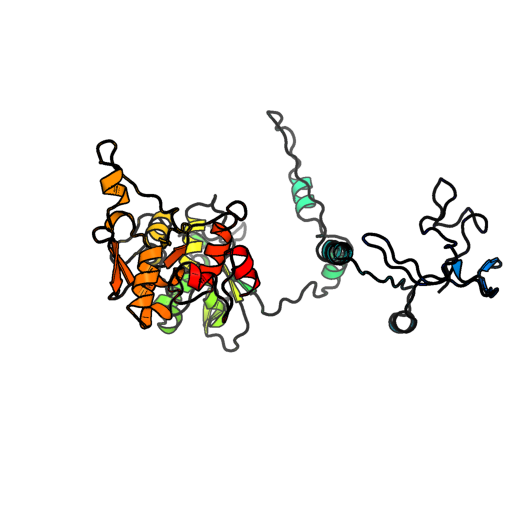 2657 N N . GLU A 1 326 ? 5.418 16.479 27.846 1.00 87.00 326 GLU A N 1
ATOM 2658 C CA . GLU A 1 326 ? 6.590 15.869 27.205 1.00 87.00 326 GLU A CA 1
ATOM 2659 C C . GLU A 1 326 ? 6.277 14.539 26.510 1.00 87.00 326 GLU A C 1
ATOM 2661 O O . GLU A 1 326 ? 6.797 14.275 25.428 1.00 87.00 326 GLU A O 1
ATOM 2666 N N . ASN A 1 327 ? 5.365 13.731 27.060 1.00 86.00 327 ASN A N 1
ATOM 2667 C CA . ASN A 1 327 ? 4.978 12.462 26.438 1.00 86.00 327 ASN A CA 1
ATOM 2668 C C . ASN A 1 327 ? 4.274 12.679 25.092 1.00 86.00 327 ASN A C 1
ATOM 2670 O O . ASN A 1 327 ? 4.412 11.861 24.184 1.00 86.00 327 ASN A O 1
ATOM 2674 N N . ALA A 1 328 ? 3.553 13.794 24.946 1.00 89.00 328 ALA A N 1
ATOM 2675 C CA . ALA A 1 328 ? 2.898 14.175 23.699 1.00 89.00 328 ALA A CA 1
ATOM 2676 C C . ALA A 1 328 ? 3.919 14.504 22.591 1.00 89.00 328 ALA A C 1
ATOM 2678 O O . ALA A 1 328 ? 3.697 14.159 21.430 1.00 89.00 328 ALA A O 1
ATOM 2679 N N . ARG A 1 329 ? 5.089 15.060 22.954 1.00 91.69 329 ARG A N 1
ATOM 2680 C CA . ARG A 1 329 ? 6.150 15.437 22.000 1.00 91.69 329 ARG A CA 1
ATOM 2681 C C . ARG A 1 329 ? 6.766 14.248 21.265 1.00 91.69 329 ARG A C 1
ATOM 2683 O O . ARG A 1 329 ? 7.313 14.407 20.178 1.00 91.69 329 ARG A O 1
ATOM 2690 N N . ASN A 1 330 ? 6.641 13.048 21.823 1.00 90.75 330 ASN A N 1
ATOM 2691 C CA . ASN A 1 330 ? 7.150 11.833 21.199 1.00 90.75 330 ASN A CA 1
ATOM 2692 C C . ASN A 1 330 ? 6.210 11.258 20.135 1.00 90.75 330 ASN A C 1
ATOM 2694 O O . ASN A 1 330 ? 6.575 10.270 19.506 1.00 90.75 330 ASN A O 1
ATOM 2698 N N . LEU A 1 331 ? 5.028 11.837 19.905 1.00 90.38 331 LEU A N 1
ATOM 2699 C CA . LEU A 1 331 ? 4.016 11.297 18.995 1.00 90.38 331 LEU A CA 1
ATOM 2700 C C . LEU A 1 331 ? 3.930 12.091 17.687 1.00 90.38 331 LEU A C 1
ATOM 2702 O O . LEU A 1 331 ? 4.068 13.316 17.657 1.00 90.38 331 LEU A O 1
ATOM 2706 N N . LEU A 1 332 ? 3.661 11.381 16.590 1.00 92.62 332 LEU A N 1
ATOM 2707 C CA . LEU A 1 332 ? 3.187 11.989 15.346 1.00 92.62 332 LEU A CA 1
ATOM 2708 C C . LEU A 1 332 ? 1.713 12.379 15.490 1.00 92.62 332 LEU A C 1
ATOM 2710 O O . LEU A 1 332 ? 0.967 11.748 16.240 1.00 92.62 332 LEU A O 1
ATOM 2714 N N . TYR A 1 333 ? 1.240 13.334 14.685 1.00 92.44 333 TYR A N 1
ATOM 2715 C CA . TYR A 1 333 ? -0.172 13.735 14.735 1.00 92.44 333 TYR A CA 1
ATOM 2716 C C . TYR A 1 333 ? -1.116 12.544 14.481 1.00 92.44 333 TYR A C 1
ATOM 2718 O O . TYR A 1 333 ? -2.095 12.367 15.197 1.00 92.44 333 TYR A O 1
ATOM 2726 N N . LYS A 1 334 ? -0.771 11.644 13.544 1.00 87.81 334 LYS A N 1
ATOM 2727 C CA . LYS A 1 334 ? -1.533 10.405 13.271 1.00 87.81 334 LYS A CA 1
ATOM 2728 C C . LYS A 1 334 ? -1.543 9.389 14.426 1.00 87.81 334 LYS A C 1
ATOM 2730 O O . LYS A 1 334 ? -2.458 8.581 14.502 1.00 87.81 334 LYS A O 1
ATOM 2735 N N . GLU A 1 335 ? -0.532 9.417 15.291 1.00 88.75 335 GLU A N 1
ATOM 2736 C CA . GLU A 1 335 ? -0.402 8.523 16.453 1.00 88.75 335 GLU A CA 1
ATOM 2737 C C . GLU A 1 335 ? -1.096 9.127 17.686 1.00 88.75 335 GLU A C 1
ATOM 2739 O O . GLU A 1 335 ? -1.363 8.438 18.664 1.00 88.75 335 GLU A O 1
ATOM 2744 N N . PHE A 1 336 ? -1.435 10.420 17.650 1.00 89.56 336 PHE A N 1
ATOM 2745 C CA . PHE A 1 336 ? -1.993 11.137 18.794 1.00 89.56 336 PHE A CA 1
ATOM 2746 C C . PHE A 1 336 ? -3.267 10.504 19.379 1.00 89.56 336 PHE A C 1
ATOM 2748 O O . PHE A 1 336 ? -3.352 10.375 20.604 1.00 89.56 336 PHE A O 1
ATOM 2755 N N . PRO A 1 337 ? -4.232 10.027 18.563 1.00 88.31 337 PRO A N 1
ATOM 2756 C CA . PRO A 1 337 ? -5.431 9.361 19.073 1.00 88.31 337 PRO A CA 1
ATOM 2757 C C . PRO A 1 337 ? -5.173 8.042 19.810 1.00 88.31 337 PRO A C 1
ATOM 2759 O O . PRO A 1 337 ? -6.056 7.587 20.544 1.00 88.31 337 PRO A O 1
ATOM 2762 N N . GLU A 1 338 ? -3.990 7.439 19.660 1.00 83.88 338 GLU A N 1
ATOM 2763 C CA . GLU A 1 338 ? -3.596 6.231 20.394 1.00 83.88 338 GLU A CA 1
ATOM 2764 C C . GLU A 1 338 ? -3.338 6.543 21.876 1.00 83.88 338 GLU A C 1
ATOM 2766 O O . GLU A 1 338 ? -3.666 5.735 22.745 1.00 83.88 338 GLU A O 1
ATOM 2771 N N . ALA A 1 339 ? -2.823 7.740 22.180 1.00 86.25 339 ALA A N 1
ATOM 2772 C CA . ALA A 1 339 ? -2.478 8.168 23.537 1.00 86.25 339 ALA A CA 1
ATOM 2773 C C . ALA A 1 339 ? -3.468 9.176 24.144 1.00 86.25 339 ALA A C 1
ATOM 2775 O O . ALA A 1 339 ? -3.589 9.252 25.367 1.00 86.25 339 ALA A O 1
ATOM 2776 N N . PHE A 1 340 ? -4.204 9.923 23.317 1.00 88.94 340 PHE A N 1
ATOM 2777 C CA . PHE A 1 340 ? -5.129 10.967 23.757 1.00 88.94 340 PHE A CA 1
ATOM 2778 C C . PHE A 1 340 ? -6.540 10.781 23.176 1.00 88.94 340 PHE A C 1
ATOM 2780 O O . PHE A 1 340 ? -6.754 10.140 22.144 1.00 88.94 340 PHE A O 1
ATOM 2787 N N . VAL A 1 341 ? -7.536 11.340 23.864 1.00 87.62 341 VAL A N 1
ATOM 2788 C CA . VAL A 1 341 ? -8.943 11.377 23.445 1.00 87.62 341 VAL A CA 1
ATOM 2789 C C . VAL A 1 341 ? -9.369 12.822 23.253 1.00 87.62 341 VAL A C 1
ATOM 2791 O O . VAL A 1 341 ? -9.228 13.636 24.167 1.00 87.62 341 VAL A O 1
ATOM 2794 N N . TRP A 1 342 ? -9.911 13.126 22.076 1.00 87.62 342 TRP A N 1
ATOM 2795 C CA . TRP A 1 342 ? -10.483 14.433 21.790 1.00 87.62 342 TRP A CA 1
ATOM 2796 C C . TRP A 1 342 ? -11.832 14.581 22.494 1.00 87.62 342 TRP A C 1
ATOM 2798 O O . TRP A 1 342 ? -12.755 13.802 22.242 1.00 87.62 342 TRP A O 1
ATOM 2808 N N . ASN A 1 343 ? -11.950 15.579 23.368 1.00 86.19 343 ASN A N 1
ATOM 2809 C CA . ASN A 1 343 ? -13.214 15.981 23.965 1.00 86.19 343 ASN A CA 1
ATOM 2810 C C . ASN A 1 343 ? -13.818 17.121 23.135 1.00 86.19 343 ASN A C 1
ATOM 2812 O O . ASN A 1 343 ? -13.356 18.255 23.213 1.00 86.19 343 ASN A O 1
ATOM 2816 N N . GLN A 1 344 ? -14.872 16.827 22.369 1.00 82.06 344 GLN A N 1
ATOM 2817 C CA . GLN A 1 344 ? -15.529 17.805 21.494 1.00 82.06 344 GLN A CA 1
ATOM 2818 C C . GLN A 1 344 ? -16.200 18.957 22.263 1.00 82.06 344 GLN A C 1
ATOM 2820 O O . GLN A 1 344 ? -16.239 20.072 21.754 1.00 82.06 344 GLN A O 1
ATOM 2825 N N . GLN A 1 345 ? -16.718 18.707 23.472 1.00 80.56 345 GLN A N 1
ATOM 2826 C CA . GLN A 1 345 ? -17.433 19.716 24.266 1.00 80.56 345 GLN A CA 1
ATOM 2827 C C . GLN A 1 345 ? -16.489 20.773 24.834 1.00 80.56 345 GLN A C 1
ATOM 2829 O O . GLN A 1 345 ? -16.849 21.941 24.902 1.00 80.56 345 GLN A O 1
ATOM 2834 N N . HIS A 1 346 ? -15.280 20.368 25.220 1.00 84.19 346 HIS A N 1
ATOM 2835 C CA . HIS A 1 346 ? -14.271 21.272 25.777 1.00 84.19 346 HIS A CA 1
ATOM 2836 C C . HIS A 1 346 ? -13.171 21.643 24.775 1.00 84.19 346 HIS A C 1
ATOM 2838 O O . HIS A 1 346 ? -12.356 22.512 25.071 1.00 84.19 346 HIS A O 1
ATOM 2844 N N . LYS A 1 347 ? -13.151 21.003 23.598 1.00 87.12 347 LYS A N 1
ATOM 2845 C CA . LYS A 1 347 ? -12.114 21.126 22.564 1.00 87.12 347 LYS A CA 1
ATOM 2846 C C . LYS A 1 347 ? -10.693 20.930 23.109 1.00 87.12 347 LYS A C 1
ATOM 2848 O O . LYS A 1 347 ? -9.788 21.700 22.800 1.00 87.12 347 LYS A O 1
ATOM 2853 N N . ILE A 1 348 ? -10.515 19.890 23.926 1.00 90.56 348 ILE A N 1
ATOM 2854 C CA . ILE A 1 348 ? -9.230 19.529 24.542 1.00 90.56 348 ILE A CA 1
ATOM 2855 C C . ILE A 1 348 ? -8.868 18.068 24.281 1.00 90.56 348 ILE A C 1
ATOM 2857 O O . ILE A 1 348 ? -9.743 17.201 24.181 1.00 90.56 348 ILE A O 1
ATOM 2861 N N . TRP A 1 349 ? -7.570 17.780 24.238 1.00 90.88 349 TRP A N 1
ATOM 2862 C CA . TRP A 1 349 ? -7.054 16.414 24.266 1.00 90.88 349 TRP A CA 1
ATOM 2863 C C . TRP A 1 349 ? -6.825 15.966 25.709 1.00 90.88 349 TRP A C 1
ATOM 2865 O O . TRP A 1 349 ? -6.139 16.629 26.479 1.00 90.88 349 TRP A O 1
ATOM 2875 N N . THR A 1 350 ? -7.379 14.814 26.087 1.00 90.44 350 THR A N 1
ATOM 2876 C CA . THR A 1 350 ? -7.192 14.236 27.430 1.00 90.44 350 THR A CA 1
ATOM 2877 C C . THR A 1 350 ? -6.478 12.884 27.355 1.00 90.44 350 THR A C 1
ATOM 2879 O O . THR A 1 350 ? -6.711 12.140 26.399 1.00 90.44 350 THR A O 1
ATOM 2882 N N . PRO A 1 351 ? -5.601 12.530 28.317 1.00 89.50 351 PRO A N 1
ATOM 2883 C CA . PRO A 1 351 ? -4.895 11.249 28.301 1.00 89.50 351 PRO A CA 1
ATOM 2884 C C . PRO A 1 351 ? -5.847 10.048 28.260 1.00 89.50 351 PRO A C 1
ATOM 2886 O O . PRO A 1 351 ? -6.810 9.955 29.027 1.00 89.50 351 PRO A O 1
ATOM 2889 N N . ARG A 1 352 ? -5.569 9.096 27.369 1.00 84.62 352 ARG A N 1
ATOM 2890 C CA . ARG A 1 352 ? -6.378 7.891 27.167 1.00 84.62 352 ARG A CA 1
ATOM 2891 C C . ARG A 1 352 ? -5.987 6.803 28.171 1.00 84.62 352 ARG A C 1
ATOM 2893 O O . ARG A 1 352 ? -4.818 6.481 28.331 1.00 84.62 352 ARG A O 1
ATOM 2900 N N . LYS A 1 353 ? -6.984 6.169 28.804 1.00 75.50 353 LYS A N 1
ATOM 2901 C CA . LYS A 1 353 ? -6.762 5.128 29.833 1.00 75.50 353 LYS A CA 1
ATOM 2902 C C . LYS A 1 353 ? -6.557 3.698 29.300 1.00 75.50 353 LYS A C 1
ATOM 2904 O O . LYS A 1 353 ? -6.021 2.887 30.042 1.00 75.50 353 LYS A O 1
ATOM 2909 N N . LYS A 1 354 ? -6.980 3.390 28.060 1.00 60.47 354 LYS A N 1
ATOM 2910 C CA . LYS A 1 354 ? -6.621 2.221 27.206 1.00 60.47 354 LYS A CA 1
ATOM 2911 C C . LYS A 1 354 ? -7.631 2.104 26.056 1.00 60.47 354 LYS A C 1
ATOM 2913 O O . LYS A 1 354 ? -8.827 2.118 26.331 1.00 60.47 354 LYS A O 1
ATOM 2918 N N . LYS A 1 355 ? -7.151 2.033 24.805 1.00 62.31 355 LYS A N 1
ATOM 2919 C CA . LYS A 1 355 ? -7.825 1.607 23.548 1.00 62.31 355 LYS A CA 1
ATOM 2920 C C . LYS A 1 355 ? -6.879 1.927 22.377 1.00 62.31 355 LYS A C 1
ATOM 2922 O O . LYS A 1 355 ? -6.290 3.000 22.389 1.00 62.31 355 LYS A O 1
ATOM 2927 N N . ILE A 1 356 ? -6.759 1.046 21.385 1.00 63.31 356 ILE A N 1
ATOM 2928 C CA . ILE A 1 356 ? -6.006 1.326 20.149 1.00 63.31 356 ILE A CA 1
ATOM 2929 C C . ILE A 1 356 ? -6.985 1.987 19.179 1.00 63.31 356 ILE A C 1
ATOM 2931 O O . ILE A 1 356 ? -7.943 1.340 18.765 1.00 63.31 356 ILE A O 1
ATOM 2935 N N . ILE A 1 357 ? -6.797 3.272 18.868 1.00 68.19 357 ILE A N 1
ATOM 2936 C CA . ILE A 1 357 ? -7.588 3.967 17.845 1.00 68.19 357 ILE A CA 1
ATOM 2937 C C . ILE A 1 357 ? -6.641 4.675 16.886 1.00 68.19 357 ILE A C 1
ATOM 2939 O O . ILE A 1 357 ? -5.683 5.310 17.313 1.00 68.19 357 ILE A O 1
ATOM 2943 N N . ILE A 1 358 ? -6.916 4.561 15.592 1.00 66.75 358 ILE A N 1
ATOM 2944 C CA . ILE A 1 358 ? -6.032 5.021 14.529 1.00 66.75 358 I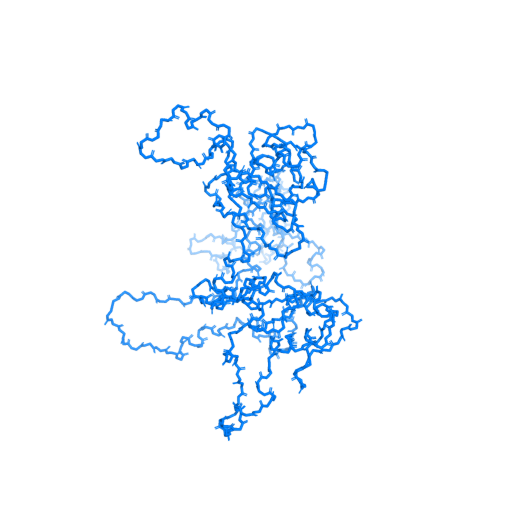LE A CA 1
ATOM 2945 C C . ILE A 1 358 ? -6.345 6.485 14.236 1.00 66.75 358 ILE A C 1
ATOM 2947 O O . ILE A 1 358 ? -7.475 6.824 13.884 1.00 66.75 358 ILE A O 1
ATOM 2951 N N . GLY A 1 359 ? -5.351 7.366 14.314 1.00 75.69 359 GLY A N 1
ATOM 2952 C CA . GLY A 1 359 ? -5.476 8.699 13.740 1.00 75.69 359 GLY A CA 1
ATOM 2953 C C . GLY A 1 359 ? -5.240 8.660 12.237 1.00 75.69 359 GLY A C 1
ATOM 2954 O O . GLY A 1 359 ? -4.194 8.220 11.761 1.00 75.69 359 GLY A O 1
ATOM 2955 N N . ARG A 1 360 ? -6.197 9.159 11.455 1.00 79.56 360 ARG A N 1
ATOM 2956 C CA . ARG A 1 360 ? -6.012 9.387 10.021 1.00 79.56 360 ARG A CA 1
ATOM 2957 C C . ARG A 1 360 ? -6.087 10.869 9.739 1.00 79.56 360 ARG A C 1
ATOM 2959 O O . ARG A 1 360 ? -7.149 11.476 9.821 1.00 79.56 360 ARG A O 1
ATOM 2966 N N . ILE A 1 361 ? -4.953 11.426 9.337 1.00 83.94 361 ILE A N 1
ATOM 2967 C CA . ILE A 1 361 ? -4.901 12.785 8.812 1.00 83.94 361 ILE A CA 1
ATOM 2968 C C . ILE A 1 361 ? -5.689 12.821 7.499 1.00 83.94 361 ILE A C 1
ATOM 2970 O O . ILE A 1 361 ? -5.421 12.020 6.592 1.00 83.94 361 ILE A O 1
ATOM 2974 N N . VAL A 1 362 ? -6.667 13.728 7.418 1.00 80.75 362 VAL A N 1
ATOM 2975 C CA . VAL A 1 362 ? -7.525 13.916 6.238 1.00 80.75 362 VAL A CA 1
ATOM 2976 C C . VAL A 1 362 ? -6.661 14.070 4.984 1.00 80.75 362 VAL A C 1
ATOM 2978 O O . VAL A 1 362 ? -5.583 14.662 5.014 1.00 80.75 362 VAL A O 1
ATOM 2981 N N . THR A 1 363 ? -7.092 13.468 3.876 1.00 75.44 363 THR A N 1
ATOM 2982 C CA . THR A 1 363 ? -6.371 13.558 2.604 1.00 75.44 363 THR A CA 1
ATOM 2983 C C . THR A 1 363 ? -6.374 14.994 2.102 1.00 75.44 363 THR A C 1
ATOM 2985 O O . THR A 1 363 ? -7.436 15.594 1.990 1.00 75.44 363 THR A O 1
ATOM 2988 N N . ALA A 1 364 ? -5.193 15.496 1.760 1.00 80.06 364 ALA A N 1
ATOM 2989 C CA . ALA A 1 364 ? -5.018 16.713 0.982 1.00 80.06 364 ALA A CA 1
ATOM 2990 C C . ALA A 1 364 ? -4.434 16.305 -0.373 1.00 80.06 364 ALA A C 1
ATOM 2992 O O . ALA A 1 364 ? -3.522 15.472 -0.423 1.00 80.06 364 ALA A O 1
ATOM 2993 N N . SER A 1 365 ? -4.994 16.827 -1.457 1.00 72.19 365 SER A N 1
ATOM 2994 C CA . SER A 1 365 ? -4.527 16.606 -2.825 1.00 72.19 365 SER A CA 1
ATOM 2995 C C . SER A 1 365 ? -3.259 17.421 -3.104 1.00 72.19 365 SER A C 1
ATOM 2997 O O . SER A 1 365 ? -3.168 18.539 -2.602 1.00 72.19 365 SER A O 1
ATOM 2999 N N . PRO A 1 366 ? -2.313 16.960 -3.948 1.00 76.69 366 PRO A N 1
ATOM 3000 C CA . PRO A 1 366 ? -1.183 17.786 -4.389 1.00 76.69 366 PRO A CA 1
ATOM 3001 C C . PRO A 1 366 ? -1.589 19.149 -4.979 1.00 76.69 366 PRO A C 1
ATOM 3003 O O . PRO A 1 366 ? -0.810 20.095 -4.923 1.00 76.69 366 PRO A O 1
ATOM 3006 N N . PHE A 1 367 ? -2.815 19.272 -5.504 1.00 75.12 367 PHE A N 1
ATOM 3007 C CA . PHE A 1 367 ? -3.370 20.539 -5.996 1.00 75.12 367 PHE A CA 1
ATOM 3008 C C . PHE A 1 367 ? -3.708 21.544 -4.878 1.00 75.12 367 PHE A C 1
ATOM 3010 O O . PHE A 1 367 ? -3.791 22.736 -5.147 1.00 75.12 367 PHE A O 1
ATOM 3017 N N . GLU A 1 368 ? -3.853 21.097 -3.626 1.00 75.75 368 GLU A N 1
ATOM 3018 C CA . GLU A 1 368 ? -4.075 21.953 -2.445 1.00 75.75 368 GLU A CA 1
ATOM 3019 C C . GLU A 1 368 ? -2.760 22.547 -1.882 1.00 75.75 368 GLU A C 1
ATOM 3021 O O . GLU A 1 368 ? -2.752 23.111 -0.787 1.00 75.75 368 GLU A O 1
ATOM 3026 N N . SER A 1 369 ? -1.643 22.408 -2.614 1.00 88.75 369 SER A N 1
ATOM 3027 C CA . SER A 1 369 ? -0.315 22.986 -2.344 1.00 88.75 369 SER A CA 1
ATOM 3028 C C . SER A 1 369 ? 0.118 22.898 -0.874 1.00 88.75 369 SER A C 1
ATOM 3030 O O . SER A 1 369 ? 0.498 21.826 -0.405 1.00 88.75 369 SER A O 1
ATOM 3032 N N . GLU A 1 370 ? 0.049 23.997 -0.120 1.00 91.38 370 GLU A N 1
ATOM 3033 C CA . GLU A 1 370 ? 0.555 24.090 1.254 1.00 91.38 370 GLU A CA 1
ATOM 3034 C C . GLU A 1 370 ? -0.100 23.081 2.197 1.00 91.38 370 GLU A C 1
ATOM 3036 O O . GLU A 1 370 ? 0.566 22.492 3.047 1.00 91.38 370 GLU A O 1
ATOM 3041 N N . ARG A 1 371 ? -1.391 22.793 2.004 1.00 88.25 371 ARG A N 1
ATOM 3042 C CA . ARG A 1 371 ? -2.105 21.811 2.826 1.00 88.25 371 ARG A CA 1
ATOM 3043 C C . ARG A 1 371 ? -1.595 20.388 2.582 1.00 88.25 371 ARG A C 1
ATOM 3045 O O . ARG A 1 371 ? -1.540 19.579 3.509 1.00 88.25 371 ARG A O 1
ATOM 3052 N N . TYR A 1 372 ? -1.183 20.079 1.352 1.00 87.25 372 TYR A N 1
ATOM 3053 C CA . TYR A 1 372 ? -0.560 18.800 1.011 1.00 87.25 372 TYR A CA 1
ATOM 3054 C C . TYR A 1 372 ? 0.801 18.634 1.688 1.00 87.25 372 TYR A C 1
ATOM 3056 O O . TYR A 1 372 ? 1.053 17.595 2.302 1.00 87.25 372 TYR A O 1
ATOM 3064 N N . TYR A 1 373 ? 1.649 19.663 1.637 1.00 89.12 373 TYR A N 1
ATOM 3065 C CA . TYR A 1 373 ? 2.967 19.624 2.271 1.00 89.12 373 TYR A CA 1
ATOM 3066 C C . TYR A 1 373 ? 2.879 19.615 3.799 1.00 89.12 373 TYR A C 1
ATOM 3068 O O . TYR A 1 373 ? 3.550 18.803 4.429 1.00 89.12 373 TYR A O 1
ATOM 3076 N N . LEU A 1 374 ? 1.967 20.388 4.400 1.00 91.88 374 LEU A N 1
ATOM 3077 C CA . LEU A 1 374 ? 1.678 20.311 5.835 1.00 91.88 374 LEU A CA 1
ATOM 3078 C C . LEU A 1 374 ? 1.273 18.890 6.250 1.00 91.88 374 LEU A C 1
ATOM 3080 O O . LEU A 1 374 ? 1.765 18.361 7.246 1.00 91.88 374 LEU A O 1
ATOM 3084 N N . ARG A 1 375 ? 0.411 18.228 5.467 1.00 91.62 375 ARG A N 1
ATOM 3085 C CA . ARG A 1 375 ? 0.046 16.828 5.714 1.00 91.62 375 ARG A CA 1
ATOM 3086 C C . ARG A 1 375 ? 1.262 15.903 5.655 1.00 91.62 375 ARG A C 1
ATOM 3088 O O . ARG A 1 375 ? 1.337 14.991 6.475 1.00 91.62 375 ARG A O 1
ATOM 3095 N N . ILE A 1 376 ? 2.175 16.084 4.698 1.00 87.50 376 ILE A N 1
ATOM 3096 C CA . ILE A 1 376 ? 3.420 15.301 4.635 1.00 87.50 376 ILE A CA 1
ATOM 3097 C C . ILE A 1 376 ? 4.227 15.519 5.914 1.00 87.50 376 ILE A C 1
ATOM 3099 O O . ILE A 1 376 ? 4.538 14.551 6.601 1.00 87.50 376 ILE A O 1
ATOM 3103 N N . LEU A 1 377 ? 4.484 16.771 6.286 1.00 91.62 377 LEU A N 1
ATOM 3104 C CA . LEU A 1 377 ? 5.276 17.111 7.467 1.00 91.62 377 LEU A CA 1
ATOM 3105 C C . LEU A 1 377 ? 4.671 16.534 8.754 1.00 91.62 377 LEU A C 1
ATOM 3107 O O . LEU A 1 377 ? 5.377 15.896 9.526 1.00 91.62 377 LEU A O 1
ATOM 3111 N N . LEU A 1 378 ? 3.351 16.620 8.947 1.00 92.00 378 LEU A N 1
ATOM 3112 C CA . LEU A 1 378 ? 2.654 16.029 10.103 1.00 92.00 378 LEU A CA 1
ATOM 3113 C C . LEU A 1 378 ? 2.720 14.489 10.162 1.00 92.00 378 LEU A C 1
ATOM 3115 O O . LEU A 1 378 ? 2.433 13.895 11.204 1.00 92.00 378 LEU A O 1
ATOM 3119 N N . ASN A 1 379 ? 3.074 13.820 9.059 1.00 89.44 379 ASN A N 1
ATOM 3120 C CA . ASN A 1 379 ? 3.339 12.379 9.045 1.00 89.44 379 ASN A CA 1
ATOM 3121 C C . ASN A 1 379 ? 4.777 12.020 9.453 1.00 89.44 379 ASN A C 1
ATOM 3123 O O . ASN A 1 379 ? 5.030 10.831 9.670 1.00 89.44 379 ASN A O 1
ATOM 3127 N N . HIS A 1 380 ? 5.678 13.002 9.550 1.00 89.75 380 HIS A N 1
ATOM 3128 C CA . HIS A 1 380 ? 7.114 12.798 9.761 1.00 89.75 380 HIS A CA 1
ATOM 3129 C C . HIS A 1 380 ? 7.678 13.536 10.985 1.00 89.75 380 HIS A C 1
ATOM 3131 O O . HIS A 1 380 ? 8.566 13.001 11.644 1.00 89.75 380 HIS A O 1
ATOM 3137 N N . ILE A 1 381 ? 7.147 14.710 11.334 1.00 91.50 381 ILE A N 1
ATOM 3138 C CA . ILE A 1 381 ? 7.601 15.517 12.472 1.00 91.50 381 ILE A CA 1
ATOM 3139 C C . ILE A 1 381 ? 6.843 15.111 13.738 1.00 91.50 381 ILE A C 1
ATOM 3141 O O . ILE A 1 381 ? 5.611 15.170 13.791 1.00 91.50 381 ILE A O 1
ATOM 3145 N N . ARG A 1 382 ? 7.594 14.713 14.771 1.00 93.00 382 ARG A N 1
ATOM 3146 C CA . ARG A 1 382 ? 7.071 14.394 16.107 1.00 93.00 382 ARG A CA 1
ATOM 3147 C C . ARG A 1 382 ? 7.011 15.655 16.965 1.00 93.00 382 ARG A C 1
ATOM 3149 O O . ARG A 1 382 ? 7.929 16.468 16.927 1.00 93.00 382 ARG A O 1
ATOM 3156 N N . GLY A 1 383 ? 5.925 15.809 17.718 1.00 91.19 383 GLY A N 1
ATOM 3157 C CA . GLY A 1 383 ? 5.808 16.853 18.736 1.00 91.19 383 GLY A CA 1
ATOM 3158 C C . GLY A 1 383 ? 5.945 18.317 18.296 1.00 91.19 383 GLY A C 1
ATOM 3159 O O . GLY A 1 383 ? 6.500 19.092 19.080 1.00 91.19 383 GLY A O 1
ATOM 3160 N N . PRO A 1 384 ? 5.479 18.749 17.105 1.00 94.00 384 PRO A N 1
ATOM 3161 C CA . PRO A 1 384 ? 5.554 20.159 16.742 1.00 94.00 384 PRO A CA 1
ATOM 3162 C C . PRO A 1 384 ? 4.779 21.029 17.739 1.00 94.00 384 PRO A C 1
ATOM 3164 O O . PRO A 1 384 ? 3.730 20.634 18.256 1.00 94.00 384 PRO A O 1
ATOM 3167 N N . LEU A 1 385 ? 5.301 22.229 17.990 1.00 93.25 385 LEU A N 1
ATOM 3168 C CA . LEU A 1 385 ? 4.778 23.158 19.003 1.00 93.25 385 LEU A CA 1
ATOM 3169 C C . LEU A 1 385 ? 3.931 24.284 18.399 1.00 93.25 385 LEU A C 1
ATOM 3171 O O . LEU A 1 385 ? 3.241 24.979 19.137 1.00 93.25 385 LEU A O 1
ATOM 3175 N N . SER A 1 386 ? 4.004 24.486 17.086 1.00 93.81 386 SER A N 1
ATOM 3176 C CA . SER A 1 386 ? 3.269 25.503 16.331 1.00 93.81 386 SER A CA 1
ATOM 3177 C C . SER A 1 386 ? 3.392 25.225 14.828 1.00 93.81 386 SER A C 1
ATOM 3179 O O . SER A 1 386 ? 4.170 24.359 14.413 1.00 93.81 386 SER A O 1
ATOM 3181 N N . PHE A 1 387 ? 2.662 25.983 14.005 1.00 93.00 387 PHE A N 1
ATOM 3182 C CA . PHE A 1 387 ? 2.841 25.973 12.550 1.00 93.00 387 PHE A CA 1
ATOM 3183 C C . PHE A 1 387 ? 4.254 26.405 12.138 1.00 93.00 387 PHE A C 1
ATOM 3185 O O . PHE A 1 387 ? 4.839 25.791 11.248 1.00 93.00 387 PHE A O 1
ATOM 3192 N N . ASP A 1 388 ? 4.833 27.398 12.814 1.00 92.00 388 ASP A N 1
ATOM 3193 C CA . ASP A 1 388 ? 6.212 27.824 12.566 1.00 92.00 388 ASP A CA 1
ATOM 3194 C C . ASP A 1 388 ? 7.226 26.742 12.914 1.00 92.00 388 ASP A C 1
ATOM 3196 O O . ASP A 1 388 ? 8.119 26.486 12.115 1.00 92.00 388 ASP A O 1
ATOM 3200 N N . HIS A 1 389 ? 7.041 26.025 14.028 1.00 92.44 389 HIS A N 1
ATOM 3201 C CA . HIS A 1 389 ? 7.943 24.933 14.393 1.00 92.44 389 HIS A CA 1
ATOM 3202 C C . HIS A 1 389 ? 7.952 23.822 13.326 1.00 92.44 389 HIS A C 1
ATOM 3204 O O . HIS A 1 389 ? 8.997 23.249 13.047 1.00 92.44 389 HIS A O 1
ATOM 3210 N N . ILE A 1 390 ? 6.819 23.556 12.666 1.00 92.19 390 ILE A N 1
ATOM 3211 C CA . ILE A 1 390 ? 6.752 22.611 11.534 1.00 92.19 390 ILE A CA 1
ATOM 3212 C C . ILE A 1 390 ? 7.569 23.098 10.327 1.00 92.19 390 ILE A C 1
ATOM 3214 O O . ILE A 1 390 ? 8.047 22.279 9.545 1.00 92.19 390 ILE A O 1
ATOM 3218 N N . LYS A 1 391 ? 7.707 24.416 10.147 1.00 91.81 391 LYS A N 1
ATOM 3219 C CA . LYS A 1 391 ? 8.484 25.018 9.054 1.00 91.81 391 LYS A CA 1
ATOM 3220 C C . LYS A 1 391 ? 9.974 25.161 9.387 1.00 91.81 391 LYS A C 1
ATOM 3222 O O . LYS A 1 391 ? 10.754 25.505 8.499 1.00 91.81 391 LYS A O 1
ATOM 3227 N N . THR A 1 392 ? 10.375 24.941 10.639 1.00 90.00 392 THR A N 1
ATOM 3228 C CA . THR A 1 392 ? 11.751 25.144 11.100 1.00 90.00 392 THR A CA 1
ATOM 3229 C C . THR A 1 392 ? 12.575 23.863 11.008 1.00 90.00 392 THR A C 1
ATOM 3231 O O . THR A 1 392 ? 12.269 22.861 11.650 1.00 90.00 392 THR A O 1
ATOM 3234 N N . VAL A 1 393 ? 13.685 23.926 10.267 1.00 85.19 393 VAL A N 1
ATOM 3235 C CA . VAL A 1 393 ? 14.692 22.860 10.190 1.00 85.19 393 VAL A CA 1
ATOM 3236 C C . VAL A 1 393 ? 16.007 23.377 10.766 1.00 85.19 393 VAL A C 1
ATOM 3238 O O . VAL A 1 393 ? 16.635 24.285 10.218 1.00 85.19 393 VAL A O 1
ATOM 3241 N N . GLY A 1 394 ? 16.424 22.824 11.907 1.00 83.69 394 GLY A N 1
ATOM 3242 C CA . GLY A 1 394 ? 17.567 23.348 12.657 1.00 83.69 394 GLY A CA 1
ATOM 3243 C C . GLY A 1 394 ? 17.295 24.774 13.146 1.00 83.69 394 GLY A C 1
ATOM 3244 O O . GLY A 1 394 ? 16.382 24.981 13.936 1.00 83.69 394 GLY A O 1
ATOM 3245 N N . ASN A 1 395 ? 18.064 25.750 12.649 1.00 84.88 395 ASN A N 1
ATOM 3246 C CA . ASN A 1 395 ? 17.916 27.174 12.991 1.00 84.88 395 ASN A CA 1
ATOM 3247 C C . ASN A 1 395 ? 17.259 28.009 11.874 1.00 84.88 395 ASN A C 1
ATOM 3249 O O . ASN A 1 395 ? 17.268 29.237 11.948 1.00 84.88 395 ASN A O 1
ATOM 3253 N N . VAL A 1 396 ? 16.733 27.374 10.820 1.00 87.69 396 VAL A N 1
ATOM 3254 C CA . VAL A 1 396 ? 16.152 28.067 9.659 1.00 87.69 396 VAL A CA 1
ATOM 3255 C C . VAL A 1 396 ? 14.657 27.786 9.587 1.00 87.69 396 VAL A C 1
ATOM 3257 O O . VAL A 1 396 ? 14.249 26.636 9.445 1.00 87.69 396 VAL A O 1
ATOM 3260 N N . THR A 1 397 ? 13.841 28.839 9.647 1.00 90.94 397 THR A N 1
ATOM 3261 C CA . THR A 1 397 ? 12.391 28.753 9.428 1.00 90.94 397 THR A CA 1
ATOM 3262 C C . THR A 1 397 ? 12.079 29.034 7.967 1.00 90.94 397 THR A C 1
ATOM 3264 O O . THR A 1 397 ? 12.316 30.139 7.479 1.00 90.94 397 THR A O 1
ATOM 3267 N N . ALA A 1 398 ? 11.554 28.033 7.263 1.00 90.06 398 ALA A N 1
ATOM 3268 C CA . ALA A 1 398 ? 11.136 28.187 5.879 1.00 90.06 398 ALA A CA 1
ATOM 3269 C C . ALA A 1 398 ? 9.866 29.060 5.774 1.00 90.06 398 ALA A C 1
ATOM 3271 O O . ALA A 1 398 ? 8.998 29.001 6.651 1.00 90.06 398 ALA A O 1
ATOM 3272 N N . PRO A 1 399 ? 9.703 29.841 4.693 1.00 88.25 399 PRO A N 1
ATOM 3273 C CA . PRO A 1 399 ? 8.514 30.665 4.480 1.00 88.25 399 PRO A CA 1
ATOM 3274 C C . PRO A 1 399 ? 7.262 29.833 4.157 1.00 88.25 399 PRO A C 1
ATOM 3276 O O . PRO A 1 399 ? 6.149 30.271 4.442 1.00 88.25 399 PRO A O 1
ATOM 3279 N N . THR A 1 400 ? 7.424 28.634 3.586 1.00 91.25 400 THR A N 1
ATOM 3280 C CA . THR A 1 400 ? 6.325 27.746 3.167 1.00 91.25 400 THR A CA 1
ATOM 3281 C C . THR A 1 400 ? 6.510 26.323 3.696 1.00 91.25 400 THR A C 1
ATOM 3283 O O . THR A 1 400 ? 7.633 25.866 3.924 1.00 91.25 400 THR A O 1
ATOM 3286 N N . PHE A 1 401 ? 5.410 25.578 3.848 1.00 90.69 401 PHE A N 1
ATOM 3287 C CA . PHE A 1 401 ? 5.461 24.150 4.177 1.00 90.69 401 PHE A CA 1
ATOM 3288 C C . PHE A 1 401 ? 6.087 23.341 3.044 1.00 90.69 401 PHE A C 1
ATOM 3290 O O . PHE A 1 401 ? 6.720 22.316 3.292 1.00 90.69 401 PHE A O 1
ATOM 3297 N N . ARG A 1 402 ? 5.935 23.796 1.795 1.00 90.19 402 ARG A N 1
ATOM 3298 C CA . ARG A 1 402 ? 6.594 23.182 0.642 1.00 90.19 402 ARG A CA 1
ATOM 3299 C C . ARG A 1 402 ? 8.113 23.214 0.759 1.00 90.19 402 ARG A C 1
ATOM 3301 O O . ARG A 1 402 ? 8.747 22.185 0.546 1.00 90.19 402 ARG A O 1
ATOM 3308 N N . GLU A 1 403 ? 8.682 24.369 1.087 1.00 88.00 403 GLU A N 1
ATOM 3309 C CA . GLU A 1 403 ? 10.128 24.511 1.268 1.00 88.00 403 GLU A CA 1
ATOM 3310 C C . GLU A 1 403 ? 10.611 23.744 2.498 1.00 88.00 403 GLU A C 1
ATOM 3312 O O . GLU A 1 403 ? 11.583 22.995 2.402 1.00 88.00 403 GLU A O 1
ATOM 3317 N N . ALA A 1 404 ? 9.881 23.813 3.615 1.00 88.50 404 ALA A N 1
ATOM 3318 C CA . ALA A 1 404 ? 10.188 23.013 4.801 1.00 88.50 404 ALA A CA 1
ATOM 3319 C C . ALA A 1 404 ? 10.244 21.506 4.488 1.00 88.50 404 ALA A C 1
ATOM 3321 O O . ALA A 1 404 ? 11.176 20.820 4.897 1.00 88.50 404 ALA A O 1
ATOM 3322 N N . ALA A 1 405 ? 9.303 20.994 3.690 1.00 87.00 405 ALA A N 1
ATOM 3323 C CA . ALA A 1 405 ? 9.272 19.591 3.269 1.00 87.00 405 ALA A CA 1
ATOM 3324 C C . ALA A 1 405 ? 10.420 19.178 2.338 1.00 87.00 405 ALA A C 1
ATOM 3326 O O . ALA A 1 405 ? 10.623 17.986 2.141 1.00 87.00 405 ALA A O 1
ATOM 3327 N N . THR A 1 406 ? 11.141 20.131 1.741 1.00 86.19 406 THR A N 1
ATOM 3328 C CA . THR A 1 406 ? 12.376 19.845 0.991 1.00 86.19 406 THR A CA 1
ATOM 3329 C C . THR A 1 406 ? 13.637 19.913 1.849 1.00 86.19 406 THR A C 1
ATOM 3331 O O . THR A 1 406 ? 14.677 19.422 1.419 1.00 86.19 406 THR A O 1
ATOM 3334 N N . LEU A 1 407 ? 13.552 20.537 3.028 1.00 83.00 407 LEU A N 1
ATOM 3335 C CA . LEU A 1 407 ? 14.659 20.690 3.974 1.00 83.00 407 LEU A CA 1
ATOM 3336 C C . LEU A 1 407 ? 14.709 19.557 5.012 1.00 83.00 407 LEU A C 1
ATOM 3338 O O . LEU A 1 407 ? 15.798 19.220 5.473 1.00 83.00 407 LEU A O 1
ATOM 3342 N N . HIS A 1 408 ? 13.548 19.004 5.380 1.00 75.50 408 HIS A N 1
ATOM 3343 C CA . HIS A 1 408 ? 13.408 17.768 6.161 1.00 75.50 408 HIS A CA 1
ATOM 3344 C C . HIS A 1 408 ? 13.686 16.529 5.311 1.00 75.50 408 HIS A C 1
ATOM 3346 O O . HIS A 1 408 ? 14.279 15.577 5.871 1.00 75.50 408 HIS A O 1
#

Secondary structure (DSSP, 8-state):
-BPPP-BTTBTTSTTB-TTS-BTT-PSPPPBSS-B--TTS--B--B-----EEEETTEEEEGGGBPP--HHHHHHHTS--------SHHHHHHHHHHHSS-S---------SS------HHHHHHHHT---HHHHHHHHTT--S---SSEEEEE----TT-------TTS-HHHHHH-HHHH--HHHHHHHHHHH-HHHHTS-GGGHHHHEEEETTTTEEEE-SS--EEEEEPP--GGGTHHHHHHHHHTT-SS--SHHHHHEETTEE-SSHHHHHHHHEEEE----TT-PPPP--TTS-HHHHHT-HHHH--HHHHHHHHHHH-HHHHTS-GGGHHHHEEEETTTTEEEE-SS---EEEEPP--GGGTHHHHHHHHHTT-SS--SHHHHHEETTEE-SSHHHHHHH-

Sequence (408 aa):
MMHGPCGVLNPNNVCMKANGSCKNHFPKGFVPNTTVGIDCFPQYKRCDNGMTVKVRGKDLDNRWVVPHNPYLLAKFDCHLNVEICSTIKAVKYLYKYIYKGHDRVAFNLIPGQNIQDIDEIQQFQSARWIAPPEAMWRIYGFILNEMHPSVYSLHLHLEDQHLVAFHAHDNLNNVLRSDFTAKSMLTEFFSTNQANENARNLLYKEFPEAFVWNQQHKIWTPRKKKIIIGRIVTASPFESERYYLRILLNHIRGPLSFDHIKTVGNVTAPTFREAATLHVYSLHLHLEDQHLVAFHAHDNLNNVLRSDFTAKSMLTEFFSTNQANENARNLLYKEFPEAFVWNQQHKIWTPRKKKIIIGRIVTASPFESERYYLRILLNHIRGPLSFDHIKTVGNVTAPTFREAATLH

Organism: Juglans regia (NCBI:txid51240)

pLDDT: mean 83.68, std 11.01, range [48.69, 96.62]

Foldseek 3Di:
DFAADAQPRHQPDPQADPVSAGVVRPLADADCAWDDDDPDFIDHHHHPPVDWDQDPNDTHGPSGDAADDPVVCVVVVDDDGDGDDDDVVVVVVVCCVVPVPVDPDDDDDDPDDPPDDDPPVVVVCSVVDDDPVRVVCVVVVHDPDDDWPAEAAAEFDPQPGDDFDDDPPDDVVCCVPDPLRNAGSVLQLLVCLVVDVVQQQDFSQCLVQQWDQDNVRSHTDGDDDGTYTYDYDDDDVVNPQSNLVVVLSRFHGSQNDPQSSQDFPHDRDPTSVVSSVSLEDAAEDDPVPGDDFDDDPPDDVVCCVPDPLRVADLVLQLLVCLVVDVVSQQDQSQCLVQQWDQDNVRSHTDGDPDGNGTYDYDDDDVVNPQRNLLVVLSVPHGSQNDPQSSQDDPHDRDPTSVVSSVND

=== Feature glossary ===
Legend for the data blocks above and below:

— What the protein is —

The amino-acid sequence is the protein's primary structure: the linear order of residues from the N-terminus to the C-terminus, written in one-letter code. Everything else here — the 3D coordinates, the secondary structure, the domain annotations — is ultimately a consequence of this string.

Database cross-references. InterPro integrates a dozen domain/family signature databases into unified entries with residue-range hits. GO terms attach function/process/location labels with evidence codes. CATH codes position the fold in a four-level structural taxonomy. Organism is the NCBI-taxonomy species name.

— Where its atoms are —

The mmCIF block holds the 3D Cartesian coordinates of each backbone atom (N, Cα, C, O) in ångströms. mmCIF is the PDB's canonical archive format — a tagged-loop text representation of the atomic model.

The six renders are orthographic views along the three Cartesian axes in both directions. Representation (cartoon, sticks, or surface) and color scheme (sequence-rainbow or by-chain) vary across proteins so the training set covers all the common visualization conventions.

— Local backbone conformation —

Secondary structure is the local, repeating backbone conformation. DSSP classifies it into eight states by reading the hydrogen-bond network: three helix types (H, G, I), two β types (E, B), two non-regular types (T, S), and unstructured coil (-).

SS3 is a coarse helix/strand/coil call (letters a/b/c) made by the P-SEA algorithm from inter-Cα distances and dihedrals. It is less detailed than DSSP but needs only Cα positions.

Backbone dihedral angles. Every residue except chain termini has a φ (preceding-C → N → Cα → C) and a ψ (N → Cα → C → next-N). They are reported in degrees following the IUPAC sign convention. Secondary structure is essentially a statement about which (φ, ψ) basin each residue occupies.

— Global shape and packing —

The geometric summary reports three shape descriptors. Rg (radius of gyration) measures how spread out the Cα atoms are about their centre of mass; compact globular proteins have small Rg, elongated or unfolded ones large. Cα contacts (<8 Å, |i−j|>4) count long-range residue pairs in spatial proximity — high for tightly packed folds, near zero for rods or random coil. The bounding-box extents give the protein's footprint along x, y, z in Å.

Solvent accessibility: the surface area of each residue that a 1.4 Å water probe can touch, in Å². When only backbone atoms are present the absolute values are lower than full-atom SASA (side chains contribute most of the area) and are flagged as backbone-only.

Plot images: a contact map (which residues are close in 3D, as an N×N binary image), a Ramachandran scatter (backbone torsion angles, revealing secondary-structure composition at a glance), and — for AlphaFold structures — a PAE heatmap (pairwise prediction confidence).

— Structural neighborhood —

Foldseek's 3Di representation compresses backbone geometry into a per-residue letter drawn from a learned twenty-state alphabet. It captures the tertiary interaction pattern around each residue — which residues are packed against it in space, regardless of where they are in sequence.

Structural nearest neighbors (via Foldseek easy-search vs the PDB). Reported per hit: target PDB id, E-value, and alignment TM-score. A TM-score above ~0.5 is the conventional threshold for 'same fold'.

— Confidence and disorder —

pLDDT (predicted Local Distance Difference Test) is AlphaFold's per-residue confidence score, ranging from 0 to 100. Values above 90 indicate high confidence (typically well-packed cores); 70–90 is confident; 50–70 low confidence; below 50 usually means the region is disordered or the prediction is unreliable there. AlphaFold stores pLDDT in the mmCIF B-factor column.

For experimental (PDB) structures, the B-factor (temperature factor) quantifies the positional spread of each atom in the crystal — a combination of thermal vibration and static disorder — in units of Å². High B-factors mark flexible loops or poorly resolved regions; low B-factors mark the rigid, well-ordered core.

Predicted Aligned Error (PAE) is an AlphaFold confidence matrix: entry (i, j) is the expected error in the position of residue j, in ångströms, when the prediction is superimposed on the true structure at residue i. Low PAE within a block of residues means that block is internally rigid and well-predicted; high PAE between two blocks means their relative placement is uncertain even if each block individually is confident.